Protein AF-A0A9P7EKK0-F1 (afdb_monomer)

Sequence (411 aa):
MVGGQFDKKDIVRIDKSSALRQLGPSLLAQFRQALWTCDGHSTGVARRAWNLLHVICRMLELARADVPSFQQAFSQNLDMCRKIFLQARSSEQNDPSGSMTPLRHMLRFTLATACPSFDPNPLWIEVWWTGNSSPEDFNWLIDYL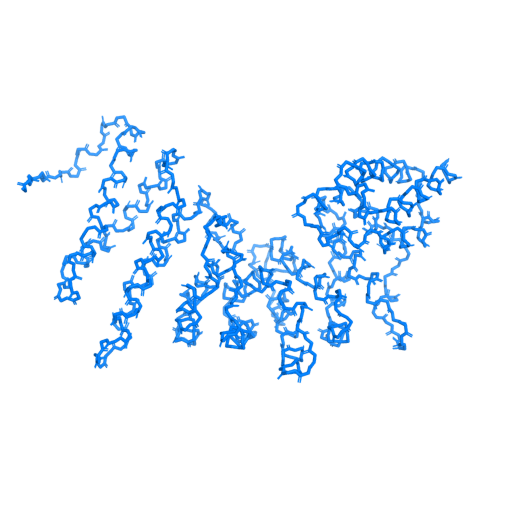DDVYSNDHETAGDILVLLGSMKVSCSPAKQHLFIKRLIACMDSSMPYRLRHAAIRAAHSSREILASIDAVDYGDMVLAKLSPAILTAVCPQPGTTSGDEDPDRPFNIKRDSCYLELVFALARNPNWRPHLFEARHIDRCISMIPKCCNIFMPHAFYLAGIFLRITPEQSLVTSLDSITEHQWWDVICMAWPHASSIIEDDIHCFESLPVLVEGTRKYIHTASKPSLKWLIRDVDSVLNTVERRYSEKGEGVVAAVKELRGVAHGMF

Radius of gyration: 24.95 Å; Cα contacts (8 Å, |Δi|>4): 416; chains: 1; bounding box: 75×51×74 Å

Structure (mmCIF, N/CA/C/O backbone):
data_AF-A0A9P7EKK0-F1
#
_entry.id   AF-A0A9P7EKK0-F1
#
loop_
_atom_site.group_PDB
_atom_site.id
_atom_site.type_symbol
_atom_site.label_atom_id
_atom_site.label_alt_id
_atom_site.label_comp_id
_atom_site.label_asym_id
_atom_site.label_entity_id
_atom_site.label_seq_id
_atom_site.pdbx_PDB_ins_code
_atom_site.Cartn_x
_atom_site.Cartn_y
_atom_site.Cartn_z
_atom_site.occupancy
_atom_site.B_iso_or_equiv
_atom_site.auth_seq_id
_atom_site.auth_comp_id
_atom_site.auth_asym_id
_atom_site.auth_atom_id
_atom_site.pdbx_PDB_model_num
ATOM 1 N N . MET A 1 1 ? 43.378 14.116 -24.804 1.00 34.03 1 MET A N 1
ATOM 2 C CA . MET A 1 1 ? 43.357 12.656 -24.568 1.00 34.03 1 MET A CA 1
ATOM 3 C C . MET A 1 1 ? 44.629 12.275 -23.833 1.00 34.03 1 MET A C 1
ATOM 5 O O . MET A 1 1 ? 45.689 12.327 -24.436 1.00 34.03 1 MET A O 1
ATOM 9 N N . VAL A 1 2 ? 44.540 11.953 -22.543 1.00 31.30 2 VAL A N 1
ATOM 10 C CA . VAL A 1 2 ? 45.648 11.344 -21.792 1.00 31.30 2 VAL A CA 1
ATOM 11 C C . VAL A 1 2 ? 45.311 9.862 -21.673 1.00 31.30 2 VAL A C 1
ATOM 13 O O . VAL A 1 2 ? 44.363 9.496 -20.985 1.00 31.30 2 VAL A O 1
ATOM 16 N N . GLY A 1 3 ? 46.016 9.024 -22.431 1.00 38.34 3 GLY A N 1
ATOM 17 C CA . GLY A 1 3 ? 45.883 7.571 -22.377 1.00 38.34 3 GLY A CA 1
ATOM 18 C C . GLY A 1 3 ? 46.630 7.023 -21.168 1.00 38.34 3 GLY A C 1
ATOM 19 O O . GLY A 1 3 ? 47.798 6.672 -21.279 1.00 38.34 3 GLY A O 1
ATOM 20 N N . GLY A 1 4 ? 45.968 6.982 -20.013 1.00 33.97 4 GLY A N 1
ATOM 21 C CA . GLY A 1 4 ? 46.447 6.242 -18.849 1.00 33.97 4 GLY A CA 1
ATOM 22 C C . GLY A 1 4 ? 46.015 4.783 -18.956 1.00 33.97 4 GLY A C 1
ATOM 23 O O . GLY A 1 4 ? 44.845 4.465 -18.753 1.00 33.97 4 GLY A O 1
ATOM 24 N N . GLN A 1 5 ? 46.943 3.900 -19.312 1.00 37.09 5 GLN A N 1
ATOM 25 C CA . GLN A 1 5 ? 46.734 2.456 -19.295 1.00 37.09 5 GLN A CA 1
ATOM 26 C C . GLN A 1 5 ? 46.840 1.985 -17.837 1.00 37.09 5 GLN A C 1
ATOM 28 O O . GLN A 1 5 ? 47.937 1.843 -17.311 1.00 37.09 5 GLN A O 1
ATOM 33 N N . PHE A 1 6 ? 45.702 1.816 -17.162 1.00 37.44 6 PHE A N 1
ATOM 34 C CA . PHE A 1 6 ? 45.666 1.293 -15.793 1.00 37.44 6 PHE A CA 1
ATOM 35 C C . PHE A 1 6 ? 45.973 -0.211 -15.799 1.00 37.44 6 PHE A C 1
ATOM 37 O O . PHE A 1 6 ? 45.219 -0.996 -16.382 1.00 37.44 6 PHE A O 1
ATOM 44 N N . ASP A 1 7 ? 47.067 -0.616 -15.152 1.00 43.53 7 ASP A N 1
ATOM 45 C CA . ASP A 1 7 ? 47.395 -2.023 -14.929 1.00 43.53 7 ASP A CA 1
ATOM 46 C C . ASP A 1 7 ? 46.564 -2.569 -13.751 1.00 43.53 7 ASP A C 1
ATOM 48 O O . ASP A 1 7 ? 46.346 -1.904 -12.735 1.00 43.53 7 ASP A O 1
ATOM 52 N N . LYS A 1 8 ? 46.100 -3.822 -13.856 1.00 48.22 8 LYS A N 1
ATOM 53 C CA . LYS A 1 8 ? 45.297 -4.516 -12.826 1.00 48.22 8 LYS A CA 1
ATOM 54 C C . LYS A 1 8 ? 46.003 -4.581 -11.465 1.00 48.22 8 LYS A C 1
ATOM 56 O O . LYS A 1 8 ? 45.349 -4.821 -10.451 1.00 48.22 8 LYS A O 1
ATOM 61 N N . LYS A 1 9 ? 47.327 -4.411 -11.442 1.00 45.75 9 LYS A N 1
ATOM 62 C CA . LYS A 1 9 ? 48.171 -4.502 -10.245 1.00 45.75 9 LYS A CA 1
ATOM 63 C C . LYS A 1 9 ? 48.210 -3.212 -9.414 1.00 45.75 9 LYS A C 1
ATOM 65 O O . LYS A 1 9 ? 48.491 -3.297 -8.220 1.00 45.75 9 LYS A O 1
ATOM 70 N N . ASP A 1 10 ? 47.822 -2.067 -9.976 1.00 44.72 10 ASP A N 1
ATOM 71 C CA . ASP A 1 10 ? 47.860 -0.769 -9.277 1.00 44.72 10 ASP A CA 1
ATOM 72 C C . ASP A 1 10 ? 46.689 -0.562 -8.295 1.00 44.72 10 ASP A C 1
ATOM 74 O O . ASP A 1 10 ? 46.677 0.368 -7.491 1.00 44.72 10 ASP A O 1
ATOM 78 N N . ILE A 1 11 ? 45.715 -1.477 -8.288 1.00 50.44 11 ILE A N 1
ATOM 79 C CA . ILE A 1 11 ? 44.500 -1.405 -7.456 1.00 50.44 11 ILE A CA 1
ATOM 80 C C . ILE A 1 11 ? 44.749 -1.864 -5.997 1.00 50.44 11 ILE A C 1
ATOM 82 O O . ILE A 1 11 ? 43.882 -1.725 -5.134 1.00 50.44 11 ILE A O 1
ATOM 86 N N . VAL A 1 12 ? 45.932 -2.393 -5.659 1.00 44.44 12 VAL A N 1
ATOM 87 C CA . VAL A 1 12 ? 46.121 -3.142 -4.396 1.00 44.44 12 VAL A CA 1
ATOM 88 C C . VAL A 1 12 ? 46.692 -2.314 -3.227 1.00 44.44 12 VAL A C 1
ATOM 90 O O . VAL A 1 12 ? 46.617 -2.769 -2.086 1.00 44.44 12 VAL A O 1
ATOM 93 N N . ARG A 1 13 ? 47.198 -1.089 -3.435 1.00 46.59 13 ARG A N 1
ATOM 94 C CA . ARG A 1 13 ? 47.919 -0.338 -2.375 1.00 46.59 13 ARG A CA 1
ATOM 95 C C . ARG A 1 13 ? 47.516 1.118 -2.146 1.00 46.59 13 ARG A C 1
ATOM 97 O O . ARG A 1 13 ? 48.249 1.850 -1.490 1.00 46.59 13 ARG A O 1
ATOM 104 N N . ILE A 1 14 ? 46.356 1.534 -2.634 1.00 45.50 14 ILE A N 1
ATOM 105 C CA . ILE A 1 14 ? 45.827 2.861 -2.315 1.00 45.50 14 ILE A CA 1
ATOM 106 C C . ILE A 1 14 ? 45.003 2.753 -1.032 1.00 45.50 14 ILE A C 1
ATOM 108 O O . ILE A 1 14 ? 44.332 1.739 -0.832 1.00 45.50 14 ILE A O 1
ATOM 112 N N . ASP A 1 15 ? 45.062 3.766 -0.163 1.00 50.41 15 ASP A N 1
ATOM 113 C CA . ASP A 1 15 ? 44.074 3.968 0.898 1.00 50.41 15 ASP A CA 1
ATOM 114 C C . ASP A 1 15 ? 42.676 3.850 0.270 1.00 50.41 15 ASP A C 1
ATOM 116 O O . ASP A 1 15 ? 42.209 4.724 -0.466 1.00 50.41 15 ASP A O 1
ATOM 120 N N . LYS A 1 16 ? 42.066 2.671 0.444 1.00 58.22 16 LYS A N 1
ATOM 121 C CA . LYS A 1 16 ? 40.972 2.201 -0.414 1.00 58.22 16 LYS A CA 1
ATOM 122 C C . LYS A 1 16 ? 39.760 3.118 -0.317 1.00 58.22 16 LYS A C 1
ATOM 124 O O . LYS A 1 16 ? 38.976 3.173 -1.254 1.00 58.22 16 LYS A O 1
ATOM 129 N N . SER A 1 17 ? 39.614 3.858 0.780 1.00 60.94 17 SER A N 1
ATOM 130 C CA . SER A 1 17 ? 38.463 4.731 0.986 1.00 60.94 17 SER A CA 1
ATOM 131 C C . SER A 1 17 ? 38.543 6.023 0.164 1.00 60.94 17 SER A C 1
ATOM 133 O O . SER A 1 17 ? 37.553 6.411 -0.453 1.00 60.94 17 SER A O 1
ATOM 135 N N . SER A 1 18 ? 39.713 6.665 0.083 1.00 66.88 18 SER A N 1
ATOM 136 C CA . SER A 1 18 ? 39.869 7.973 -0.562 1.00 66.88 18 SER A CA 1
ATOM 137 C C . SER A 1 18 ? 39.932 7.865 -2.088 1.00 66.88 18 SER A C 1
ATOM 139 O O . SER A 1 18 ? 39.286 8.648 -2.788 1.00 66.88 18 SER A O 1
ATOM 141 N N . ALA A 1 19 ? 40.603 6.841 -2.624 1.00 71.81 19 ALA A N 1
ATOM 142 C CA . ALA A 1 19 ? 40.630 6.611 -4.068 1.00 71.81 19 ALA A CA 1
ATOM 143 C C . ALA A 1 19 ? 39.309 6.085 -4.627 1.00 71.81 19 ALA A C 1
ATOM 145 O O . ALA A 1 19 ? 38.914 6.517 -5.705 1.00 71.81 19 ALA A O 1
ATOM 146 N N . LEU A 1 20 ? 38.582 5.215 -3.911 1.00 67.69 20 LEU A N 1
ATOM 147 C CA . LEU A 1 20 ? 37.252 4.784 -4.365 1.00 67.69 20 LEU A CA 1
ATOM 148 C C . LEU A 1 20 ? 36.266 5.960 -4.422 1.00 67.69 20 LEU A C 1
ATOM 150 O O . LEU A 1 20 ? 35.485 6.044 -5.370 1.00 67.69 20 LEU A O 1
ATOM 154 N N . ARG A 1 21 ? 36.364 6.911 -3.480 1.00 69.00 21 ARG A N 1
ATOM 155 C CA . ARG A 1 21 ? 35.562 8.147 -3.483 1.00 69.00 21 ARG A CA 1
ATOM 156 C C . ARG A 1 21 ? 35.840 9.054 -4.683 1.00 69.00 21 ARG A C 1
ATOM 158 O O . ARG A 1 21 ? 34.918 9.701 -5.160 1.00 69.00 21 ARG A O 1
ATOM 165 N N . GLN A 1 22 ? 37.072 9.102 -5.192 1.00 73.50 22 GLN A N 1
ATOM 166 C CA . GLN A 1 22 ? 37.413 9.900 -6.382 1.00 73.50 22 GLN A CA 1
ATOM 167 C C . GLN A 1 22 ? 37.156 9.141 -7.692 1.00 73.50 22 GLN A C 1
ATOM 169 O O . GLN A 1 22 ? 36.693 9.713 -8.682 1.00 73.50 22 GLN A O 1
ATOM 174 N N . LEU A 1 23 ? 37.432 7.837 -7.699 1.00 75.81 23 LEU A N 1
ATOM 175 C CA . LEU A 1 23 ? 37.372 7.000 -8.890 1.00 75.81 23 LEU A CA 1
ATOM 176 C C . LEU A 1 23 ? 35.928 6.651 -9.271 1.00 75.81 23 LEU A C 1
ATOM 178 O O . LEU A 1 23 ? 35.616 6.636 -10.456 1.00 75.81 23 LEU A O 1
ATOM 182 N N . GLY A 1 24 ? 35.034 6.441 -8.298 1.00 73.38 24 GLY A N 1
ATOM 183 C CA . GLY A 1 24 ? 33.616 6.151 -8.546 1.00 73.38 24 GLY A CA 1
ATOM 184 C C . GLY A 1 24 ? 32.915 7.228 -9.390 1.00 73.38 24 GLY A C 1
ATOM 185 O O . GLY A 1 24 ? 32.446 6.914 -10.486 1.00 73.38 24 GLY A O 1
ATOM 186 N N . PRO A 1 25 ? 32.888 8.504 -8.953 1.00 72.62 25 PRO A N 1
ATOM 187 C CA . PRO A 1 25 ? 32.304 9.600 -9.726 1.00 72.62 25 PRO A CA 1
ATOM 188 C C . PRO A 1 25 ? 32.975 9.810 -11.087 1.00 72.62 25 PRO A C 1
ATOM 190 O O . PRO A 1 25 ? 32.283 10.073 -12.068 1.00 72.62 25 PRO A O 1
ATOM 193 N N . SER A 1 26 ? 34.302 9.654 -11.178 1.00 77.50 26 SER A N 1
ATOM 194 C CA . SER A 1 26 ? 35.032 9.789 -12.446 1.00 77.50 26 SER A CA 1
ATOM 195 C C . SER A 1 26 ? 34.672 8.682 -13.440 1.00 77.50 26 SER A C 1
ATOM 197 O O . SER A 1 26 ? 34.390 8.969 -14.602 1.00 77.50 26 SER A O 1
ATOM 199 N N . LEU A 1 27 ? 34.615 7.425 -12.993 1.00 75.69 27 LEU A N 1
ATOM 200 C CA . LEU A 1 27 ? 34.189 6.301 -13.826 1.00 75.69 27 LEU A CA 1
ATOM 201 C C . LEU A 1 27 ? 32.723 6.432 -14.232 1.00 75.69 27 LEU A C 1
ATOM 203 O O . LEU A 1 27 ? 32.391 6.156 -15.380 1.00 75.69 27 LEU A O 1
ATOM 207 N N . LEU A 1 28 ? 31.859 6.900 -13.329 1.00 72.12 28 LEU A N 1
ATOM 208 C CA . LEU A 1 28 ? 30.464 7.180 -13.647 1.00 72.12 28 LEU A CA 1
ATOM 209 C C . LEU A 1 28 ? 30.335 8.302 -14.687 1.00 72.12 28 LEU A C 1
ATOM 211 O O . LEU A 1 28 ? 29.560 8.175 -15.631 1.00 72.12 28 LEU A O 1
ATOM 215 N N . ALA A 1 29 ? 31.108 9.381 -14.555 1.00 77.69 29 ALA A N 1
ATOM 216 C CA . ALA A 1 29 ? 31.137 10.468 -15.527 1.00 77.69 29 ALA A CA 1
ATOM 217 C C . ALA A 1 29 ? 31.647 9.992 -16.896 1.00 77.69 29 ALA A C 1
ATOM 219 O O . ALA A 1 29 ? 31.028 10.300 -17.911 1.00 77.69 29 ALA A O 1
ATOM 220 N N . GLN A 1 30 ? 32.714 9.189 -16.931 1.00 78.31 30 GLN A N 1
ATOM 221 C CA . GLN A 1 30 ? 33.244 8.593 -18.162 1.00 78.31 30 GLN A CA 1
ATOM 222 C C . GLN A 1 30 ? 32.256 7.614 -18.797 1.00 78.31 30 GLN A C 1
ATOM 224 O O . GLN A 1 30 ? 32.079 7.621 -20.011 1.00 78.31 30 GLN A O 1
ATOM 229 N N . PHE A 1 31 ? 31.584 6.799 -17.986 1.00 75.00 31 PHE A N 1
ATOM 230 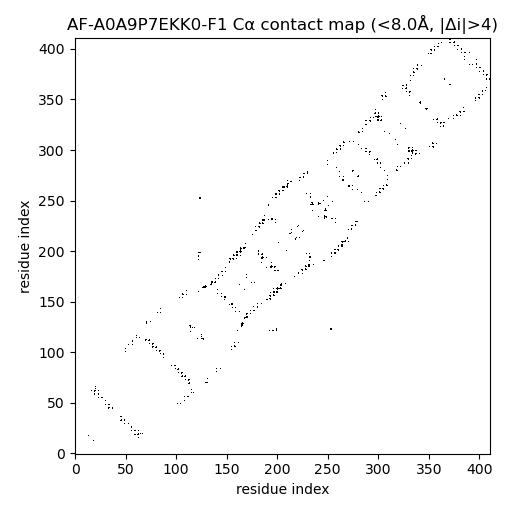C CA . PHE A 1 31 ? 30.540 5.890 -18.440 1.00 75.00 31 PHE A CA 1
ATOM 231 C C . PHE A 1 31 ? 29.370 6.661 -19.054 1.00 75.00 31 PHE A C 1
ATOM 233 O O . PHE A 1 31 ? 28.973 6.378 -20.181 1.00 75.00 31 PHE A O 1
ATOM 240 N N . ARG A 1 32 ? 28.881 7.702 -18.369 1.00 73.00 32 ARG A N 1
ATOM 241 C CA . ARG A 1 32 ? 27.852 8.604 -18.900 1.00 73.00 32 ARG A CA 1
ATOM 242 C C . ARG A 1 32 ? 28.305 9.246 -20.200 1.00 73.00 32 ARG A C 1
ATOM 244 O O . ARG A 1 32 ? 27.573 9.187 -21.176 1.00 73.00 32 ARG A O 1
ATOM 251 N N . GLN A 1 33 ? 29.511 9.804 -20.245 1.00 78.38 33 GLN A N 1
ATOM 252 C CA . GLN A 1 33 ? 30.056 10.418 -21.452 1.00 78.38 33 GLN A CA 1
ATOM 253 C C . GLN A 1 33 ? 30.150 9.416 -22.607 1.00 78.38 33 GLN A C 1
ATOM 255 O O . GLN A 1 33 ? 29.764 9.750 -23.719 1.00 78.38 33 GLN A O 1
ATOM 260 N N . ALA A 1 34 ? 30.615 8.191 -22.353 1.00 73.69 34 ALA A N 1
ATOM 261 C CA . ALA A 1 34 ? 30.700 7.137 -23.360 1.00 73.69 34 ALA A CA 1
ATOM 262 C C . ALA A 1 34 ? 29.322 6.740 -23.898 1.00 73.69 34 ALA A C 1
ATOM 264 O O . ALA A 1 34 ? 29.184 6.460 -25.084 1.00 73.69 34 ALA A O 1
ATOM 265 N N . LEU A 1 35 ? 28.301 6.730 -23.043 1.00 67.25 35 LEU A N 1
ATOM 266 C CA . LEU A 1 35 ? 26.935 6.472 -23.472 1.00 67.25 35 LEU A CA 1
ATOM 267 C C . LEU A 1 35 ? 26.325 7.649 -24.240 1.00 67.25 35 LEU A C 1
ATOM 269 O O . LEU A 1 35 ? 25.619 7.423 -25.213 1.00 67.25 35 LEU A O 1
ATOM 273 N N . TRP A 1 36 ? 26.626 8.885 -23.839 1.00 68.00 36 TRP A N 1
ATOM 274 C CA . TRP A 1 36 ? 26.174 10.102 -24.515 1.00 68.00 36 TRP A CA 1
ATOM 275 C C . TRP A 1 36 ? 26.812 10.307 -25.894 1.00 68.00 36 TRP A C 1
ATOM 277 O O . TRP A 1 36 ? 26.169 10.868 -26.769 1.00 68.00 36 TRP A O 1
ATOM 287 N N . THR A 1 37 ? 28.060 9.876 -26.098 1.00 68.12 37 THR A N 1
ATOM 288 C CA . THR A 1 37 ? 28.762 9.990 -27.392 1.00 68.12 37 THR A CA 1
ATOM 289 C C . THR A 1 37 ? 28.521 8.805 -28.323 1.00 68.12 37 THR A C 1
ATOM 291 O O . THR A 1 37 ? 28.913 8.839 -29.489 1.00 68.12 37 THR A O 1
ATOM 294 N N . CYS A 1 38 ? 27.890 7.737 -27.833 1.00 63.66 38 CYS A N 1
ATOM 295 C CA . CYS A 1 38 ? 27.449 6.643 -28.681 1.00 63.66 38 CYS A CA 1
ATOM 296 C C . CYS A 1 38 ? 26.115 7.024 -29.336 1.00 63.66 38 CYS A C 1
ATOM 298 O O . CYS A 1 38 ? 25.061 6.704 -28.797 1.00 63.66 38 CYS A O 1
ATOM 300 N N . ASP A 1 39 ? 26.160 7.624 -30.530 1.00 53.91 39 ASP A N 1
ATOM 301 C CA . ASP A 1 39 ? 24.993 7.923 -31.387 1.00 53.91 39 ASP A CA 1
ATOM 302 C C . ASP A 1 39 ? 24.309 6.649 -31.951 1.00 53.91 39 ASP A C 1
ATOM 304 O O . ASP A 1 39 ? 23.984 6.532 -33.130 1.00 53.91 39 ASP A O 1
ATOM 308 N N . GLY A 1 40 ? 24.135 5.609 -31.134 1.00 52.94 40 GLY A N 1
ATOM 309 C CA . GLY A 1 40 ? 23.465 4.355 -31.496 1.00 52.94 40 GLY A CA 1
ATOM 310 C C . GLY A 1 40 ? 24.233 3.426 -32.450 1.00 52.94 40 GLY A C 1
ATOM 311 O O . GLY A 1 40 ? 23.810 2.291 -32.634 1.00 52.94 40 GLY A O 1
ATOM 312 N N . HIS A 1 41 ? 25.366 3.847 -33.028 1.00 52.00 41 HIS A N 1
ATOM 313 C CA . HIS A 1 41 ? 26.032 3.105 -34.118 1.00 52.00 41 HIS A CA 1
ATOM 314 C C . HIS A 1 41 ? 27.352 2.406 -33.726 1.00 52.00 41 HIS A C 1
ATOM 316 O O . HIS A 1 41 ? 27.864 1.584 -34.483 1.00 52.00 41 HIS A O 1
ATOM 322 N N . SER A 1 42 ? 27.911 2.664 -32.534 1.00 51.75 42 SER A N 1
ATOM 323 C CA . SER A 1 42 ? 29.169 2.039 -32.077 1.00 51.75 42 SER A CA 1
ATOM 324 C C . SER A 1 42 ? 28.931 0.975 -31.004 1.00 51.75 42 SER A C 1
ATOM 326 O O . SER A 1 42 ? 29.015 1.217 -29.797 1.00 51.75 42 SER A O 1
ATOM 328 N N . THR A 1 43 ? 28.665 -0.254 -31.449 1.00 63.59 43 THR A N 1
ATOM 329 C CA . THR A 1 43 ? 28.398 -1.407 -30.570 1.00 63.59 43 THR A CA 1
ATOM 330 C C . THR A 1 43 ? 29.592 -1.781 -29.680 1.00 63.59 43 THR A C 1
ATOM 332 O O . THR A 1 43 ? 29.400 -2.351 -28.609 1.00 63.59 43 THR A O 1
ATOM 335 N N . GLY A 1 44 ? 30.829 -1.439 -30.063 1.00 69.69 44 GLY A N 1
ATOM 336 C CA . GLY A 1 44 ? 32.041 -1.829 -29.331 1.00 69.69 44 GLY A CA 1
ATOM 337 C C . GLY A 1 44 ? 32.368 -0.976 -28.100 1.00 69.69 44 GLY A C 1
ATOM 338 O O . GLY A 1 44 ? 32.864 -1.500 -27.101 1.00 69.69 44 GLY A O 1
ATOM 339 N N . VAL A 1 45 ? 32.124 0.338 -28.143 1.00 65.94 45 VAL A N 1
ATOM 340 C CA . VAL A 1 45 ? 32.405 1.243 -27.009 1.00 65.94 45 VAL A CA 1
ATOM 341 C C . VAL A 1 45 ? 31.299 1.144 -25.969 1.00 65.94 45 VAL A C 1
ATOM 343 O O . VAL A 1 45 ? 31.605 0.911 -24.802 1.00 65.94 45 VAL A O 1
ATOM 346 N N . ALA A 1 46 ? 30.034 1.179 -26.400 1.00 60.41 46 ALA A N 1
ATOM 347 C CA . ALA A 1 46 ? 28.893 0.964 -25.519 1.00 60.41 46 ALA A CA 1
ATOM 348 C C . ALA A 1 46 ? 28.986 -0.400 -24.818 1.00 60.41 46 ALA A C 1
ATOM 350 O O . ALA A 1 46 ? 28.925 -0.456 -23.598 1.00 60.41 46 ALA A O 1
ATOM 351 N N . ARG A 1 47 ? 29.252 -1.502 -25.542 1.00 65.38 47 ARG A N 1
ATOM 352 C CA . ARG A 1 47 ? 29.409 -2.839 -24.932 1.00 65.38 47 ARG A CA 1
ATOM 353 C C . ARG A 1 47 ? 30.543 -2.897 -23.902 1.00 65.38 47 ARG A C 1
ATOM 355 O O . ARG A 1 47 ? 30.380 -3.526 -22.862 1.00 65.38 47 ARG A O 1
ATOM 362 N N . ARG A 1 48 ? 31.674 -2.225 -24.147 1.00 69.75 48 ARG A N 1
ATOM 363 C CA . ARG A 1 48 ? 32.769 -2.132 -23.162 1.00 69.75 48 ARG A CA 1
ATOM 364 C C . ARG A 1 48 ? 32.381 -1.294 -21.946 1.00 69.75 48 ARG A C 1
ATOM 366 O O . ARG A 1 48 ? 32.670 -1.711 -20.831 1.00 69.75 48 ARG A O 1
ATOM 373 N N . ALA A 1 49 ? 31.693 -0.173 -22.149 1.00 66.88 49 ALA A N 1
ATOM 374 C CA . ALA A 1 49 ? 31.143 0.635 -21.067 1.00 66.88 49 ALA A CA 1
ATOM 375 C C . ALA A 1 49 ? 30.137 -0.179 -20.229 1.00 66.88 49 ALA A C 1
ATOM 377 O O . ALA A 1 49 ? 30.231 -0.188 -19.006 1.00 66.88 49 ALA A O 1
ATOM 378 N N . TRP A 1 50 ? 29.251 -0.952 -20.866 1.00 65.50 50 TRP A N 1
ATOM 379 C CA . TRP A 1 50 ? 28.299 -1.845 -20.194 1.00 65.50 50 TRP A CA 1
ATOM 380 C C . TRP A 1 50 ? 28.989 -2.947 -19.386 1.00 65.50 50 TRP A C 1
ATOM 382 O O . TRP A 1 50 ? 28.594 -3.208 -18.256 1.00 65.50 50 TRP A O 1
ATOM 392 N N . ASN A 1 51 ? 30.070 -3.539 -19.901 1.00 68.56 51 ASN A N 1
ATOM 393 C CA . ASN A 1 51 ? 30.860 -4.518 -19.146 1.00 68.56 51 ASN A CA 1
ATOM 394 C C . ASN A 1 51 ? 31.540 -3.901 -17.910 1.00 68.56 51 ASN A C 1
ATOM 396 O O . ASN A 1 51 ? 31.796 -4.599 -16.930 1.00 68.56 51 ASN A O 1
ATOM 400 N N . LEU A 1 52 ? 31.823 -2.596 -17.944 1.00 71.75 52 LEU A N 1
ATOM 401 C CA . LEU A 1 52 ? 32.350 -1.855 -16.801 1.00 71.75 52 LEU A CA 1
ATOM 402 C C . LEU A 1 52 ? 31.254 -1.426 -15.823 1.00 71.75 52 LEU A C 1
ATOM 404 O O . LEU A 1 52 ? 31.571 -1.184 -14.664 1.00 71.75 52 LEU A O 1
ATOM 408 N N . LEU A 1 53 ? 29.982 -1.390 -16.231 1.00 68.62 53 LEU A N 1
ATOM 409 C CA . LEU A 1 53 ? 28.874 -0.963 -15.376 1.00 68.62 53 LEU A CA 1
ATOM 410 C C . LEU A 1 53 ? 28.793 -1.784 -14.089 1.00 68.62 53 LEU A C 1
ATOM 412 O O . LEU A 1 53 ? 28.733 -1.208 -13.014 1.00 68.62 53 LEU A O 1
ATOM 416 N N . HIS A 1 54 ? 28.884 -3.114 -14.175 1.00 64.19 54 HIS A N 1
ATOM 417 C CA . HIS A 1 54 ? 28.890 -3.973 -12.985 1.00 64.19 54 HIS A CA 1
ATOM 418 C C . HIS A 1 54 ? 30.084 -3.673 -12.058 1.00 64.19 54 HIS A C 1
ATOM 420 O O . HIS A 1 54 ? 29.968 -3.738 -10.836 1.00 64.19 54 HIS A O 1
ATOM 426 N N . VAL A 1 55 ? 31.244 -3.316 -12.623 1.00 71.88 55 VAL A N 1
ATOM 427 C CA . VAL A 1 55 ? 32.422 -2.903 -11.843 1.00 71.88 55 VAL A CA 1
ATOM 428 C C . VAL A 1 55 ? 32.169 -1.553 -11.171 1.00 71.88 55 VAL A C 1
ATOM 430 O O . VAL A 1 55 ? 32.475 -1.403 -9.993 1.00 71.88 55 VAL A O 1
ATOM 433 N N . ILE A 1 56 ? 31.558 -0.603 -11.883 1.00 69.00 56 ILE A N 1
ATOM 434 C CA . ILE A 1 56 ? 31.185 0.717 -11.363 1.00 69.00 56 ILE A CA 1
ATOM 435 C C . ILE A 1 56 ? 30.148 0.582 -10.243 1.00 69.00 56 ILE A C 1
ATOM 437 O O . ILE A 1 56 ? 30.355 1.176 -9.190 1.00 69.00 56 ILE A O 1
ATOM 441 N N . CYS A 1 57 ? 29.100 -0.236 -10.414 1.00 63.25 57 CYS A N 1
ATOM 442 C CA . CYS A 1 57 ? 28.129 -0.552 -9.358 1.00 63.25 57 CYS A CA 1
ATOM 443 C C . CYS A 1 57 ? 28.849 -1.032 -8.105 1.00 63.25 57 CYS A C 1
ATOM 445 O O . CYS A 1 57 ? 28.734 -0.416 -7.053 1.00 63.25 57 CYS A O 1
ATOM 447 N N . ARG A 1 58 ? 29.690 -2.061 -8.251 1.00 67.44 58 ARG A N 1
ATOM 448 C CA . ARG A 1 58 ? 30.423 -2.657 -7.136 1.00 67.44 58 ARG A CA 1
ATOM 449 C C . ARG A 1 58 ? 31.390 -1.679 -6.472 1.00 67.44 58 ARG A C 1
ATOM 451 O O . ARG A 1 58 ? 31.625 -1.745 -5.271 1.00 67.44 58 ARG A O 1
ATOM 458 N N . MET A 1 59 ? 31.971 -0.759 -7.234 1.00 68.31 59 MET A N 1
ATOM 459 C CA . MET A 1 59 ? 32.836 0.284 -6.686 1.00 68.31 59 MET A CA 1
ATOM 460 C C . MET A 1 59 ? 32.055 1.352 -5.923 1.00 68.31 59 MET A C 1
ATOM 462 O O . MET A 1 59 ? 32.497 1.760 -4.852 1.00 68.31 59 MET A O 1
ATOM 466 N N . LEU A 1 60 ? 30.901 1.780 -6.440 1.00 65.31 60 LEU A N 1
ATOM 467 C CA . LEU A 1 60 ? 30.001 2.704 -5.748 1.00 65.31 60 LEU A CA 1
ATOM 468 C C . LEU A 1 60 ? 29.435 2.060 -4.470 1.00 65.31 60 LEU A C 1
ATOM 470 O O . LEU A 1 60 ? 29.417 2.702 -3.422 1.00 65.31 60 LEU A O 1
ATOM 474 N N . GLU A 1 61 ? 29.091 0.770 -4.528 1.00 61.78 61 GLU A N 1
ATOM 475 C CA . GLU A 1 61 ? 28.696 -0.052 -3.378 1.00 61.78 61 GLU A CA 1
ATOM 476 C C . GLU A 1 61 ? 29.779 -0.092 -2.295 1.00 61.78 61 GLU A C 1
ATOM 478 O O . GLU A 1 61 ? 29.468 0.010 -1.110 1.00 61.78 61 GLU A O 1
ATOM 483 N N . LEU A 1 62 ? 31.050 -0.244 -2.682 1.00 65.38 62 LEU A N 1
ATOM 484 C CA . LEU A 1 62 ? 32.182 -0.282 -1.751 1.00 65.38 62 LEU A CA 1
ATOM 485 C C . LEU A 1 62 ? 32.548 1.103 -1.204 1.00 65.38 62 LEU A C 1
ATOM 487 O O . LEU A 1 62 ? 33.107 1.193 -0.112 1.00 65.38 62 LEU A O 1
ATOM 491 N N . ALA A 1 63 ? 32.245 2.174 -1.941 1.00 63.34 63 ALA A N 1
ATOM 492 C CA . ALA A 1 63 ? 32.619 3.529 -1.562 1.00 63.34 63 ALA A CA 1
ATOM 493 C C . ALA A 1 63 ? 31.777 4.091 -0.402 1.00 63.34 63 ALA A C 1
ATOM 495 O O . ALA A 1 63 ? 32.309 4.935 0.313 1.00 63.34 63 ALA A O 1
ATOM 496 N N . ARG A 1 64 ? 30.524 3.624 -0.207 1.00 60.03 64 ARG A N 1
ATOM 497 C CA . ARG A 1 64 ? 29.551 3.882 0.900 1.00 60.03 64 ARG A CA 1
ATOM 498 C C . ARG A 1 64 ? 29.437 5.301 1.499 1.00 60.03 64 ARG A C 1
ATOM 500 O O . ARG A 1 64 ? 28.683 5.479 2.449 1.00 60.03 64 ARG A O 1
ATOM 507 N N . ALA A 1 65 ? 30.141 6.306 0.996 1.00 51.00 65 ALA A N 1
ATOM 508 C CA . ALA A 1 65 ? 30.355 7.559 1.705 1.00 51.00 65 ALA A CA 1
ATOM 509 C C . ALA A 1 65 ? 30.191 8.767 0.784 1.00 51.00 65 ALA A C 1
ATOM 511 O O . ALA A 1 65 ? 30.849 8.854 -0.252 1.00 51.00 65 ALA A O 1
ATOM 512 N N . ASP A 1 66 ? 29.326 9.684 1.222 1.00 53.19 66 ASP A N 1
ATOM 513 C CA . ASP A 1 66 ? 29.237 11.088 0.817 1.00 53.19 66 ASP A CA 1
ATOM 514 C C . ASP A 1 66 ? 29.381 11.346 -0.683 1.00 53.19 66 ASP A C 1
ATOM 516 O O . ASP A 1 66 ? 30.233 12.127 -1.101 1.00 53.19 66 ASP A O 1
ATOM 520 N N . VAL A 1 67 ? 28.539 10.716 -1.510 1.00 55.25 67 VAL A N 1
ATOM 521 C CA . VAL A 1 67 ? 28.300 11.224 -2.867 1.00 55.25 67 VAL A CA 1
ATOM 522 C C . VAL A 1 67 ? 27.290 12.361 -2.725 1.00 55.25 67 VAL A C 1
ATOM 524 O O . VAL A 1 67 ? 26.109 12.086 -2.477 1.00 55.25 67 VAL A O 1
ATOM 527 N N . PRO A 1 68 ? 27.701 13.638 -2.848 1.00 48.69 68 PRO A N 1
ATOM 528 C CA . PRO A 1 68 ? 26.768 14.743 -2.782 1.00 48.69 68 PRO A CA 1
ATOM 529 C C . PRO A 1 68 ? 25.859 14.602 -4.000 1.00 48.69 68 PRO A C 1
ATOM 531 O O . PRO A 1 68 ? 26.304 14.722 -5.141 1.00 48.69 68 PRO A O 1
ATOM 534 N N . SER A 1 69 ? 24.591 14.307 -3.707 1.00 65.12 69 SER A N 1
ATOM 535 C CA . SER A 1 69 ? 23.437 14.140 -4.594 1.00 65.12 69 SER A CA 1
ATOM 536 C C . SER A 1 69 ? 23.261 12.786 -5.313 1.00 65.12 69 SER A C 1
ATOM 538 O O . SER A 1 69 ? 23.116 12.714 -6.533 1.00 65.12 69 SER A O 1
ATOM 540 N N . PHE A 1 70 ? 23.088 11.703 -4.542 1.00 68.62 70 PHE A N 1
ATOM 541 C CA . PHE A 1 70 ? 22.396 10.485 -5.017 1.00 68.62 70 PHE A CA 1
ATOM 542 C C . PHE A 1 70 ? 21.135 10.808 -5.838 1.00 68.62 70 PHE A C 1
ATOM 544 O O . PHE A 1 70 ? 20.902 10.223 -6.892 1.00 68.62 70 PHE A O 1
ATOM 551 N N . GLN A 1 71 ? 20.378 11.817 -5.410 1.00 71.25 71 GLN A N 1
ATOM 552 C CA . GLN A 1 71 ? 19.209 12.314 -6.125 1.00 71.25 71 GLN A CA 1
ATOM 553 C C . GLN A 1 71 ? 19.534 12.905 -7.507 1.00 71.25 71 GLN A C 1
ATOM 555 O O . GLN A 1 71 ? 18.822 12.625 -8.470 1.00 71.25 71 GLN A O 1
ATOM 560 N N . GLN A 1 72 ? 20.606 13.695 -7.647 1.00 77.25 72 GLN A N 1
ATOM 561 C CA . GLN A 1 72 ? 21.012 14.229 -8.953 1.00 77.25 72 GLN A CA 1
ATOM 562 C C . GLN A 1 72 ? 21.472 13.095 -9.865 1.00 77.25 72 GLN A C 1
ATOM 564 O O . GLN A 1 72 ? 21.132 13.077 -11.048 1.00 77.25 72 GLN A O 1
ATOM 569 N N . ALA A 1 73 ? 22.211 12.127 -9.317 1.00 77.69 73 ALA A N 1
ATOM 570 C CA . ALA A 1 73 ? 22.660 10.977 -10.079 1.00 77.69 73 ALA A CA 1
ATOM 571 C C . ALA A 1 73 ? 21.481 10.126 -10.569 1.00 77.69 73 ALA A C 1
ATOM 573 O O . ALA A 1 73 ? 21.449 9.769 -11.744 1.00 77.69 73 ALA A O 1
ATOM 574 N N . PHE A 1 74 ? 20.498 9.873 -9.706 1.00 82.38 74 PHE A N 1
ATOM 575 C CA . PHE A 1 74 ? 19.265 9.175 -10.053 1.00 82.38 74 PHE A CA 1
ATOM 576 C C . PHE A 1 74 ? 18.467 9.926 -11.126 1.00 82.38 74 PHE A C 1
ATOM 578 O O . PHE A 1 74 ? 18.117 9.331 -12.141 1.00 82.38 74 PHE A O 1
ATOM 585 N N . SER A 1 75 ? 18.274 11.240 -10.965 1.00 83.31 75 SER A N 1
ATOM 586 C CA . SER A 1 75 ? 17.612 12.105 -11.954 1.00 83.31 75 SER A CA 1
ATOM 587 C C . SER A 1 75 ? 18.255 11.998 -13.341 1.00 83.31 75 SER A C 1
ATOM 589 O O . SER A 1 75 ? 17.588 11.753 -14.344 1.00 83.31 75 SER A O 1
ATOM 591 N N . GLN A 1 76 ? 19.585 12.111 -13.392 1.00 84.50 76 GLN A N 1
ATOM 592 C CA . GLN A 1 76 ? 20.355 12.013 -14.633 1.00 84.50 76 GLN A CA 1
ATOM 593 C C . GLN A 1 76 ? 20.278 10.615 -15.255 1.00 84.50 76 GLN A C 1
ATOM 595 O O . GLN A 1 76 ? 20.204 10.491 -16.477 1.00 84.50 76 GLN A O 1
ATOM 600 N N . ASN A 1 77 ? 20.291 9.562 -14.434 1.00 85.19 77 ASN A N 1
ATOM 601 C CA . ASN A 1 77 ? 20.169 8.191 -14.923 1.00 85.19 77 ASN A CA 1
ATOM 602 C C . ASN A 1 77 ? 18.756 7.919 -15.476 1.00 85.19 77 ASN A C 1
ATOM 604 O O . ASN A 1 77 ? 18.623 7.239 -16.494 1.00 85.19 77 ASN A O 1
ATOM 608 N N . LEU A 1 78 ? 17.710 8.492 -14.870 1.00 88.00 78 LEU A N 1
ATOM 609 C CA . LEU A 1 78 ? 16.339 8.406 -15.380 1.00 88.00 78 LEU A CA 1
ATOM 610 C C . LEU A 1 78 ? 16.152 9.148 -16.701 1.00 88.00 78 LEU A C 1
ATOM 612 O O . LEU A 1 78 ? 15.564 8.595 -17.628 1.00 88.00 78 LEU A O 1
ATOM 616 N N . ASP A 1 79 ? 16.679 10.365 -16.815 1.00 88.56 79 ASP A N 1
ATOM 617 C CA . ASP A 1 79 ? 16.666 11.120 -18.071 1.00 88.56 79 ASP A CA 1
ATOM 618 C C . ASP A 1 79 ? 17.400 10.356 -19.188 1.00 88.56 79 ASP A C 1
ATOM 620 O O . ASP A 1 79 ? 16.942 10.284 -20.331 1.00 88.56 79 ASP A O 1
ATOM 624 N N . MET A 1 80 ? 18.499 9.683 -18.841 1.00 86.62 80 MET A N 1
ATOM 625 C CA . MET A 1 80 ? 19.206 8.795 -19.757 1.00 86.62 80 MET A CA 1
ATOM 626 C C . MET A 1 80 ? 18.368 7.575 -20.165 1.00 86.62 80 MET A C 1
ATOM 628 O O . MET A 1 80 ? 18.304 7.268 -21.355 1.00 86.62 80 MET A O 1
ATOM 632 N N . CYS A 1 81 ? 17.687 6.910 -19.224 1.00 89.81 81 CYS A N 1
ATOM 633 C CA . CYS A 1 81 ? 16.747 5.832 -19.549 1.00 89.81 81 CYS A CA 1
ATOM 634 C C . CYS A 1 81 ? 15.664 6.314 -20.524 1.00 89.81 81 CYS A C 1
ATOM 636 O O . CYS A 1 81 ? 15.425 5.674 -21.546 1.00 89.81 81 CYS A O 1
ATOM 638 N N . ARG A 1 82 ? 15.060 7.477 -20.249 1.00 91.44 82 ARG A N 1
ATOM 639 C CA . ARG A 1 82 ? 14.026 8.084 -21.096 1.00 91.44 82 ARG A CA 1
ATOM 640 C C . ARG A 1 82 ? 14.531 8.316 -22.519 1.00 91.44 82 ARG A C 1
ATOM 642 O O . ARG A 1 82 ? 13.840 7.972 -23.471 1.00 91.44 82 ARG A O 1
ATOM 649 N N . LYS A 1 83 ? 15.739 8.864 -22.684 1.00 88.81 83 LYS A N 1
ATOM 650 C CA . LYS A 1 83 ? 16.346 9.100 -24.006 1.00 88.81 83 LYS A CA 1
ATOM 651 C C . LYS A 1 83 ? 16.593 7.807 -24.775 1.00 88.81 83 LYS A C 1
ATOM 653 O O . LYS A 1 83 ? 16.221 7.735 -25.943 1.00 88.81 83 LYS A O 1
ATOM 658 N N . ILE A 1 84 ? 17.155 6.790 -24.116 1.00 86.06 84 ILE A N 1
ATOM 659 C CA . ILE A 1 84 ? 17.381 5.471 -24.725 1.00 86.06 84 ILE A CA 1
ATOM 660 C C . ILE A 1 84 ? 16.045 4.864 -25.171 1.00 86.06 84 ILE A C 1
ATOM 662 O O . ILE A 1 84 ? 15.942 4.392 -26.298 1.00 86.06 84 ILE A O 1
ATOM 666 N N . PHE A 1 85 ? 15.012 4.928 -24.324 1.00 89.69 85 PHE A N 1
ATOM 667 C CA . PHE A 1 85 ? 13.673 4.436 -24.652 1.00 89.69 85 PHE A CA 1
ATOM 668 C C . PHE A 1 85 ? 13.072 5.152 -25.870 1.00 89.69 85 PHE A C 1
ATOM 670 O O . PHE A 1 85 ? 12.634 4.508 -26.822 1.00 89.69 85 PHE A O 1
ATOM 677 N N . LEU A 1 86 ? 13.085 6.489 -25.874 1.00 88.81 86 LEU A N 1
ATOM 678 C CA . LEU A 1 86 ? 12.536 7.281 -26.977 1.00 88.81 86 LEU A CA 1
ATOM 679 C C . LEU A 1 86 ? 13.286 7.036 -28.292 1.00 88.81 86 LEU A C 1
ATOM 681 O O . LEU A 1 86 ? 12.651 6.956 -29.339 1.00 88.81 86 LEU A O 1
ATOM 685 N N . GLN A 1 87 ? 14.611 6.875 -28.238 1.00 86.25 87 GLN A N 1
ATOM 686 C CA . GLN A 1 87 ? 15.428 6.534 -29.402 1.00 86.25 87 GLN A CA 1
ATOM 687 C C . GLN A 1 87 ? 15.136 5.119 -29.916 1.00 86.25 87 GLN A C 1
ATOM 689 O O . GLN A 1 87 ? 15.021 4.916 -31.122 1.00 86.25 87 GLN A O 1
ATOM 694 N N . ALA A 1 88 ? 14.996 4.139 -29.018 1.00 84.44 88 ALA A N 1
ATOM 695 C CA . ALA A 1 88 ? 14.652 2.769 -29.391 1.00 84.44 88 ALA A CA 1
ATOM 696 C C . ALA A 1 88 ? 13.276 2.694 -30.070 1.00 84.44 88 ALA A C 1
ATOM 698 O O . ALA A 1 88 ? 13.107 1.925 -31.010 1.00 84.44 88 ALA A O 1
ATOM 699 N N . ARG A 1 89 ? 12.320 3.526 -29.634 1.00 84.81 89 ARG A N 1
ATOM 700 C CA . ARG A 1 89 ? 10.967 3.591 -30.202 1.00 84.81 89 ARG A CA 1
ATOM 701 C C . ARG A 1 89 ? 10.886 4.369 -31.520 1.00 84.81 89 ARG A C 1
ATOM 703 O O . ARG A 1 89 ? 10.011 4.079 -32.330 1.00 84.81 89 ARG A O 1
ATOM 710 N N . SER A 1 90 ? 11.739 5.374 -31.726 1.00 83.62 90 SER A N 1
ATOM 711 C CA . SER A 1 90 ? 11.763 6.165 -32.967 1.00 83.62 90 SER A CA 1
ATOM 712 C C . SER A 1 90 ? 12.584 5.521 -34.083 1.00 83.62 90 SER A C 1
ATOM 714 O O . SER A 1 90 ? 12.359 5.810 -35.255 1.00 83.62 90 SER A O 1
ATOM 716 N N . SER A 1 91 ? 13.537 4.661 -33.730 1.00 75.50 91 SER A N 1
ATOM 717 C CA . SER A 1 91 ? 14.307 3.872 -34.681 1.00 75.50 91 SER A CA 1
ATOM 718 C C . SER A 1 91 ? 13.382 2.855 -35.355 1.00 75.50 91 SER A C 1
ATOM 720 O O . SER A 1 91 ? 12.934 1.915 -34.707 1.00 75.50 91 SER A O 1
ATOM 722 N N . GLU A 1 92 ? 13.126 2.993 -36.661 1.00 63.41 92 GLU A N 1
ATOM 723 C CA . GLU A 1 92 ? 12.399 2.012 -37.502 1.00 63.41 92 GLU A CA 1
ATOM 724 C C . GLU A 1 92 ? 13.113 0.639 -37.603 1.00 63.41 92 GLU A C 1
ATOM 726 O O . GLU A 1 92 ? 12.878 -0.149 -38.518 1.00 63.41 92 GLU A O 1
ATOM 731 N N . GLN A 1 93 ? 14.051 0.337 -36.704 1.00 57.03 93 GLN A N 1
ATOM 732 C CA . GLN A 1 93 ? 14.840 -0.882 -36.739 1.00 57.03 93 GLN A CA 1
ATOM 733 C C . GLN A 1 93 ? 13.968 -2.119 -36.490 1.00 57.03 93 GLN A C 1
ATOM 735 O O . GLN A 1 93 ? 13.281 -2.240 -35.480 1.00 57.03 93 GLN A O 1
ATOM 740 N N . ASN A 1 94 ? 14.091 -3.081 -37.408 1.00 57.88 94 ASN A N 1
ATOM 741 C CA . ASN A 1 94 ? 13.352 -4.347 -37.469 1.00 57.88 94 ASN A CA 1
ATOM 742 C C . ASN A 1 94 ? 13.605 -5.330 -36.300 1.00 57.88 94 ASN A C 1
ATOM 744 O O . ASN A 1 94 ? 13.129 -6.461 -36.360 1.00 57.88 94 ASN A O 1
ATOM 748 N N . ASP A 1 95 ? 14.348 -4.945 -35.256 1.00 66.44 95 ASP A N 1
ATOM 749 C CA . ASP A 1 95 ? 14.585 -5.786 -34.075 1.00 66.44 95 ASP A CA 1
ATOM 750 C C . ASP A 1 95 ? 14.423 -4.990 -32.762 1.00 66.44 95 ASP A C 1
ATOM 752 O O . ASP A 1 95 ? 15.398 -4.468 -32.207 1.00 66.44 95 ASP A O 1
ATOM 756 N N . PRO A 1 96 ? 13.187 -4.917 -32.234 1.00 63.06 96 PRO A N 1
ATOM 757 C CA . PRO A 1 96 ? 12.878 -4.270 -30.958 1.00 63.06 96 PRO A CA 1
ATOM 758 C C . PRO A 1 96 ? 13.581 -4.913 -29.751 1.00 63.06 96 PRO A C 1
ATOM 760 O O . PRO A 1 96 ? 13.725 -4.284 -28.705 1.00 63.06 96 PRO A O 1
ATOM 763 N N . SER A 1 97 ? 14.009 -6.177 -29.860 1.00 64.94 97 SER A N 1
ATOM 764 C CA . SER A 1 97 ? 14.558 -6.926 -28.726 1.00 64.94 97 SER A CA 1
ATOM 765 C C . SER A 1 97 ? 16.024 -6.573 -28.450 1.00 64.94 97 SER A C 1
ATOM 767 O O . SER A 1 97 ? 16.427 -6.396 -27.296 1.00 64.94 97 SER A O 1
ATOM 769 N N . GLY A 1 98 ? 16.820 -6.381 -29.507 1.00 65.06 98 GLY A N 1
ATOM 770 C CA . GLY A 1 98 ? 18.219 -5.966 -29.400 1.00 65.06 98 GLY A CA 1
ATOM 771 C C . GLY A 1 98 ? 18.393 -4.528 -28.897 1.00 65.06 98 GLY A C 1
ATOM 772 O O . GLY A 1 98 ? 19.359 -4.237 -28.184 1.00 65.06 98 GLY A O 1
ATOM 773 N N . SER A 1 99 ? 17.446 -3.637 -29.211 1.00 69.25 99 SER A N 1
ATOM 774 C CA . SER A 1 99 ? 17.530 -2.203 -28.894 1.00 69.25 99 SER A CA 1
ATOM 775 C C . SER A 1 99 ? 17.271 -1.872 -27.417 1.00 69.25 99 SER A C 1
ATOM 777 O O . SER A 1 99 ? 17.770 -0.860 -26.926 1.00 69.25 99 SER A O 1
ATOM 779 N N . MET A 1 100 ? 16.575 -2.743 -26.674 1.00 81.81 100 MET A N 1
ATOM 780 C CA . MET A 1 100 ? 16.154 -2.483 -25.284 1.00 81.81 100 MET A CA 1
ATOM 781 C C . MET A 1 100 ? 17.134 -2.976 -24.207 1.00 81.81 100 MET A C 1
ATOM 783 O O . MET A 1 100 ? 17.043 -2.583 -23.041 1.00 81.81 100 MET A O 1
ATOM 787 N N . THR A 1 101 ? 18.132 -3.790 -24.566 1.00 79.94 101 THR A N 1
ATOM 788 C CA . THR A 1 101 ? 19.146 -4.283 -23.609 1.00 79.94 101 THR A CA 1
ATOM 789 C C . THR A 1 101 ? 19.895 -3.152 -22.867 1.00 79.94 101 THR A C 1
ATOM 791 O O . THR A 1 101 ? 20.052 -3.243 -21.645 1.00 79.94 101 THR A O 1
ATOM 794 N N . PRO A 1 102 ? 20.336 -2.062 -23.532 1.00 79.12 102 PRO A N 1
ATOM 795 C CA . PRO A 1 102 ? 20.928 -0.899 -22.860 1.00 79.12 102 PRO A CA 1
ATOM 796 C C . PRO A 1 102 ? 20.004 -0.261 -21.815 1.00 79.12 102 PRO A C 1
ATOM 798 O O . PRO A 1 102 ? 20.454 0.103 -20.727 1.00 79.12 102 PRO A O 1
ATOM 801 N N . LEU A 1 103 ? 18.709 -0.164 -22.127 1.00 85.12 103 LEU A N 1
ATOM 802 C CA . LEU A 1 103 ? 17.706 0.414 -21.238 1.00 85.12 103 LEU A CA 1
ATOM 803 C C . LEU A 1 103 ? 17.530 -0.433 -19.976 1.00 85.12 103 LEU A C 1
ATOM 805 O O . LEU A 1 103 ? 17.555 0.110 -18.874 1.00 85.12 103 LEU A O 1
ATOM 809 N N . ARG A 1 104 ? 17.447 -1.764 -20.118 1.00 84.31 104 ARG A N 1
ATOM 810 C CA . ARG A 1 104 ? 17.403 -2.701 -18.981 1.00 84.31 104 ARG A CA 1
ATOM 811 C C . ARG A 1 104 ? 18.591 -2.503 -18.037 1.00 84.31 104 ARG A C 1
ATOM 813 O O . ARG A 1 104 ? 18.411 -2.385 -16.826 1.00 84.31 104 ARG A O 1
ATOM 820 N N . HIS A 1 105 ? 19.809 -2.445 -18.574 1.00 81.44 105 HIS A N 1
ATOM 821 C CA . HIS A 1 105 ? 21.008 -2.253 -17.754 1.00 81.44 105 HIS A CA 1
ATOM 822 C C . HIS A 1 105 ? 21.030 -0.889 -17.060 1.00 81.44 105 HIS A C 1
ATOM 824 O O . HIS A 1 105 ? 21.371 -0.816 -15.879 1.00 81.44 105 HIS A O 1
ATOM 830 N N . MET A 1 106 ? 20.642 0.180 -17.761 1.00 84.06 106 MET A N 1
ATOM 831 C CA . MET A 1 106 ? 20.577 1.514 -17.167 1.00 84.06 106 MET A CA 1
ATOM 832 C C . MET A 1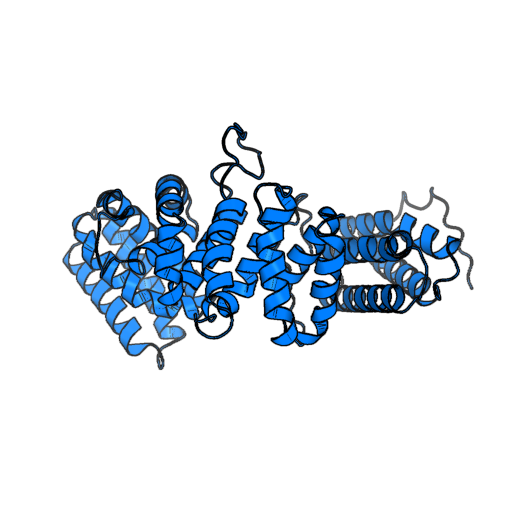 106 ? 19.499 1.609 -16.082 1.00 84.06 106 MET A C 1
ATOM 834 O O . MET A 1 106 ? 19.730 2.230 -15.047 1.00 84.06 106 MET A O 1
ATOM 838 N N . LEU A 1 107 ? 18.350 0.959 -16.265 1.00 86.19 107 LEU A N 1
ATOM 839 C CA . LEU A 1 107 ? 17.288 0.924 -15.263 1.00 86.19 107 LEU A CA 1
ATOM 840 C C . LEU A 1 107 ? 17.762 0.233 -13.977 1.00 86.19 107 LEU A C 1
ATOM 842 O O . LEU A 1 107 ? 17.622 0.787 -12.887 1.00 86.19 107 LEU A O 1
ATOM 846 N N . ARG A 1 108 ? 18.411 -0.930 -14.101 1.00 83.44 108 ARG A N 1
ATOM 847 C CA . ARG A 1 108 ? 19.010 -1.637 -12.957 1.00 83.44 108 ARG A CA 1
ATOM 848 C C . ARG A 1 108 ? 20.077 -0.813 -12.263 1.00 83.44 108 ARG A C 1
ATOM 850 O O . ARG A 1 108 ? 20.113 -0.765 -11.037 1.00 83.44 108 ARG A O 1
ATOM 857 N N . PHE A 1 109 ? 20.923 -0.140 -13.038 1.00 80.38 109 PHE A N 1
ATOM 858 C CA . PHE A 1 109 ? 21.904 0.784 -12.488 1.00 80.38 109 PHE A CA 1
ATOM 859 C C . PHE A 1 109 ? 21.235 1.915 -11.712 1.00 80.38 109 PHE A C 1
ATOM 861 O O . PHE A 1 109 ? 21.639 2.218 -10.595 1.00 80.38 109 PHE A O 1
ATOM 868 N N . THR A 1 110 ? 20.175 2.495 -12.273 1.00 83.81 110 THR A N 1
ATOM 869 C CA . THR A 1 110 ? 19.401 3.560 -11.635 1.00 83.81 110 THR A CA 1
ATOM 870 C C . THR A 1 110 ? 18.870 3.100 -10.282 1.00 83.81 110 THR A C 1
ATOM 872 O O . THR A 1 110 ? 19.122 3.772 -9.284 1.00 83.81 110 THR A O 1
ATOM 875 N N . LEU A 1 111 ? 18.241 1.923 -10.219 1.00 81.25 111 LEU A N 1
ATOM 876 C CA . LEU A 1 111 ? 17.760 1.327 -8.969 1.00 81.25 111 LEU A CA 1
ATOM 877 C C . LEU A 1 111 ? 18.890 1.067 -7.967 1.00 81.25 111 LEU A C 1
ATOM 879 O O . LEU A 1 111 ? 18.764 1.441 -6.803 1.00 81.25 111 LEU A O 1
ATOM 883 N N . ALA A 1 112 ? 20.008 0.491 -8.416 1.00 77.31 112 ALA A N 1
ATOM 884 C CA . ALA A 1 112 ? 21.166 0.239 -7.562 1.00 77.31 112 ALA A CA 1
ATOM 885 C C . ALA A 1 112 ? 21.738 1.543 -6.980 1.00 77.31 112 ALA A C 1
ATOM 887 O O . ALA A 1 112 ? 22.071 1.603 -5.802 1.00 77.31 112 ALA A O 1
ATOM 888 N N . THR A 1 113 ? 21.792 2.617 -7.775 1.00 73.88 113 THR A N 1
ATOM 889 C CA . THR A 1 113 ? 22.245 3.933 -7.296 1.00 73.88 113 THR A CA 1
ATOM 890 C C . THR A 1 113 ? 21.245 4.622 -6.379 1.00 73.88 113 THR A C 1
ATOM 892 O O . THR A 1 113 ? 21.645 5.444 -5.563 1.00 73.88 113 THR A O 1
ATOM 895 N N . ALA A 1 114 ? 19.958 4.301 -6.490 1.00 74.00 114 ALA A N 1
ATOM 896 C CA . ALA A 1 114 ? 18.922 4.878 -5.642 1.00 74.00 114 ALA A CA 1
ATOM 897 C C . ALA A 1 114 ? 18.935 4.300 -4.218 1.00 74.00 114 ALA A C 1
ATOM 899 O O . ALA A 1 114 ? 18.273 4.825 -3.326 1.00 74.00 114 ALA A O 1
ATOM 900 N N . CYS A 1 115 ? 19.671 3.206 -4.021 1.00 69.00 115 CYS A N 1
ATOM 901 C CA . CYS A 1 115 ? 19.550 2.340 -2.873 1.00 69.00 115 CYS A CA 1
ATOM 902 C C . CYS A 1 115 ? 20.854 2.287 -2.054 1.00 69.00 115 CYS A C 1
ATOM 904 O O . CYS A 1 115 ? 21.774 1.544 -2.401 1.00 69.00 115 CYS A O 1
ATOM 906 N N . PRO A 1 116 ? 20.962 3.044 -0.947 1.00 59.97 116 PRO A N 1
ATOM 907 C CA . PRO A 1 116 ? 22.194 3.104 -0.156 1.00 59.97 116 PRO A CA 1
ATOM 908 C C . PRO A 1 116 ? 22.467 1.825 0.656 1.00 59.97 116 PRO A C 1
ATOM 910 O O . PRO A 1 116 ? 23.617 1.548 1.002 1.00 59.97 116 PRO A O 1
ATOM 913 N N . SER A 1 117 ? 21.438 1.028 0.959 1.00 61.09 117 SER A N 1
ATOM 914 C CA . SER A 1 117 ? 21.558 -0.259 1.647 1.00 61.09 117 SER A CA 1
ATOM 915 C C . SER A 1 117 ? 21.370 -1.402 0.653 1.00 61.09 117 SER A C 1
ATOM 917 O O . SER A 1 117 ? 20.310 -1.566 0.066 1.00 61.09 117 SER A O 1
ATOM 919 N N . PHE A 1 118 ? 22.402 -2.217 0.446 1.00 52.91 118 PHE A N 1
ATOM 920 C CA . PHE A 1 118 ? 22.313 -3.378 -0.440 1.00 52.91 118 PHE A CA 1
ATOM 921 C C . PHE A 1 118 ? 21.600 -4.530 0.288 1.00 52.91 118 PHE A C 1
ATOM 923 O O . PHE A 1 118 ? 22.236 -5.475 0.752 1.00 52.91 118 PHE A O 1
ATOM 930 N N . ASP A 1 119 ? 20.282 -4.417 0.465 1.00 58.78 119 ASP A N 1
ATOM 931 C CA . ASP A 1 119 ? 19.450 -5.595 0.709 1.00 58.78 119 ASP A CA 1
ATOM 932 C C . ASP A 1 119 ? 19.383 -6.355 -0.634 1.00 58.78 119 ASP A C 1
ATOM 934 O O . ASP A 1 119 ? 19.006 -5.756 -1.648 1.00 58.78 119 ASP A O 1
ATOM 938 N N . PRO A 1 120 ? 19.801 -7.638 -0.691 1.00 52.72 120 PRO A N 1
ATOM 939 C CA . PRO A 1 120 ? 19.796 -8.430 -1.924 1.00 52.72 120 PRO A CA 1
ATOM 940 C C . PRO A 1 120 ? 18.398 -8.544 -2.547 1.00 52.72 120 PRO A C 1
ATOM 942 O O . PRO A 1 120 ? 18.276 -8.930 -3.709 1.00 52.72 120 PRO A O 1
ATOM 945 N N . ASN A 1 121 ? 17.349 -8.184 -1.802 1.00 65.06 121 ASN A N 1
ATOM 946 C CA . ASN A 1 121 ? 16.005 -8.039 -2.316 1.00 65.06 121 ASN A CA 1
ATOM 947 C C . ASN A 1 121 ? 15.561 -6.558 -2.351 1.00 65.06 121 ASN A C 1
ATOM 949 O O . ASN A 1 121 ? 14.908 -6.078 -1.416 1.00 65.06 121 ASN A O 1
ATOM 953 N N . PRO A 1 122 ? 15.835 -5.823 -3.449 1.00 65.31 122 PRO A N 1
ATOM 954 C CA . PRO A 1 122 ? 15.512 -4.400 -3.562 1.00 65.31 122 PRO A CA 1
ATOM 955 C C . PRO A 1 122 ? 14.011 -4.093 -3.610 1.00 65.31 122 PRO A C 1
ATOM 957 O O . PRO A 1 122 ? 13.623 -2.925 -3.569 1.00 65.31 122 PRO A O 1
ATOM 960 N N . LEU A 1 123 ? 13.154 -5.123 -3.659 1.00 74.75 123 LEU A N 1
ATOM 961 C CA . LEU A 1 123 ? 11.703 -4.981 -3.779 1.00 74.75 123 LEU A CA 1
ATOM 962 C C . LEU A 1 123 ? 11.089 -4.070 -2.728 1.00 74.75 123 LEU A C 1
ATOM 964 O O . LEU A 1 123 ? 10.093 -3.427 -3.024 1.00 74.75 123 LEU A O 1
ATOM 968 N N . TRP A 1 124 ? 11.674 -3.974 -1.538 1.00 77.69 124 TRP A N 1
ATOM 969 C CA . TRP A 1 124 ? 11.068 -3.269 -0.407 1.00 77.69 124 TRP A CA 1
ATOM 970 C C . TRP A 1 124 ? 11.926 -2.136 0.147 1.00 77.69 124 TRP A C 1
ATOM 972 O O . TRP A 1 124 ? 11.686 -1.669 1.256 1.00 77.69 124 TRP A O 1
ATOM 982 N N . ILE A 1 125 ? 12.965 -1.728 -0.579 1.00 71.31 125 ILE A N 1
ATOM 983 C CA . ILE A 1 125 ? 13.832 -0.645 -0.124 1.00 71.31 125 ILE A CA 1
ATOM 984 C C . ILE A 1 125 ? 13.204 0.681 -0.504 1.00 71.31 125 ILE A C 1
ATOM 986 O O . ILE A 1 125 ? 13.016 0.943 -1.691 1.00 71.31 125 ILE A O 1
ATOM 990 N N . GLU A 1 126 ? 12.878 1.504 0.487 1.00 68.19 126 GLU A N 1
ATOM 991 C CA . GLU A 1 126 ? 12.373 2.852 0.269 1.00 68.19 126 GLU A CA 1
ATOM 992 C C . GLU A 1 126 ? 13.429 3.707 -0.424 1.00 68.19 126 GLU A C 1
ATOM 994 O O . GLU A 1 126 ? 14.466 4.059 0.138 1.00 68.19 126 GLU A O 1
ATOM 999 N N . VAL A 1 127 ? 13.151 4.039 -1.676 1.00 68.69 127 VAL A N 1
ATOM 1000 C CA . VAL A 1 127 ? 13.913 5.021 -2.427 1.00 68.69 127 VAL A CA 1
ATOM 1001 C C . VAL A 1 127 ? 13.104 6.303 -2.353 1.00 68.69 127 VAL A C 1
ATOM 1003 O O . VAL A 1 127 ? 11.938 6.324 -2.734 1.00 68.69 127 VAL A O 1
ATOM 1006 N N . TRP A 1 128 ? 13.714 7.360 -1.832 1.00 67.00 128 TRP A N 1
ATOM 1007 C CA . TRP A 1 128 ? 13.053 8.643 -1.645 1.00 67.00 128 TRP A CA 1
ATOM 1008 C C . TRP A 1 128 ? 13.374 9.544 -2.833 1.00 67.00 128 TRP A C 1
ATOM 1010 O O . TRP A 1 128 ? 14.494 10.035 -2.974 1.00 67.00 128 TRP A O 1
ATOM 1020 N N . TRP A 1 129 ? 12.390 9.756 -3.704 1.00 71.88 129 TRP A N 1
ATOM 1021 C CA . TRP A 1 129 ? 12.466 10.779 -4.740 1.00 71.88 129 TRP A CA 1
ATOM 1022 C C . TRP A 1 129 ? 11.831 12.073 -4.230 1.00 71.88 129 TRP A C 1
ATOM 1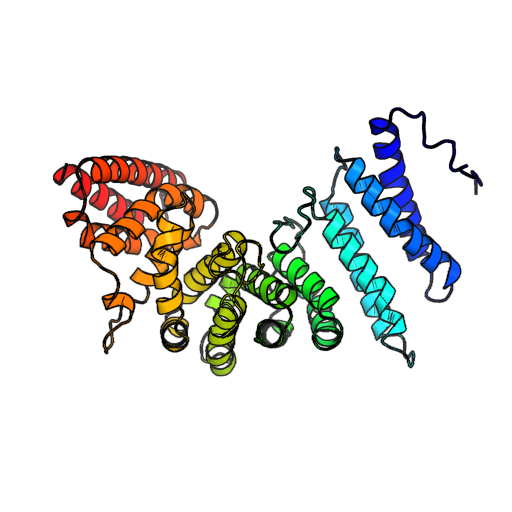024 O O . TRP A 1 129 ? 10.661 12.092 -3.867 1.00 71.88 129 TRP A O 1
ATOM 1034 N N . THR A 1 130 ? 12.600 13.162 -4.208 1.00 69.12 130 THR A N 1
ATOM 1035 C CA . THR A 1 130 ? 12.112 14.501 -3.823 1.00 69.12 130 THR A CA 1
ATOM 1036 C C . THR A 1 130 ? 12.167 15.491 -4.990 1.00 69.12 130 THR A C 1
ATOM 1038 O O . THR A 1 130 ? 12.185 16.701 -4.787 1.00 69.12 130 THR A O 1
ATOM 1041 N N . GLY A 1 131 ? 12.268 14.998 -6.230 1.00 70.06 131 GLY A N 1
ATOM 1042 C CA . GLY A 1 131 ? 12.282 15.863 -7.408 1.00 70.06 131 GLY A CA 1
ATOM 1043 C C . GLY A 1 131 ? 10.884 16.380 -7.745 1.00 70.06 131 GLY A C 1
ATOM 1044 O O . GLY A 1 131 ? 9.918 15.626 -7.688 1.00 70.06 131 GLY A O 1
ATOM 1045 N N . ASN A 1 132 ? 10.792 17.643 -8.170 1.00 75.19 132 ASN A N 1
ATOM 1046 C CA . ASN A 1 132 ? 9.548 18.302 -8.603 1.00 75.19 132 ASN A CA 1
ATOM 1047 C C . ASN A 1 132 ? 9.079 17.845 -10.002 1.00 75.19 132 ASN A C 1
ATOM 1049 O O . ASN A 1 132 ? 8.665 18.664 -10.820 1.00 75.19 132 ASN A O 1
ATOM 1053 N N . SER A 1 133 ? 9.214 16.558 -10.318 1.00 80.38 133 SER A N 1
ATOM 1054 C CA . SER A 1 133 ? 8.818 16.015 -11.619 1.00 80.38 133 SER A CA 1
ATOM 1055 C C . SER A 1 133 ? 7.303 15.896 -11.720 1.00 80.38 133 SER A C 1
ATOM 1057 O O . SER A 1 133 ? 6.634 15.528 -10.754 1.00 80.38 133 SER A O 1
ATOM 1059 N N . SER A 1 134 ? 6.776 16.182 -12.906 1.00 86.19 134 SER A N 1
ATOM 1060 C CA . SER A 1 134 ? 5.358 15.992 -13.194 1.00 86.19 134 SER A CA 1
ATOM 1061 C C . SER A 1 134 ? 5.043 14.503 -13.407 1.00 86.19 134 SER A C 1
ATOM 1063 O O . SER A 1 134 ? 5.920 13.755 -13.852 1.00 86.19 134 SER A O 1
ATOM 1065 N N . PRO A 1 135 ? 3.811 14.040 -13.136 1.00 85.44 135 PRO A N 1
ATOM 1066 C CA . PRO A 1 135 ? 3.347 12.700 -13.514 1.00 85.44 135 PRO A CA 1
ATOM 1067 C C . PRO A 1 135 ? 3.644 12.330 -14.975 1.00 85.44 135 PRO A C 1
ATOM 1069 O O . PRO A 1 135 ? 3.994 11.192 -15.293 1.00 85.44 135 PRO A O 1
ATOM 1072 N N . GLU A 1 136 ? 3.554 13.307 -15.875 1.00 89.56 136 GLU A N 1
ATOM 1073 C CA . GLU A 1 136 ? 3.768 13.156 -17.311 1.00 89.56 136 GLU A CA 1
ATOM 1074 C C . GLU A 1 136 ? 5.209 12.771 -17.665 1.00 89.56 136 GLU A C 1
ATOM 1076 O O . GLU A 1 136 ? 5.430 12.057 -18.651 1.00 89.56 136 GLU A O 1
ATOM 1081 N N . ASP A 1 137 ? 6.188 13.168 -16.847 1.00 89.00 137 ASP A N 1
ATOM 1082 C CA . ASP A 1 137 ? 7.602 12.838 -17.051 1.00 89.00 137 ASP A CA 1
ATOM 1083 C C . ASP A 1 137 ? 7.890 11.337 -16.948 1.00 89.00 137 ASP A C 1
ATOM 1085 O O . ASP A 1 137 ? 8.918 10.869 -17.446 1.00 89.00 137 ASP A O 1
ATOM 1089 N N . PHE A 1 138 ? 6.965 10.573 -16.362 1.00 90.88 138 PHE A N 1
ATOM 1090 C CA . PHE A 1 138 ? 7.082 9.132 -16.146 1.00 90.88 138 PHE A CA 1
ATOM 1091 C C . PHE A 1 138 ? 6.176 8.303 -17.058 1.00 90.88 138 PHE A C 1
ATOM 1093 O O . PHE A 1 138 ? 6.220 7.076 -17.010 1.00 90.88 138 PHE A O 1
ATOM 1100 N N . ASN A 1 139 ? 5.414 8.932 -17.958 1.00 93.94 139 ASN A N 1
ATOM 1101 C CA . ASN A 1 139 ? 4.534 8.218 -18.891 1.00 93.94 139 ASN A CA 1
ATOM 1102 C C . ASN A 1 139 ? 5.278 7.190 -19.757 1.00 93.94 139 ASN A C 1
ATOM 1104 O O . ASN A 1 139 ? 4.719 6.149 -20.097 1.00 93.94 139 ASN A O 1
ATOM 1108 N N . TRP A 1 140 ? 6.544 7.458 -20.083 1.00 94.38 140 TRP A N 1
ATOM 1109 C CA . TRP A 1 140 ? 7.380 6.538 -20.854 1.00 94.38 140 TRP A CA 1
ATOM 1110 C C . TRP A 1 140 ? 7.687 5.236 -20.099 1.00 94.38 140 TRP A C 1
ATOM 1112 O O . TRP A 1 140 ? 7.859 4.208 -20.741 1.00 94.38 140 TRP A O 1
ATOM 1122 N N . LEU A 1 141 ? 7.722 5.245 -18.759 1.00 94.88 141 LEU A N 1
ATOM 1123 C CA . LEU A 1 141 ? 7.887 4.022 -17.963 1.00 94.88 141 LEU A CA 1
ATOM 1124 C C . LEU A 1 141 ? 6.644 3.141 -18.048 1.00 94.88 141 LEU A C 1
ATOM 1126 O O . LEU A 1 141 ? 6.770 1.923 -18.077 1.00 94.88 141 LEU A O 1
ATOM 1130 N N . ILE A 1 142 ? 5.457 3.749 -18.106 1.00 95.50 142 ILE A N 1
ATOM 1131 C CA . ILE A 1 142 ? 4.200 3.012 -18.277 1.00 95.50 142 ILE A CA 1
ATOM 1132 C C . ILE A 1 142 ? 4.138 2.391 -19.671 1.00 95.50 142 ILE A C 1
ATOM 1134 O O . ILE A 1 142 ? 3.776 1.225 -19.794 1.00 95.50 142 ILE A O 1
ATOM 1138 N N . ASP A 1 143 ? 4.549 3.138 -20.697 1.00 95.25 143 ASP A N 1
ATOM 1139 C CA . ASP A 1 143 ? 4.672 2.605 -22.058 1.00 95.25 143 ASP A CA 1
ATOM 1140 C C . ASP A 1 143 ? 5.698 1.471 -22.110 1.00 95.25 143 ASP A C 1
ATOM 1142 O O . ASP A 1 143 ? 5.414 0.408 -22.645 1.00 95.25 143 ASP A O 1
ATOM 1146 N N . TYR A 1 144 ? 6.857 1.646 -21.473 1.00 94.44 144 TYR A N 1
ATOM 1147 C CA . TYR A 1 144 ? 7.870 0.601 -21.456 1.00 94.44 144 TYR A CA 1
ATOM 1148 C C . TYR A 1 144 ? 7.404 -0.648 -20.699 1.00 94.44 144 TYR A C 1
ATOM 1150 O O . TYR A 1 144 ? 7.658 -1.763 -21.142 1.00 94.44 144 TYR A O 1
ATOM 1158 N N . LEU A 1 145 ? 6.680 -0.482 -19.586 1.00 96.06 145 LEU A N 1
ATOM 1159 C CA . LEU A 1 145 ? 6.048 -1.589 -18.867 1.00 96.06 145 LEU A CA 1
ATOM 1160 C C . LEU A 1 145 ? 5.066 -2.347 -19.768 1.00 96.06 145 LEU A C 1
ATOM 1162 O O . LEU A 1 145 ? 5.032 -3.576 -19.725 1.00 96.06 145 LEU A O 1
ATOM 1166 N N . ASP A 1 146 ? 4.295 -1.625 -20.584 1.00 95.75 146 ASP A N 1
ATOM 1167 C CA . ASP A 1 146 ? 3.382 -2.201 -21.574 1.00 95.75 146 ASP A CA 1
ATOM 1168 C C . ASP A 1 146 ? 4.100 -3.122 -22.563 1.00 95.75 146 ASP A C 1
ATOM 1170 O O . ASP A 1 146 ? 3.606 -4.211 -22.857 1.00 95.75 146 ASP A O 1
ATOM 1174 N N . ASP A 1 147 ? 5.289 -2.709 -23.002 1.00 93.25 147 ASP A N 1
ATOM 1175 C CA . ASP A 1 147 ? 6.098 -3.439 -23.975 1.00 93.25 147 ASP A CA 1
ATOM 1176 C C . ASP A 1 147 ? 6.733 -4.710 -23.381 1.00 93.25 147 ASP A C 1
ATOM 1178 O O . ASP A 1 147 ? 6.914 -5.708 -24.086 1.00 93.25 147 ASP A O 1
ATOM 1182 N N . VAL A 1 148 ? 7.095 -4.697 -22.089 1.00 93.56 148 VAL A N 1
ATOM 1183 C CA . VAL A 1 148 ? 7.942 -5.751 -21.495 1.00 93.56 148 VAL A CA 1
ATOM 1184 C C . VAL A 1 148 ? 7.234 -6.721 -20.553 1.00 93.56 148 VAL A C 1
ATOM 1186 O O . VAL A 1 148 ? 7.769 -7.806 -20.321 1.00 93.56 148 VAL A O 1
ATOM 1189 N N . TYR A 1 149 ? 6.053 -6.393 -20.013 1.00 93.00 149 TYR A N 1
ATOM 1190 C CA . TYR A 1 149 ? 5.439 -7.186 -18.931 1.00 93.00 149 TYR A CA 1
ATOM 1191 C C . TYR A 1 149 ? 5.184 -8.663 -19.272 1.00 93.00 149 TYR A C 1
ATOM 1193 O O . TYR A 1 149 ? 5.118 -9.466 -18.351 1.00 93.00 149 TYR A O 1
ATOM 1201 N N . SER A 1 150 ? 5.028 -9.031 -20.549 1.00 92.12 150 SER A N 1
ATOM 1202 C CA . SER A 1 150 ? 4.764 -10.416 -20.970 1.00 92.12 150 SER A CA 1
ATOM 1203 C C . SER A 1 150 ? 6.015 -11.218 -21.330 1.00 92.12 150 SER A C 1
ATOM 1205 O O . SER A 1 150 ? 5.945 -12.440 -21.410 1.00 92.12 150 SER A O 1
ATOM 1207 N N . ASN A 1 151 ? 7.144 -10.550 -21.588 1.00 92.94 151 ASN A N 1
ATOM 1208 C CA . ASN A 1 151 ? 8.344 -11.179 -22.153 1.00 92.94 151 ASN A CA 1
ATOM 1209 C C . ASN A 1 151 ? 9.586 -11.017 -21.264 1.00 92.94 151 ASN A C 1
ATOM 1211 O O . ASN A 1 151 ? 10.546 -11.773 -21.392 1.00 92.94 151 ASN A O 1
ATOM 1215 N N . ASP A 1 152 ? 9.590 -10.024 -20.374 1.00 94.06 152 ASP A N 1
ATOM 1216 C CA . ASP A 1 152 ? 10.727 -9.679 -19.527 1.00 94.06 152 ASP A CA 1
ATOM 1217 C C . ASP A 1 152 ? 10.248 -9.206 -18.147 1.00 94.06 152 ASP A C 1
ATOM 1219 O O . ASP A 1 152 ? 10.214 -8.018 -17.809 1.00 94.06 152 ASP A O 1
ATOM 1223 N N . HIS A 1 153 ? 9.872 -10.190 -17.329 1.00 94.88 153 HIS A N 1
ATOM 1224 C CA . HIS A 1 153 ? 9.356 -9.984 -15.976 1.00 94.88 153 HIS A CA 1
ATOM 1225 C C . HIS A 1 153 ? 10.375 -9.321 -15.038 1.00 94.88 153 HIS A C 1
ATOM 1227 O O . HIS A 1 153 ? 9.989 -8.667 -14.066 1.00 94.88 153 HIS A O 1
ATOM 1233 N N . GLU A 1 154 ? 11.677 -9.476 -15.302 1.00 92.06 154 GLU A N 1
ATOM 1234 C CA . GLU A 1 154 ? 12.707 -8.829 -14.493 1.00 92.06 154 GLU A CA 1
ATOM 1235 C C . GLU A 1 154 ? 12.678 -7.314 -14.698 1.00 92.06 154 GLU A C 1
ATOM 1237 O O . GLU A 1 154 ? 12.584 -6.572 -13.717 1.00 92.06 154 GLU A O 1
ATOM 1242 N N . THR A 1 155 ? 12.694 -6.858 -15.953 1.00 92.44 155 THR A N 1
ATOM 1243 C CA . THR A 1 155 ? 12.602 -5.428 -16.275 1.00 92.44 155 THR A CA 1
ATOM 1244 C C . THR A 1 155 ? 11.250 -4.855 -15.876 1.00 92.44 155 THR A C 1
ATOM 1246 O O . THR A 1 155 ? 11.206 -3.775 -15.296 1.00 92.44 155 THR A O 1
ATOM 1249 N N . ALA A 1 156 ? 10.150 -5.578 -16.102 1.00 96.25 156 ALA A N 1
ATOM 1250 C CA . ALA A 1 156 ? 8.828 -5.152 -15.641 1.00 96.25 156 ALA A CA 1
ATOM 1251 C C . ALA A 1 156 ? 8.805 -4.919 -14.119 1.00 96.25 156 ALA A C 1
ATOM 1253 O O . ALA A 1 156 ? 8.309 -3.898 -13.642 1.00 96.25 156 ALA A O 1
ATOM 1254 N N . GLY A 1 157 ? 9.422 -5.828 -13.355 1.00 94.56 157 GLY A N 1
ATOM 1255 C CA . GLY A 1 157 ? 9.590 -5.675 -11.914 1.00 94.56 157 GLY A CA 1
ATOM 1256 C C . GLY A 1 157 ? 10.458 -4.468 -11.546 1.00 94.56 157 GLY A C 1
ATOM 1257 O O . GLY A 1 157 ? 10.100 -3.728 -10.635 1.00 94.56 157 GLY A O 1
ATOM 1258 N N . ASP A 1 158 ? 11.557 -4.226 -12.270 1.00 92.12 158 ASP A N 1
ATOM 1259 C CA . ASP A 1 158 ? 12.417 -3.048 -12.071 1.00 92.12 158 ASP A CA 1
ATOM 1260 C C . ASP A 1 158 ? 11.639 -1.738 -12.301 1.00 92.12 158 ASP A C 1
ATOM 1262 O O . ASP A 1 158 ? 11.733 -0.806 -11.499 1.00 92.12 158 ASP A O 1
ATOM 1266 N N . ILE A 1 159 ? 10.820 -1.679 -13.357 1.00 94.12 159 ILE A N 1
ATOM 1267 C CA . ILE A 1 159 ? 9.972 -0.520 -13.665 1.00 94.12 159 ILE A CA 1
ATOM 1268 C C . ILE A 1 159 ? 8.961 -0.281 -12.540 1.00 94.12 159 ILE A C 1
ATOM 1270 O O . ILE A 1 159 ? 8.801 0.850 -12.090 1.00 94.12 159 ILE A O 1
ATOM 1274 N N . LEU A 1 160 ? 8.298 -1.329 -12.047 1.00 94.81 160 LEU A N 1
ATOM 1275 C CA . LEU A 1 160 ? 7.309 -1.203 -10.974 1.00 94.81 160 LEU A CA 1
ATOM 1276 C C . LEU A 1 160 ? 7.939 -0.793 -9.637 1.00 94.81 160 LEU A C 1
ATOM 1278 O O . LEU A 1 160 ? 7.384 0.058 -8.945 1.00 94.81 160 LEU A O 1
ATOM 1282 N N . VAL A 1 161 ? 9.120 -1.320 -9.293 1.00 91.81 161 VAL A N 1
ATOM 1283 C CA . VAL A 1 161 ? 9.878 -0.858 -8.116 1.00 91.81 161 VAL A CA 1
ATOM 1284 C C . VAL A 1 161 ? 10.220 0.623 -8.252 1.00 91.81 161 VAL A C 1
ATOM 1286 O O . VAL A 1 161 ? 10.080 1.375 -7.285 1.00 91.81 161 VAL A O 1
ATOM 1289 N N . LEU A 1 162 ? 10.633 1.056 -9.444 1.00 90.44 162 LEU A N 1
ATOM 1290 C CA . LEU A 1 162 ? 10.945 2.452 -9.713 1.00 90.44 162 LEU A CA 1
ATOM 1291 C C . LEU A 1 162 ? 9.703 3.348 -9.585 1.00 90.44 162 LEU A C 1
ATOM 1293 O O . LEU A 1 162 ? 9.746 4.347 -8.871 1.00 90.44 162 LEU A O 1
ATOM 1297 N N . LEU A 1 163 ? 8.586 2.974 -10.213 1.00 90.88 163 LEU A N 1
ATOM 1298 C CA . LEU A 1 163 ? 7.312 3.697 -10.111 1.00 90.88 163 LEU A CA 1
ATOM 1299 C C . LEU A 1 163 ? 6.841 3.791 -8.654 1.00 90.88 163 LEU A C 1
ATOM 1301 O O . LEU A 1 163 ? 6.518 4.877 -8.179 1.00 90.88 163 LEU A O 1
ATOM 1305 N N . GLY A 1 164 ? 6.904 2.684 -7.908 1.00 89.81 164 GLY A N 1
ATOM 1306 C CA . GLY A 1 164 ? 6.577 2.666 -6.483 1.00 89.81 164 GLY A CA 1
ATOM 1307 C C . GLY A 1 164 ? 7.523 3.519 -5.630 1.00 89.81 164 GLY A C 1
ATOM 1308 O O . GLY A 1 164 ? 7.126 4.076 -4.611 1.00 89.81 164 GLY A O 1
ATOM 1309 N N . SER A 1 165 ? 8.776 3.670 -6.038 1.00 85.50 165 SER A N 1
ATOM 1310 C CA . SER A 1 165 ? 9.761 4.482 -5.323 1.00 85.50 165 SER A CA 1
ATOM 1311 C C . SER A 1 165 ? 9.542 5.981 -5.485 1.00 85.50 165 SER A C 1
ATOM 1313 O O . SER A 1 165 ? 9.786 6.756 -4.567 1.00 85.50 165 SER A O 1
ATOM 1315 N N . MET A 1 166 ? 9.070 6.415 -6.650 1.00 82.00 166 MET A N 1
ATOM 1316 C CA . MET A 1 166 ? 8.984 7.844 -6.924 1.00 82.00 166 MET A CA 1
ATOM 1317 C C . MET A 1 166 ? 7.828 8.523 -6.176 1.00 82.00 166 MET A C 1
ATOM 1319 O O . MET A 1 166 ? 7.821 9.744 -6.091 1.00 82.00 166 MET A O 1
ATOM 1323 N N . LYS A 1 167 ? 6.868 7.760 -5.621 1.00 75.31 167 LYS A N 1
ATOM 1324 C CA . LYS A 1 167 ? 5.596 8.276 -5.065 1.00 75.31 167 LYS A CA 1
ATOM 1325 C C . LYS A 1 167 ? 4.854 9.209 -6.041 1.00 75.31 167 LYS A C 1
ATOM 1327 O O . LYS A 1 167 ? 4.005 9.993 -5.629 1.00 75.31 167 LYS A O 1
ATOM 1332 N N . VAL A 1 168 ? 5.183 9.142 -7.333 1.00 70.75 168 VAL A N 1
ATOM 1333 C CA . VAL A 1 168 ? 4.570 9.970 -8.370 1.00 70.75 168 VAL A CA 1
ATOM 1334 C C . VAL A 1 168 ? 3.362 9.229 -8.922 1.00 70.75 168 VAL A C 1
ATOM 1336 O O . VAL A 1 168 ? 3.425 8.032 -9.206 1.00 70.75 168 VAL A O 1
ATOM 1339 N N . SER A 1 169 ? 2.256 9.954 -9.054 1.00 73.19 169 SER A N 1
ATOM 1340 C CA . SER A 1 169 ? 1.053 9.471 -9.715 1.00 73.19 169 SER A CA 1
ATOM 1341 C C . SER A 1 169 ? 1.316 9.211 -11.198 1.00 73.19 169 SER A C 1
ATOM 1343 O O . SER A 1 169 ? 2.170 9.837 -11.820 1.00 73.19 169 SER A O 1
ATOM 1345 N N . CYS A 1 170 ? 0.557 8.305 -11.807 1.00 81.94 170 CYS A N 1
ATOM 1346 C CA . CYS A 1 170 ? 0.481 8.291 -13.265 1.00 81.94 170 CYS A CA 1
ATOM 1347 C C . CYS A 1 170 ? -0.288 9.525 -13.739 1.00 81.94 170 CYS A C 1
ATOM 1349 O O . CYS A 1 170 ? -1.250 9.936 -13.086 1.00 81.94 170 CYS A O 1
ATOM 1351 N N . SER A 1 171 ? 0.089 10.084 -14.893 1.00 89.31 171 SER A N 1
ATOM 1352 C CA . SER A 1 171 ? -0.755 11.102 -15.525 1.00 89.31 171 SER A CA 1
ATOM 1353 C C . SER A 1 171 ? -2.160 10.533 -15.786 1.00 89.31 171 SER A C 1
ATOM 1355 O O . SER A 1 171 ? -2.287 9.326 -16.049 1.00 89.31 171 SER A O 1
ATOM 1357 N N . PRO A 1 172 ? -3.217 11.367 -15.787 1.00 88.94 172 PRO A N 1
ATOM 1358 C CA . PRO A 1 172 ? -4.577 10.905 -16.073 1.00 88.94 172 PRO A CA 1
ATOM 1359 C C . PRO A 1 172 ? -4.676 10.104 -17.383 1.00 88.94 172 PRO A C 1
ATOM 1361 O O . PRO A 1 172 ? -5.360 9.086 -17.450 1.00 88.94 172 PRO A O 1
ATOM 1364 N N . ALA A 1 173 ? -3.899 10.487 -18.405 1.00 90.69 173 ALA A N 1
ATOM 1365 C CA . ALA A 1 173 ? -3.860 9.808 -19.702 1.00 90.69 173 ALA A CA 1
ATOM 1366 C C . ALA A 1 173 ? -3.275 8.380 -19.656 1.00 90.69 173 ALA A C 1
ATOM 1368 O O . ALA A 1 173 ? -3.558 7.573 -20.541 1.00 90.69 173 ALA A O 1
ATOM 1369 N N . LYS A 1 174 ? -2.445 8.054 -18.655 1.00 92.88 174 LYS A N 1
ATOM 1370 C CA . LYS A 1 174 ? -1.815 6.729 -18.494 1.00 92.88 174 LYS A CA 1
ATOM 1371 C C . LYS A 1 174 ? -2.389 5.909 -17.346 1.00 92.88 174 LYS A C 1
ATOM 1373 O O . LYS A 1 174 ? -2.075 4.724 -17.251 1.00 92.88 174 LYS A O 1
ATOM 1378 N N . GLN A 1 175 ? -3.250 6.490 -16.513 1.00 90.56 175 GLN A N 1
ATOM 1379 C CA . GLN A 1 175 ? -3.804 5.833 -15.330 1.00 90.56 175 GLN A CA 1
ATOM 1380 C C . GLN A 1 175 ? -4.495 4.502 -15.660 1.00 90.56 175 GLN A C 1
ATOM 1382 O O . GLN A 1 175 ? -4.208 3.490 -15.023 1.00 90.56 175 GLN A O 1
ATOM 1387 N N . HIS A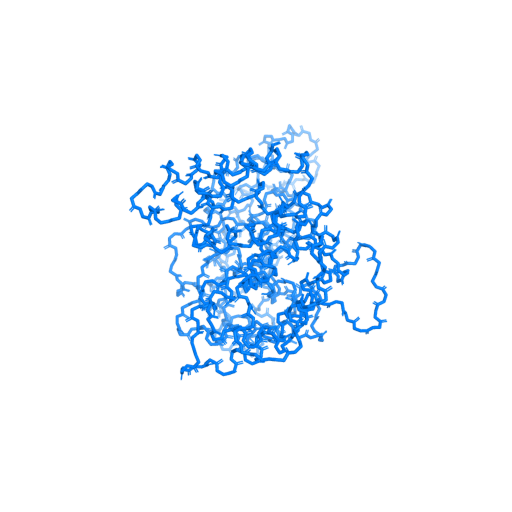 1 176 ? -5.341 4.467 -16.695 1.00 90.62 176 HIS A N 1
ATOM 1388 C CA . HIS A 1 176 ? -6.018 3.233 -17.110 1.00 90.62 176 HIS A CA 1
ATOM 1389 C C . HIS A 1 176 ? -5.024 2.134 -17.516 1.00 90.62 176 HIS A C 1
ATOM 1391 O O . HIS A 1 176 ? -5.151 0.982 -17.094 1.00 90.62 176 HIS A O 1
ATOM 1397 N N . LEU A 1 177 ? -4.010 2.493 -18.310 1.00 92.94 177 LEU A N 1
ATOM 1398 C CA . LEU A 1 177 ? -2.986 1.555 -18.764 1.00 92.94 177 LEU A CA 1
ATOM 1399 C C . LEU A 1 177 ? -2.166 1.019 -17.590 1.00 92.94 177 LEU A C 1
ATOM 1401 O O . LEU A 1 177 ? -1.959 -0.187 -17.482 1.00 92.94 177 LEU A O 1
ATOM 1405 N N . PHE A 1 178 ? -1.765 1.903 -16.678 1.00 93.75 178 PHE A N 1
ATOM 1406 C CA . PHE A 1 178 ? -1.035 1.529 -15.475 1.00 93.75 178 PHE A CA 1
ATOM 1407 C C . PHE A 1 178 ? -1.824 0.540 -14.617 1.00 93.75 178 PHE A C 1
ATOM 1409 O O . PHE A 1 178 ? -1.302 -0.521 -14.287 1.00 93.75 178 PHE A O 1
ATOM 1416 N N . ILE A 1 179 ? -3.099 0.821 -14.327 1.00 93.88 179 ILE A N 1
ATOM 1417 C CA . ILE A 1 179 ? -3.948 -0.083 -13.537 1.00 93.88 179 ILE A CA 1
ATOM 1418 C C . ILE A 1 179 ? -4.112 -1.434 -14.236 1.00 93.88 179 ILE A C 1
ATOM 1420 O O . ILE A 1 179 ? -3.960 -2.481 -13.606 1.00 93.88 179 ILE A O 1
ATOM 1424 N N . LYS A 1 180 ? -4.357 -1.434 -15.551 1.00 94.56 180 LYS A N 1
ATOM 1425 C CA . LYS A 1 180 ? -4.436 -2.667 -16.343 1.00 94.56 180 LYS A CA 1
ATOM 1426 C C . LYS A 1 180 ? -3.154 -3.499 -16.220 1.00 94.56 180 LYS A C 1
ATOM 1428 O O . LYS A 1 180 ? -3.231 -4.722 -16.095 1.00 94.56 180 LYS A O 1
ATOM 1433 N N . ARG A 1 181 ? -1.982 -2.856 -16.230 1.00 96.31 181 ARG A N 1
ATOM 1434 C CA . ARG A 1 181 ? -0.689 -3.534 -16.068 1.00 96.31 181 ARG A CA 1
ATOM 1435 C C . ARG A 1 181 ? -0.434 -3.998 -14.644 1.00 96.31 181 ARG A C 1
ATOM 1437 O O . ARG A 1 181 ? 0.071 -5.105 -14.490 1.00 96.31 181 ARG A O 1
ATOM 1444 N N . LEU A 1 182 ? -0.843 -3.241 -13.628 1.00 96.19 182 LEU A N 1
ATOM 1445 C CA . LEU A 1 182 ? -0.804 -3.698 -12.237 1.00 96.19 182 LEU A CA 1
ATOM 1446 C C . LEU A 1 182 ? -1.594 -4.997 -12.065 1.00 96.19 182 LEU A C 1
ATOM 1448 O O . LEU A 1 182 ? -1.052 -5.962 -11.536 1.00 96.19 182 LEU A O 1
ATOM 1452 N N . ILE A 1 183 ? -2.832 -5.046 -12.570 1.00 96.31 183 ILE A N 1
ATOM 1453 C CA . ILE A 1 183 ? -3.679 -6.248 -12.518 1.00 96.31 183 ILE A CA 1
ATOM 1454 C C . ILE A 1 183 ? -2.962 -7.435 -13.169 1.00 96.31 183 ILE A C 1
ATOM 1456 O O . ILE A 1 183 ? -2.839 -8.487 -12.550 1.00 96.31 183 ILE A O 1
ATOM 1460 N N . ALA A 1 184 ? -2.442 -7.255 -14.388 1.00 96.56 184 ALA A N 1
ATOM 1461 C CA . ALA A 1 184 ? -1.745 -8.320 -15.107 1.00 96.56 184 ALA A CA 1
ATOM 1462 C C . ALA A 1 184 ? -0.475 -8.798 -14.379 1.00 96.56 184 ALA A C 1
ATOM 1464 O O . ALA A 1 184 ? -0.220 -9.995 -14.319 1.00 96.56 184 ALA A O 1
ATOM 1465 N N . CYS A 1 185 ? 0.304 -7.881 -13.798 1.00 97.19 185 CYS A N 1
ATOM 1466 C CA . CYS A 1 185 ? 1.537 -8.205 -13.076 1.00 97.19 185 CYS A CA 1
ATOM 1467 C C . CYS A 1 185 ? 1.285 -8.886 -11.721 1.00 97.19 185 CYS A C 1
ATOM 1469 O O . CYS A 1 185 ? 2.189 -9.528 -11.192 1.00 97.19 185 CYS A O 1
ATOM 1471 N N . MET A 1 186 ? 0.083 -8.738 -11.158 1.00 97.19 186 MET A N 1
ATOM 1472 C CA . MET A 1 186 ? -0.349 -9.376 -9.910 1.00 97.19 186 MET A CA 1
ATOM 1473 C C . MET A 1 186 ? -1.013 -10.744 -10.115 1.00 97.19 186 MET A C 1
ATOM 1475 O O . MET A 1 186 ? -1.347 -11.408 -9.132 1.00 97.19 186 MET A O 1
ATOM 1479 N N . ASP A 1 187 ? -1.187 -11.181 -11.365 1.00 95.00 187 ASP A N 1
ATOM 1480 C CA . ASP A 1 187 ? -1.776 -12.478 -11.685 1.00 95.00 187 ASP A CA 1
ATOM 1481 C C . ASP A 1 187 ? -0.992 -13.635 -11.048 1.00 95.00 187 ASP A C 1
ATOM 1483 O O . ASP A 1 187 ? 0.233 -13.605 -10.958 1.00 95.00 187 ASP A O 1
ATOM 1487 N N . SER A 1 188 ? -1.706 -14.682 -10.632 1.00 93.44 188 SER A N 1
ATOM 1488 C CA . SER A 1 188 ? -1.135 -15.872 -9.989 1.00 93.44 188 SER A CA 1
ATOM 1489 C C . SER A 1 188 ? -0.020 -16.568 -10.781 1.00 93.44 188 SER A C 1
ATOM 1491 O O . SER A 1 188 ? 0.868 -17.169 -10.179 1.00 93.44 188 SER A O 1
ATOM 1493 N N . SER A 1 189 ? -0.045 -16.469 -12.112 1.00 93.56 189 SER A N 1
ATOM 1494 C CA . SER A 1 189 ? 0.959 -17.049 -13.010 1.00 93.56 189 SER A CA 1
ATOM 1495 C C . SER A 1 189 ? 2.256 -16.237 -13.091 1.00 93.56 189 SER A C 1
ATOM 1497 O O . SER A 1 189 ? 3.263 -16.733 -13.602 1.00 93.56 189 SER A O 1
ATOM 1499 N N . MET A 1 190 ? 2.260 -15.001 -12.584 1.00 94.94 190 MET A N 1
ATOM 1500 C CA . MET A 1 190 ? 3.426 -14.125 -12.631 1.00 94.94 190 MET A CA 1
ATOM 1501 C C . MET A 1 190 ? 4.446 -14.482 -11.542 1.00 94.94 190 MET A C 1
ATOM 1503 O O . MET A 1 190 ? 4.069 -14.851 -10.424 1.00 94.94 190 MET A O 1
ATOM 1507 N N . PRO A 1 191 ? 5.759 -14.310 -11.803 1.00 93.31 191 PRO A N 1
ATOM 1508 C CA . PRO A 1 191 ? 6.785 -14.534 -10.789 1.00 93.31 191 PRO A CA 1
ATOM 1509 C C . PRO A 1 191 ? 6.551 -13.680 -9.539 1.00 93.31 191 PRO A C 1
ATOM 1511 O O . PRO A 1 191 ? 6.211 -12.500 -9.653 1.00 93.31 191 PRO A O 1
ATOM 1514 N N . TYR A 1 192 ? 6.823 -14.231 -8.348 1.00 91.88 192 TYR A N 1
ATOM 1515 C CA . TYR A 1 192 ? 6.632 -13.540 -7.060 1.00 91.88 192 TYR A CA 1
ATOM 1516 C C . TYR A 1 192 ? 7.237 -12.130 -7.049 1.00 91.88 192 TYR A C 1
ATOM 1518 O O . TYR A 1 192 ? 6.637 -11.185 -6.546 1.00 91.88 192 TYR A O 1
ATOM 1526 N N . ARG A 1 193 ? 8.418 -11.960 -7.662 1.00 92.56 193 ARG A N 1
ATOM 1527 C CA . ARG A 1 193 ? 9.112 -10.673 -7.727 1.00 92.56 193 ARG A CA 1
ATOM 1528 C C . ARG A 1 193 ? 8.273 -9.620 -8.445 1.00 92.56 193 ARG A C 1
ATOM 1530 O O . ARG A 1 193 ? 8.197 -8.489 -7.976 1.00 92.56 193 ARG A O 1
ATOM 1537 N N . LEU A 1 194 ? 7.653 -9.995 -9.562 1.00 94.94 194 LEU A N 1
ATOM 1538 C CA . LEU A 1 194 ? 6.810 -9.103 -10.347 1.00 94.94 194 LEU A CA 1
ATOM 1539 C C . LEU A 1 194 ? 5.512 -8.776 -9.595 1.00 94.94 194 LEU A C 1
ATOM 1541 O O . LEU A 1 194 ? 5.168 -7.601 -9.476 1.00 94.94 194 LEU A O 1
ATOM 1545 N N . ARG A 1 195 ? 4.864 -9.787 -8.997 1.00 95.62 195 ARG A N 1
ATOM 1546 C CA . ARG A 1 195 ? 3.652 -9.609 -8.174 1.00 95.62 195 ARG A CA 1
ATOM 1547 C C . ARG A 1 195 ? 3.890 -8.652 -7.006 1.00 95.62 195 ARG A C 1
ATOM 1549 O O . ARG A 1 195 ? 3.131 -7.711 -6.792 1.00 95.62 195 ARG A O 1
ATOM 1556 N N . HIS A 1 196 ? 4.991 -8.839 -6.285 1.00 94.69 196 HIS A N 1
ATOM 1557 C CA . HIS A 1 196 ? 5.373 -7.999 -5.152 1.00 94.69 196 HIS A CA 1
ATOM 1558 C C . HIS A 1 196 ? 5.756 -6.574 -5.566 1.00 94.69 196 HIS A C 1
ATOM 1560 O O . HIS A 1 196 ? 5.356 -5.619 -4.900 1.00 94.69 196 HIS A O 1
ATOM 1566 N N . ALA A 1 197 ? 6.482 -6.411 -6.677 1.00 94.69 197 ALA A N 1
ATOM 1567 C CA . ALA A 1 197 ? 6.773 -5.092 -7.232 1.00 94.69 197 ALA A CA 1
ATOM 1568 C C . ALA A 1 197 ? 5.484 -4.352 -7.627 1.00 94.69 197 ALA A C 1
ATOM 1570 O O . ALA A 1 197 ? 5.359 -3.158 -7.362 1.00 94.69 197 ALA A O 1
ATOM 1571 N N . ALA A 1 198 ? 4.507 -5.064 -8.197 1.00 96.38 198 ALA A N 1
ATOM 1572 C CA . ALA A 1 198 ? 3.201 -4.506 -8.531 1.00 96.38 198 ALA A CA 1
ATOM 1573 C C . ALA A 1 198 ? 2.412 -4.086 -7.280 1.00 96.38 198 ALA A C 1
ATOM 1575 O O . ALA A 1 198 ? 1.886 -2.977 -7.253 1.00 96.38 198 ALA A O 1
ATOM 1576 N N . ILE A 1 199 ? 2.402 -4.901 -6.217 1.00 95.88 199 ILE A N 1
ATOM 1577 C CA . ILE A 1 199 ? 1.794 -4.528 -4.925 1.00 95.88 199 ILE A CA 1
ATOM 1578 C C . ILE A 1 199 ? 2.425 -3.265 -4.356 1.00 95.88 199 ILE A C 1
ATOM 1580 O O . ILE A 1 199 ? 1.716 -2.362 -3.917 1.00 95.88 199 ILE A O 1
ATOM 1584 N N . ARG A 1 200 ? 3.754 -3.167 -4.399 1.00 94.06 200 ARG A N 1
ATOM 1585 C CA . ARG A 1 200 ? 4.455 -1.966 -3.956 1.00 94.06 200 ARG A CA 1
ATOM 1586 C C . ARG A 1 200 ? 4.078 -0.742 -4.795 1.00 94.06 200 ARG A C 1
ATOM 1588 O O . ARG A 1 200 ? 3.806 0.315 -4.239 1.00 94.06 200 ARG A O 1
ATOM 1595 N N . ALA A 1 201 ? 4.040 -0.869 -6.119 1.00 94.56 201 ALA A N 1
ATOM 1596 C CA . ALA A 1 201 ? 3.642 0.227 -7.001 1.00 94.56 201 ALA A CA 1
ATOM 1597 C C . ALA A 1 201 ? 2.185 0.670 -6.764 1.00 94.56 201 ALA A C 1
ATOM 1599 O O . ALA A 1 201 ? 1.893 1.869 -6.766 1.00 94.56 201 ALA A O 1
ATOM 1600 N N . ALA A 1 202 ? 1.285 -0.286 -6.507 1.00 95.31 202 ALA A N 1
ATOM 1601 C CA . ALA A 1 202 ? -0.101 -0.022 -6.132 1.00 95.31 202 ALA A CA 1
ATOM 1602 C C . ALA A 1 202 ? -0.190 0.708 -4.782 1.00 95.31 202 ALA A C 1
ATOM 1604 O O . ALA A 1 202 ? -0.882 1.717 -4.680 1.00 95.31 202 ALA A O 1
ATOM 1605 N N . HIS A 1 203 ? 0.565 0.262 -3.774 1.00 94.44 203 HIS A N 1
ATOM 1606 C CA . HIS A 1 203 ? 0.665 0.909 -2.461 1.00 94.44 203 HIS A CA 1
ATOM 1607 C C . HIS A 1 203 ? 1.138 2.366 -2.548 1.00 94.44 203 HIS A C 1
ATOM 1609 O O . HIS A 1 203 ? 0.549 3.248 -1.920 1.00 94.44 203 HIS A O 1
ATOM 1615 N N . SER A 1 204 ? 2.142 2.653 -3.374 1.00 91.75 204 SER A N 1
ATOM 1616 C CA . SER A 1 204 ? 2.605 4.029 -3.589 1.00 91.75 204 SER A CA 1
ATOM 1617 C C . SER A 1 204 ? 1.583 4.909 -4.308 1.00 91.75 204 SER A C 1
ATOM 1619 O O . SER A 1 204 ? 1.630 6.127 -4.177 1.00 91.75 204 SER A O 1
ATOM 1621 N N . SER A 1 205 ? 0.647 4.299 -5.038 1.00 92.44 205 SER A N 1
ATOM 1622 C CA . SER A 1 205 ? -0.443 4.980 -5.746 1.00 92.44 205 SER A CA 1
ATOM 1623 C C . SER A 1 205 ? -1.776 4.914 -4.989 1.00 92.44 205 SER A C 1
ATOM 1625 O O . SER A 1 205 ? -2.815 5.243 -5.560 1.00 92.44 205 SER A O 1
ATOM 1627 N N . ARG A 1 206 ? -1.776 4.472 -3.722 1.00 93.75 206 ARG A N 1
ATOM 1628 C CA . ARG A 1 206 ? -2.994 4.102 -2.980 1.00 93.75 206 ARG A CA 1
ATOM 1629 C C . ARG A 1 206 ? -4.040 5.209 -2.889 1.00 93.75 206 ARG A C 1
ATOM 1631 O O . ARG A 1 206 ? -5.215 4.901 -3.009 1.00 93.75 206 ARG A O 1
ATOM 1638 N N . GLU A 1 207 ? -3.640 6.473 -2.742 1.00 91.19 207 GLU A N 1
ATOM 1639 C CA . GLU A 1 207 ? -4.588 7.595 -2.647 1.00 91.19 207 GLU A CA 1
ATOM 1640 C C . GLU A 1 207 ? -5.342 7.805 -3.965 1.00 91.19 207 GLU A C 1
ATOM 1642 O O . GLU A 1 207 ? -6.554 7.994 -3.971 1.00 91.19 207 GLU A O 1
ATOM 1647 N N . ILE A 1 208 ? -4.640 7.678 -5.094 1.00 90.44 208 ILE A N 1
ATOM 1648 C CA . ILE A 1 208 ? -5.237 7.772 -6.432 1.00 90.44 208 ILE A CA 1
ATOM 1649 C C . ILE A 1 208 ? -6.156 6.581 -6.676 1.00 90.44 208 ILE A C 1
ATOM 1651 O O . ILE A 1 208 ? -7.211 6.735 -7.275 1.00 90.44 208 ILE A O 1
ATOM 1655 N N . LEU A 1 209 ? -5.758 5.382 -6.237 1.00 92.25 209 LEU A N 1
ATOM 1656 C CA . LEU A 1 209 ? -6.590 4.186 -6.373 1.00 92.25 209 LEU A CA 1
ATOM 1657 C C . LEU A 1 209 ? -7.847 4.288 -5.500 1.00 92.25 209 LEU A C 1
ATOM 1659 O O . LEU A 1 209 ? -8.939 3.965 -5.963 1.00 92.25 209 LEU A O 1
ATOM 1663 N N . ALA A 1 210 ? -7.709 4.792 -4.272 1.00 92.25 210 ALA A N 1
ATOM 1664 C CA . ALA A 1 210 ? -8.814 5.016 -3.350 1.00 92.25 210 ALA A CA 1
ATOM 1665 C C . ALA A 1 210 ? -9.783 6.099 -3.851 1.00 92.25 210 ALA A C 1
ATOM 1667 O O . ALA A 1 210 ? -10.972 6.016 -3.556 1.00 92.25 210 ALA A O 1
ATOM 1668 N N . SER A 1 211 ? -9.320 7.075 -4.642 1.00 90.81 211 SER A N 1
ATOM 1669 C CA . SER A 1 211 ? -10.178 8.113 -5.228 1.00 90.81 211 SER A CA 1
ATOM 1670 C C . SER A 1 211 ? -10.908 7.688 -6.509 1.00 90.81 211 SER A C 1
ATOM 1672 O O . SER A 1 211 ? -11.611 8.507 -7.094 1.00 90.81 211 SER A O 1
ATOM 1674 N N . ILE A 1 212 ? -10.715 6.459 -7.005 1.00 87.75 212 ILE A N 1
ATOM 1675 C CA . ILE A 1 212 ? -11.442 5.965 -8.184 1.00 87.75 212 ILE A CA 1
ATOM 1676 C C . ILE A 1 212 ? -12.876 5.628 -7.786 1.00 87.75 212 ILE A C 1
ATOM 1678 O O . ILE A 1 212 ? -13.102 4.743 -6.962 1.00 87.75 212 ILE A O 1
ATOM 1682 N N . ASP A 1 213 ? -13.827 6.293 -8.438 1.00 80.62 213 ASP A N 1
ATOM 1683 C CA . ASP A 1 213 ? -15.255 6.022 -8.310 1.00 80.62 213 ASP A CA 1
ATOM 1684 C C . ASP A 1 213 ? -15.794 5.172 -9.472 1.00 80.62 213 ASP A C 1
ATOM 1686 O O . ASP A 1 213 ? -15.178 5.053 -10.536 1.00 80.62 213 ASP A O 1
ATOM 1690 N N . ALA A 1 214 ? -16.970 4.573 -9.261 1.00 65.25 214 ALA A N 1
ATOM 1691 C CA . ALA A 1 214 ? -17.601 3.613 -10.173 1.00 65.25 214 ALA A CA 1
ATOM 1692 C C . ALA A 1 214 ? -17.871 4.156 -11.600 1.00 65.25 214 ALA A C 1
ATOM 1694 O O . ALA A 1 214 ? -17.944 3.381 -12.547 1.00 65.25 214 ALA A O 1
ATOM 1695 N N . VAL A 1 215 ? -17.990 5.479 -11.771 1.00 62.84 215 VAL A N 1
ATOM 1696 C CA . VAL A 1 215 ? -18.691 6.104 -12.911 1.00 62.84 215 VAL A CA 1
ATOM 1697 C C . VAL A 1 215 ? -17.938 6.057 -14.253 1.00 62.84 215 VAL A C 1
ATOM 1699 O O . VAL A 1 215 ? -18.580 5.823 -15.271 1.00 62.84 215 VAL A O 1
ATOM 1702 N N . ASP A 1 216 ? -16.612 6.235 -14.294 1.00 58.12 216 ASP A N 1
ATOM 1703 C CA . ASP A 1 216 ? -15.906 6.428 -15.582 1.00 58.12 216 ASP A CA 1
ATOM 1704 C C . ASP A 1 216 ? -15.136 5.188 -16.075 1.00 58.12 216 ASP A C 1
ATOM 1706 O O . ASP A 1 216 ? -15.094 4.907 -17.271 1.00 58.12 216 ASP A O 1
ATOM 1710 N N . TYR A 1 217 ? -14.545 4.415 -15.157 1.00 64.00 217 TYR A N 1
ATOM 1711 C CA . TYR A 1 217 ? -13.823 3.153 -15.427 1.00 64.00 217 TYR A CA 1
ATOM 1712 C C . TYR A 1 217 ? -13.883 2.185 -14.234 1.00 64.00 217 TYR A C 1
ATOM 1714 O O . TYR A 1 217 ? -13.145 1.192 -14.186 1.00 64.00 217 TYR A O 1
ATOM 1722 N N . GLY A 1 218 ? -14.713 2.512 -13.242 1.00 62.50 218 GLY A N 1
ATOM 1723 C CA . GLY A 1 218 ? -14.628 1.945 -11.908 1.00 62.50 218 GLY A CA 1
ATOM 1724 C C . GLY A 1 218 ? -14.955 0.462 -11.881 1.00 62.50 218 GLY A C 1
ATOM 1725 O O . GLY A 1 218 ? -14.212 -0.274 -11.256 1.00 62.50 218 GLY A O 1
ATOM 1726 N N . ASP A 1 219 ? -15.933 -0.021 -12.644 1.00 71.69 219 ASP A N 1
ATOM 1727 C CA . ASP A 1 219 ? -16.340 -1.432 -12.572 1.00 71.69 219 ASP A CA 1
ATOM 1728 C C . ASP A 1 219 ? -15.206 -2.413 -12.900 1.00 71.69 219 ASP A C 1
ATOM 1730 O O . ASP A 1 219 ? -14.991 -3.387 -12.181 1.00 71.69 219 ASP A O 1
ATOM 1734 N N . MET A 1 220 ? -14.417 -2.152 -13.950 1.00 75.44 220 MET A N 1
ATOM 1735 C CA . MET A 1 220 ? -13.269 -3.008 -14.273 1.00 75.44 220 MET A CA 1
ATOM 1736 C C . MET A 1 220 ? -12.188 -2.910 -13.194 1.00 75.44 220 MET A C 1
ATOM 1738 O O . MET A 1 220 ? -11.594 -3.924 -12.827 1.00 75.44 220 MET A O 1
ATOM 1742 N N . VAL A 1 221 ? -11.896 -1.693 -12.733 1.00 80.12 221 VAL A N 1
ATOM 1743 C CA . VAL A 1 221 ? -10.843 -1.450 -11.744 1.00 80.12 221 VAL A CA 1
ATOM 1744 C C . VAL A 1 221 ? -11.225 -2.099 -10.422 1.00 80.12 221 VAL A C 1
ATOM 1746 O O . VAL A 1 221 ? -10.480 -2.927 -9.920 1.00 80.12 221 VAL A O 1
ATOM 1749 N N . LEU A 1 222 ? -12.406 -1.803 -9.905 1.00 82.25 222 LEU A N 1
ATOM 1750 C CA . LEU A 1 222 ? -12.924 -2.319 -8.651 1.00 82.25 222 LEU A CA 1
ATOM 1751 C C . LEU A 1 222 ? -13.053 -3.851 -8.678 1.00 82.25 222 LEU A C 1
ATOM 1753 O O . LEU A 1 222 ? -12.521 -4.523 -7.792 1.00 82.25 222 LEU A O 1
ATOM 1757 N N . ALA A 1 223 ? -13.646 -4.420 -9.736 1.00 87.50 223 ALA A N 1
ATOM 1758 C CA . ALA A 1 223 ? -13.889 -5.861 -9.811 1.00 87.50 223 ALA A CA 1
ATOM 1759 C C . ALA A 1 223 ? -12.627 -6.697 -10.078 1.00 87.50 223 ALA A C 1
ATOM 1761 O O . ALA A 1 223 ? -12.571 -7.854 -9.670 1.00 87.50 223 ALA A O 1
ATOM 1762 N N . LYS A 1 224 ? -11.615 -6.159 -10.777 1.00 94.19 224 LYS A N 1
ATOM 1763 C CA . LYS A 1 224 ? -10.400 -6.925 -11.125 1.00 94.19 224 LYS A CA 1
ATOM 1764 C C . LYS A 1 224 ? -9.196 -6.592 -10.257 1.00 94.19 224 LYS A C 1
ATOM 1766 O O . LYS A 1 224 ? -8.391 -7.481 -9.988 1.00 94.19 224 LYS A O 1
ATOM 1771 N N . LEU A 1 225 ? -9.046 -5.340 -9.823 1.00 94.75 225 LEU A N 1
ATOM 1772 C CA . LEU A 1 225 ? -7.888 -4.925 -9.034 1.00 94.75 225 LEU A CA 1
ATOM 1773 C C . LEU A 1 225 ? -7.934 -5.513 -7.628 1.00 94.75 225 LEU A C 1
ATOM 1775 O O . LEU A 1 225 ? -6.904 -5.988 -7.164 1.00 94.75 225 LEU A O 1
ATOM 1779 N N . SER A 1 226 ? -9.100 -5.543 -6.976 1.00 94.81 226 SER A N 1
ATOM 1780 C CA . SER A 1 226 ? -9.211 -6.100 -5.622 1.00 94.81 226 SER A CA 1
ATOM 1781 C C . SER A 1 226 ? -8.793 -7.585 -5.571 1.00 94.81 226 SER A C 1
ATOM 1783 O O . SER A 1 226 ? -7.825 -7.891 -4.867 1.00 94.81 226 SER A O 1
ATOM 1785 N N . PRO A 1 227 ? -9.356 -8.503 -6.386 1.00 95.69 227 PRO A N 1
ATOM 1786 C CA . PRO A 1 227 ? -8.884 -9.891 -6.424 1.00 95.69 227 PRO A CA 1
ATOM 1787 C C . PRO A 1 227 ? -7.404 -10.036 -6.804 1.00 95.69 227 PRO A C 1
ATOM 1789 O O . PRO A 1 227 ? -6.710 -10.900 -6.261 1.00 95.69 227 PRO A O 1
ATOM 1792 N N . ALA A 1 228 ? -6.893 -9.191 -7.707 1.00 96.56 228 ALA A N 1
ATOM 1793 C CA . ALA A 1 228 ? -5.485 -9.212 -8.099 1.00 96.56 228 ALA A CA 1
ATOM 1794 C C . ALA A 1 228 ? -4.559 -8.819 -6.934 1.00 96.56 228 ALA A C 1
ATOM 1796 O O . ALA A 1 228 ? -3.566 -9.503 -6.689 1.00 96.56 228 ALA A O 1
ATOM 1797 N N . ILE A 1 229 ? -4.916 -7.783 -6.161 1.00 97.00 229 ILE A N 1
ATOM 1798 C CA . ILE A 1 229 ? -4.177 -7.381 -4.956 1.00 97.00 229 ILE A CA 1
ATOM 1799 C C . ILE A 1 229 ? -4.092 -8.554 -3.976 1.00 97.00 229 ILE A C 1
ATOM 18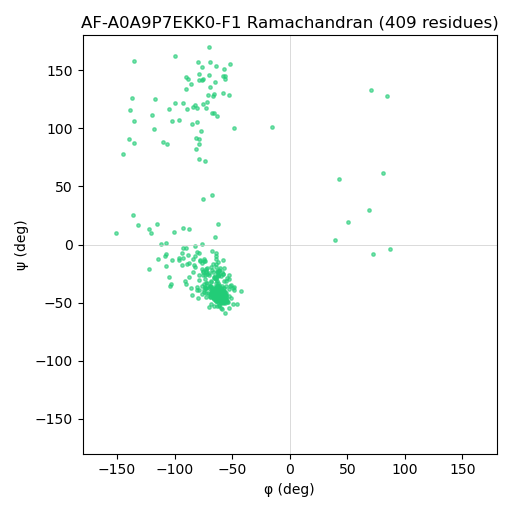01 O O . ILE A 1 229 ? -3.011 -8.850 -3.467 1.00 97.00 229 ILE A O 1
ATOM 1805 N N . LEU A 1 230 ? -5.208 -9.246 -3.720 1.00 96.00 230 LEU A N 1
ATOM 1806 C CA . LEU A 1 230 ? -5.190 -10.396 -2.817 1.00 96.00 230 LEU A CA 1
ATOM 1807 C C . LEU A 1 230 ? -4.319 -11.536 -3.369 1.00 96.00 230 LEU A C 1
ATOM 1809 O O . LEU A 1 230 ? -3.498 -12.104 -2.649 1.00 96.00 230 LEU A O 1
ATOM 1813 N N . THR A 1 231 ? -4.453 -11.833 -4.661 1.00 95.06 231 THR A N 1
ATOM 1814 C CA . THR A 1 231 ? -3.691 -12.888 -5.346 1.00 95.06 231 THR A CA 1
ATOM 1815 C C . THR A 1 231 ? -2.182 -12.670 -5.242 1.00 95.06 231 THR A C 1
ATOM 1817 O O . THR A 1 231 ? -1.431 -13.628 -5.064 1.00 95.06 231 THR A O 1
ATOM 1820 N N . ALA A 1 232 ? -1.717 -11.424 -5.308 1.00 95.25 232 ALA A N 1
ATOM 1821 C CA . ALA A 1 232 ? -0.297 -11.101 -5.228 1.00 95.25 232 ALA A CA 1
ATOM 1822 C C . ALA A 1 232 ? 0.315 -11.244 -3.823 1.00 95.25 232 ALA A C 1
ATOM 1824 O O . ALA A 1 232 ? 1.539 -11.264 -3.711 1.00 95.25 232 ALA A O 1
ATOM 1825 N N . VAL A 1 233 ? -0.496 -11.348 -2.764 1.00 93.25 233 VAL A N 1
ATOM 1826 C CA . VAL A 1 233 ? -0.011 -11.482 -1.375 1.00 93.25 233 VAL A CA 1
ATOM 1827 C C . VAL A 1 233 ? -0.349 -12.821 -0.730 1.00 93.25 233 VAL A C 1
ATOM 1829 O O . VAL A 1 233 ? 0.180 -13.145 0.336 1.00 93.25 233 VAL A O 1
ATOM 1832 N N . CYS A 1 234 ? -1.232 -13.598 -1.354 1.00 88.38 234 CYS A N 1
ATOM 1833 C CA . CYS A 1 234 ? -1.567 -14.940 -0.914 1.00 88.38 234 CYS A CA 1
ATOM 1834 C C . CYS A 1 234 ? -0.578 -15.972 -1.488 1.00 88.38 234 CYS A C 1
ATOM 1836 O O . CYS A 1 234 ? -0.236 -15.906 -2.675 1.00 88.38 234 CYS A O 1
ATOM 1838 N N . PRO A 1 235 ? -0.143 -16.952 -0.673 1.00 75.75 235 PRO A N 1
ATOM 1839 C CA . PRO A 1 235 ? 0.589 -18.109 -1.176 1.00 75.75 235 PRO A CA 1
ATOM 1840 C C . PRO A 1 235 ? -0.229 -18.832 -2.249 1.00 75.75 235 PRO A C 1
ATOM 1842 O O . PRO A 1 235 ? -1.456 -18.920 -2.137 1.00 75.75 235 PRO A O 1
ATOM 1845 N N . GLN A 1 236 ? 0.439 -19.382 -3.265 1.00 74.56 236 GLN A N 1
ATOM 1846 C CA . GLN A 1 236 ? -0.249 -20.196 -4.265 1.00 74.56 236 GLN A CA 1
ATOM 1847 C C . GLN A 1 236 ? -0.813 -21.476 -3.611 1.00 74.56 236 GLN A C 1
ATOM 1849 O O . GLN A 1 236 ? -0.154 -22.078 -2.751 1.00 74.56 236 GLN A O 1
ATOM 1854 N N . PRO A 1 237 ? -2.032 -21.913 -3.975 1.00 70.94 237 PRO A N 1
ATOM 1855 C CA . PRO A 1 237 ? -2.598 -23.152 -3.455 1.00 70.94 237 PRO A CA 1
ATOM 1856 C C . PRO A 1 237 ? -1.685 -24.345 -3.765 1.00 70.94 237 PRO A C 1
ATOM 1858 O O . PRO A 1 237 ? -1.278 -24.544 -4.906 1.00 70.94 237 PRO A O 1
ATOM 1861 N N . GLY A 1 238 ? -1.373 -25.160 -2.755 1.00 69.56 238 GLY A N 1
ATOM 1862 C CA . GLY A 1 238 ? -0.583 -26.387 -2.930 1.00 69.56 238 GLY A CA 1
ATOM 1863 C C . GLY A 1 238 ? 0.939 -26.215 -2.865 1.00 69.56 238 GLY A C 1
ATOM 1864 O O . GLY A 1 238 ? 1.648 -27.218 -2.853 1.00 69.56 238 GLY A O 1
ATOM 1865 N N . THR A 1 239 ? 1.456 -24.990 -2.745 1.00 69.94 239 THR A N 1
ATOM 1866 C CA . THR A 1 239 ? 2.876 -24.757 -2.431 1.00 69.94 239 THR A CA 1
ATOM 1867 C C . THR A 1 239 ? 3.097 -24.695 -0.924 1.00 69.94 239 THR A C 1
ATOM 1869 O O . THR A 1 239 ? 2.589 -23.809 -0.240 1.00 69.94 239 THR A O 1
ATOM 1872 N N . THR A 1 240 ? 3.878 -25.635 -0.389 1.00 70.25 240 THR A N 1
ATOM 1873 C CA . THR A 1 240 ? 4.386 -25.563 0.987 1.00 70.25 240 THR A CA 1
ATOM 1874 C C . THR A 1 240 ? 5.572 -24.601 1.010 1.00 70.25 240 THR A C 1
ATOM 1876 O O . THR A 1 240 ? 6.706 -24.993 0.750 1.00 70.25 240 THR A O 1
ATOM 1879 N N . SER A 1 241 ? 5.303 -23.323 1.259 1.00 71.12 241 SER A N 1
ATOM 1880 C CA . SER A 1 241 ? 6.339 -22.292 1.352 1.00 71.12 241 SER A CA 1
ATOM 1881 C C . SER A 1 241 ? 7.158 -22.467 2.636 1.00 71.12 241 SER A C 1
ATOM 1883 O O . SER A 1 241 ? 6.576 -22.550 3.721 1.00 71.12 241 SER A O 1
ATOM 1885 N N . GLY A 1 242 ? 8.487 -22.494 2.532 1.00 76.19 242 GLY A N 1
ATOM 1886 C CA . GLY A 1 242 ? 9.374 -22.423 3.700 1.00 76.19 242 GLY A CA 1
ATOM 1887 C C . GLY A 1 242 ? 9.372 -21.034 4.356 1.00 76.19 242 GLY A C 1
ATOM 1888 O O . GLY A 1 242 ? 8.874 -20.067 3.782 1.00 76.19 242 GLY A O 1
ATOM 1889 N N . ASP A 1 243 ? 9.972 -20.901 5.542 1.00 75.00 243 ASP A N 1
ATOM 1890 C CA . ASP A 1 243 ? 10.020 -19.622 6.280 1.00 75.00 243 ASP A CA 1
ATOM 1891 C C . ASP A 1 243 ? 10.797 -18.505 5.548 1.00 75.00 243 ASP A C 1
ATOM 1893 O O . ASP A 1 243 ? 10.553 -17.313 5.781 1.00 75.00 243 ASP A O 1
ATOM 1897 N N . GLU A 1 244 ? 11.705 -18.878 4.642 1.00 79.56 244 GLU A N 1
ATOM 1898 C CA . GLU A 1 244 ? 12.485 -17.960 3.796 1.00 79.56 244 GLU A CA 1
ATOM 1899 C C . GLU A 1 244 ? 11.845 -17.686 2.426 1.00 79.56 244 GLU A C 1
ATOM 1901 O O . GLU A 1 244 ? 12.363 -16.879 1.653 1.00 79.56 244 GLU A O 1
ATOM 1906 N N . ASP A 1 245 ? 10.715 -18.325 2.117 1.00 85.12 245 ASP A N 1
ATOM 1907 C CA . ASP A 1 245 ? 10.026 -18.141 0.843 1.00 85.12 245 ASP A CA 1
ATOM 1908 C C . ASP A 1 245 ? 9.495 -16.696 0.723 1.00 85.12 245 ASP A C 1
ATOM 1910 O O . ASP A 1 245 ? 8.813 -16.203 1.633 1.00 85.12 245 ASP A O 1
ATOM 1914 N N . PRO A 1 246 ? 9.769 -15.986 -0.388 1.00 83.38 246 PRO A N 1
ATOM 1915 C CA . PRO A 1 246 ? 9.145 -14.699 -0.676 1.00 83.38 246 PRO A CA 1
ATOM 1916 C C . PRO A 1 246 ? 7.612 -14.719 -0.568 1.00 83.38 246 PRO A C 1
ATOM 1918 O O . PRO A 1 246 ? 7.035 -13.728 -0.115 1.00 83.38 246 PRO A O 1
ATOM 1921 N N . ASP A 1 247 ? 6.976 -15.837 -0.931 1.00 87.38 247 ASP A N 1
ATOM 1922 C CA . ASP A 1 247 ? 5.526 -16.059 -0.919 1.00 87.38 247 ASP A CA 1
ATOM 1923 C C . ASP A 1 247 ? 5.011 -16.686 0.383 1.00 87.38 247 ASP A C 1
ATOM 1925 O O . ASP A 1 247 ? 3.854 -17.104 0.463 1.00 87.38 247 ASP A O 1
ATOM 1929 N N . ARG A 1 248 ? 5.825 -16.696 1.446 1.00 89.69 248 ARG A N 1
ATOM 1930 C CA . ARG A 1 248 ? 5.403 -17.186 2.762 1.00 89.69 248 ARG A CA 1
ATOM 1931 C C . ARG A 1 248 ? 4.094 -16.534 3.243 1.00 89.69 248 ARG A C 1
ATOM 1933 O O . ARG A 1 248 ? 3.799 -15.378 2.895 1.00 89.69 248 ARG A O 1
ATOM 1940 N N . PRO A 1 249 ? 3.329 -17.204 4.129 1.00 89.12 249 PRO A N 1
ATOM 1941 C CA . PRO A 1 249 ? 2.004 -16.742 4.533 1.00 89.12 249 PRO A CA 1
ATOM 1942 C C . PRO A 1 249 ? 2.004 -15.361 5.180 1.00 89.12 249 PRO A C 1
ATOM 1944 O O . PRO A 1 249 ? 0.996 -14.667 5.089 1.00 89.12 249 PRO A O 1
ATOM 1947 N N . PHE A 1 250 ? 3.111 -14.950 5.806 1.00 90.25 250 PHE A N 1
ATOM 1948 C CA . PHE A 1 250 ? 3.281 -13.601 6.333 1.00 90.25 250 PHE A CA 1
ATOM 1949 C C . PHE A 1 250 ? 4.692 -13.066 6.055 1.00 90.25 250 PHE A C 1
ATOM 1951 O O . PHE A 1 250 ? 5.689 -13.584 6.559 1.00 90.25 250 PHE A O 1
ATOM 1958 N N . ASN A 1 251 ? 4.795 -12.012 5.257 1.00 91.56 251 ASN A N 1
ATOM 1959 C CA . ASN A 1 251 ? 6.014 -11.284 4.958 1.00 91.56 251 ASN A CA 1
ATOM 1960 C C . ASN A 1 251 ? 5.846 -9.829 5.400 1.00 91.56 251 ASN A C 1
ATOM 1962 O O . ASN A 1 251 ? 5.107 -9.084 4.773 1.00 91.56 251 ASN A O 1
ATOM 1966 N N . ILE A 1 252 ? 6.583 -9.428 6.441 1.00 90.31 252 ILE A N 1
ATOM 1967 C CA . ILE A 1 252 ? 6.470 -8.110 7.089 1.00 90.31 252 ILE A CA 1
ATOM 1968 C C . ILE A 1 252 ? 6.410 -6.959 6.076 1.00 90.31 252 ILE A C 1
ATOM 1970 O O . ILE A 1 252 ? 5.494 -6.151 6.148 1.00 90.31 252 ILE A O 1
ATOM 1974 N N . LYS A 1 253 ? 7.352 -6.893 5.124 1.00 90.12 253 LYS A N 1
ATOM 1975 C CA . LYS A 1 253 ? 7.450 -5.761 4.188 1.00 90.12 253 LYS A CA 1
ATOM 1976 C C . LYS A 1 253 ? 6.322 -5.780 3.148 1.00 90.12 253 LYS A C 1
ATOM 1978 O O . LYS A 1 253 ? 5.676 -4.759 2.931 1.00 90.12 253 LYS A O 1
ATOM 1983 N N . ARG A 1 254 ? 6.041 -6.951 2.561 1.00 93.06 254 ARG A N 1
ATOM 1984 C CA . ARG A 1 254 ? 4.930 -7.133 1.609 1.00 93.06 254 ARG A CA 1
ATOM 1985 C C . ARG A 1 254 ? 3.590 -6.802 2.241 1.00 93.06 254 ARG A C 1
ATOM 1987 O O . ARG A 1 254 ? 2.786 -6.067 1.675 1.00 93.06 254 ARG A O 1
ATOM 1994 N N . ASP A 1 255 ? 3.370 -7.366 3.416 1.00 94.62 255 ASP A N 1
ATOM 1995 C CA . ASP A 1 255 ? 2.102 -7.284 4.106 1.00 94.62 255 ASP A CA 1
ATOM 1996 C C . ASP A 1 255 ? 1.898 -5.898 4.744 1.00 94.62 255 ASP A C 1
ATOM 1998 O O . ASP A 1 255 ? 0.754 -5.476 4.874 1.00 94.62 255 ASP A O 1
ATOM 2002 N N . SER A 1 256 ? 2.965 -5.134 5.036 1.00 93.25 256 SER A N 1
ATOM 2003 C CA . SER A 1 256 ? 2.855 -3.689 5.316 1.00 93.25 256 SER A CA 1
ATOM 2004 C C . SER A 1 256 ? 2.241 -2.937 4.134 1.00 93.25 256 SER A C 1
ATOM 2006 O O . SER A 1 256 ? 1.205 -2.297 4.296 1.00 93.25 256 SER A O 1
ATOM 2008 N N . CYS A 1 257 ? 2.829 -3.059 2.934 1.00 94.06 257 CYS A N 1
ATOM 2009 C CA . CYS A 1 257 ? 2.314 -2.392 1.732 1.00 94.06 257 CYS A CA 1
ATOM 2010 C C . CYS A 1 257 ? 0.867 -2.799 1.430 1.00 94.06 257 CYS A C 1
ATOM 2012 O O . CYS A 1 257 ? 0.047 -1.959 1.065 1.00 94.06 257 CYS A O 1
ATOM 2014 N N . TYR A 1 258 ? 0.547 -4.082 1.606 1.00 97.06 258 TYR A N 1
ATOM 2015 C CA . TYR A 1 258 ? -0.805 -4.604 1.442 1.00 97.06 258 TYR A CA 1
ATOM 2016 C C . TYR A 1 258 ? -1.804 -3.981 2.420 1.00 97.06 258 TYR A C 1
ATOM 2018 O O . TYR A 1 258 ? -2.846 -3.497 1.984 1.00 97.06 258 TYR A O 1
ATOM 2026 N N . LEU A 1 259 ? -1.507 -3.979 3.724 1.00 97.12 259 LEU A N 1
ATOM 2027 C CA . LEU A 1 259 ? -2.433 -3.451 4.728 1.00 97.12 259 LEU A CA 1
ATOM 2028 C C . LEU A 1 259 ? -2.638 -1.947 4.566 1.00 97.12 259 LEU A C 1
ATOM 2030 O O . LEU A 1 259 ? -3.770 -1.486 4.648 1.00 97.12 259 LEU A O 1
ATOM 2034 N N . GLU A 1 260 ? -1.580 -1.195 4.267 1.00 95.94 260 GLU A N 1
ATOM 2035 C CA . GLU A 1 260 ? -1.680 0.237 3.972 1.00 95.94 260 GLU A CA 1
ATOM 2036 C C . GLU A 1 260 ? -2.532 0.515 2.733 1.00 95.94 260 GLU A C 1
ATOM 2038 O O . GLU A 1 260 ? -3.371 1.418 2.739 1.00 95.94 260 GLU A O 1
ATOM 2043 N N . LEU A 1 261 ? -2.362 -0.289 1.679 1.00 96.69 261 LEU A N 1
ATOM 2044 C CA . LEU A 1 261 ? -3.180 -0.196 0.476 1.00 96.69 261 LEU A CA 1
ATOM 2045 C C . LEU A 1 261 ? -4.651 -0.496 0.788 1.00 96.69 261 LEU A C 1
ATOM 2047 O O . LEU A 1 261 ? -5.507 0.332 0.496 1.00 96.69 261 LEU A O 1
ATOM 2051 N N . VAL A 1 262 ? -4.962 -1.631 1.420 1.00 97.44 262 VAL A N 1
ATOM 2052 C CA . VAL A 1 262 ? -6.348 -2.010 1.756 1.00 97.44 262 VAL A CA 1
ATOM 2053 C C . VAL A 1 262 ? -6.992 -0.987 2.694 1.00 97.44 262 VAL A C 1
ATOM 2055 O O . VAL A 1 262 ? -8.154 -0.632 2.506 1.00 97.44 262 VAL A O 1
ATOM 2058 N N . PHE A 1 263 ? -6.243 -0.466 3.665 1.00 96.38 263 PHE A N 1
ATOM 2059 C CA . PHE A 1 263 ? -6.702 0.585 4.568 1.00 96.38 263 PHE A CA 1
ATOM 2060 C C . PHE A 1 263 ? -7.073 1.875 3.828 1.00 96.38 263 PHE A C 1
ATOM 2062 O O . PHE A 1 263 ? -8.109 2.471 4.137 1.00 96.38 263 PHE A O 1
ATOM 2069 N N . ALA A 1 264 ? -6.259 2.292 2.853 1.00 95.56 264 ALA A N 1
ATOM 2070 C CA . ALA A 1 264 ? -6.548 3.454 2.019 1.00 95.56 264 ALA A CA 1
ATOM 2071 C C . ALA A 1 264 ? -7.780 3.214 1.135 1.00 95.56 264 ALA A C 1
ATOM 2073 O O . ALA A 1 264 ? -8.689 4.042 1.131 1.00 95.56 264 ALA A O 1
ATOM 2074 N N . LEU A 1 265 ? -7.866 2.058 0.465 1.00 95.06 265 LEU A N 1
ATOM 2075 C CA . LEU A 1 265 ? -9.020 1.696 -0.367 1.00 95.06 265 LEU A CA 1
ATOM 2076 C C . LEU A 1 265 ? -10.322 1.677 0.449 1.00 95.06 265 LEU A C 1
ATOM 2078 O O . LEU A 1 265 ? -11.324 2.239 0.019 1.00 95.06 265 LEU A O 1
ATOM 2082 N N . ALA A 1 266 ? -10.304 1.127 1.668 1.00 94.25 266 ALA A N 1
ATOM 2083 C CA . ALA A 1 266 ? -11.477 1.037 2.544 1.00 94.25 266 ALA A CA 1
ATOM 2084 C C . ALA A 1 266 ? -12.065 2.400 2.968 1.00 94.25 266 ALA A C 1
ATOM 2086 O O . ALA A 1 266 ? -13.199 2.455 3.462 1.00 94.25 266 ALA A O 1
ATOM 2087 N N . ARG A 1 267 ? -11.330 3.511 2.786 1.00 92.00 267 ARG A N 1
ATOM 2088 C CA . ARG A 1 267 ? -11.859 4.867 3.017 1.00 92.00 267 ARG A CA 1
ATOM 2089 C C . ARG A 1 267 ? -12.999 5.181 2.058 1.00 92.00 267 ARG A C 1
ATOM 2091 O O . ARG A 1 267 ? -14.002 5.739 2.497 1.00 92.00 267 ARG A O 1
ATOM 2098 N N . ASN A 1 268 ? -12.883 4.765 0.800 1.00 91.25 268 ASN A N 1
ATOM 2099 C CA . ASN A 1 268 ? -13.922 4.959 -0.199 1.00 91.25 268 ASN A CA 1
ATOM 2100 C C . ASN A 1 268 ? -15.002 3.861 -0.062 1.00 91.25 268 ASN A C 1
ATOM 2102 O O . ASN A 1 268 ? -14.690 2.674 -0.199 1.00 91.25 268 ASN A O 1
ATOM 2106 N N . PRO A 1 269 ? -16.276 4.221 0.201 1.00 90.56 269 PRO A N 1
ATOM 2107 C CA . PRO A 1 269 ? -17.371 3.260 0.325 1.00 90.56 269 PRO A CA 1
ATOM 2108 C C . PRO A 1 269 ? -17.543 2.344 -0.892 1.00 90.56 269 PRO A C 1
ATOM 2110 O O . PRO A 1 269 ? -17.900 1.184 -0.708 1.00 90.56 269 PRO A O 1
ATOM 2113 N N . ASN A 1 270 ? -17.222 2.819 -2.100 1.00 90.12 270 ASN A N 1
ATOM 2114 C CA . ASN A 1 270 ? -17.331 2.041 -3.337 1.00 90.12 270 ASN A CA 1
ATOM 2115 C C . ASN A 1 270 ? -16.382 0.835 -3.351 1.00 90.12 270 ASN A C 1
ATOM 2117 O O . ASN A 1 270 ? -16.698 -0.188 -3.943 1.00 90.12 270 ASN A O 1
ATOM 2121 N N . TRP A 1 271 ? -15.239 0.914 -2.662 1.00 92.44 271 TRP A N 1
ATOM 2122 C CA . TRP A 1 271 ? -14.287 -0.195 -2.570 1.00 92.44 271 TRP A CA 1
ATOM 2123 C C . TRP A 1 271 ? -14.705 -1.271 -1.564 1.00 92.44 271 TRP A C 1
ATOM 2125 O O . TRP A 1 271 ? -14.297 -2.422 -1.703 1.00 92.44 271 TRP A O 1
ATOM 2135 N N . ARG A 1 272 ? -15.502 -0.932 -0.541 1.00 91.88 272 ARG A N 1
ATOM 2136 C CA . ARG A 1 272 ? -15.786 -1.841 0.587 1.00 91.88 272 ARG A CA 1
ATOM 2137 C C . ARG A 1 272 ? -16.480 -3.145 0.160 1.00 91.88 272 ARG A C 1
ATOM 2139 O O . ARG A 1 272 ? -16.008 -4.189 0.614 1.00 91.88 272 ARG A O 1
ATOM 2146 N N . PRO A 1 273 ? -17.506 -3.143 -0.721 1.00 89.62 273 PRO A N 1
ATOM 2147 C CA . PRO A 1 273 ? -18.104 -4.381 -1.223 1.00 89.62 273 PRO A CA 1
ATOM 2148 C C . PRO A 1 273 ? -17.084 -5.274 -1.929 1.00 89.62 273 PRO A C 1
ATOM 2150 O O . PRO A 1 273 ? -17.003 -6.460 -1.634 1.00 89.62 273 PRO A O 1
ATOM 2153 N N . HIS A 1 274 ? -16.224 -4.702 -2.775 1.00 91.06 274 HIS A N 1
ATOM 2154 C CA . HIS A 1 274 ? -15.213 -5.471 -3.505 1.00 91.06 274 HIS A CA 1
ATOM 2155 C C . HIS A 1 274 ? -14.129 -6.037 -2.587 1.00 91.06 274 HIS A C 1
ATOM 2157 O O . HIS A 1 274 ? -13.731 -7.189 -2.749 1.00 91.06 274 HIS A O 1
ATOM 2163 N N . LEU A 1 275 ? -13.697 -5.272 -1.577 1.00 93.06 275 LEU A N 1
ATOM 2164 C CA . LEU A 1 275 ? -12.762 -5.769 -0.566 1.00 93.06 275 LEU A CA 1
ATOM 2165 C C . LEU A 1 275 ? -13.352 -6.955 0.212 1.00 93.06 275 LEU A C 1
ATOM 2167 O O . LEU A 1 275 ? -12.636 -7.906 0.543 1.00 93.06 275 LEU A O 1
ATOM 2171 N N . PHE A 1 276 ? -14.654 -6.905 0.493 1.00 90.69 276 PHE A N 1
ATOM 2172 C CA . PHE A 1 276 ? -15.373 -7.985 1.153 1.00 90.69 276 PHE A CA 1
ATOM 2173 C C . PHE A 1 276 ? -15.523 -9.212 0.240 1.00 90.69 276 PHE A C 1
ATOM 2175 O O . PHE A 1 276 ? -15.075 -10.297 0.607 1.00 90.69 276 PHE A O 1
ATOM 2182 N N . GLU A 1 277 ? -16.070 -9.039 -0.966 1.00 90.44 277 GLU A N 1
ATOM 2183 C CA . GLU A 1 277 ? -16.293 -10.104 -1.957 1.00 90.44 277 GLU A CA 1
ATOM 2184 C C . GLU A 1 277 ? -14.999 -10.824 -2.346 1.00 90.44 277 GLU A C 1
ATOM 2186 O O . GLU A 1 277 ? -14.963 -12.052 -2.432 1.00 90.44 277 GLU A O 1
ATOM 2191 N N . ALA A 1 278 ? -13.907 -10.077 -2.519 1.00 92.31 278 ALA A N 1
ATOM 2192 C CA . ALA A 1 278 ? -12.602 -10.643 -2.826 1.00 92.31 278 ALA A CA 1
ATOM 2193 C C . ALA A 1 278 ? -11.921 -11.288 -1.609 1.00 92.31 278 ALA A C 1
ATOM 2195 O O . ALA A 1 278 ? -10.833 -11.826 -1.765 1.00 92.31 278 ALA A O 1
ATOM 2196 N N . ARG A 1 279 ? -12.544 -11.298 -0.419 1.00 94.12 279 ARG A N 1
ATOM 2197 C CA . ARG A 1 279 ? -12.056 -11.945 0.816 1.00 94.12 279 ARG A CA 1
ATOM 2198 C C . ARG A 1 279 ? -10.817 -11.298 1.444 1.00 94.12 279 ARG A C 1
ATOM 2200 O O . ARG A 1 279 ? -10.048 -11.959 2.148 1.00 94.12 279 ARG A O 1
ATOM 2207 N N . HIS A 1 280 ? -10.635 -9.986 1.275 1.00 95.19 280 HIS A N 1
ATOM 2208 C CA . HIS A 1 280 ? -9.561 -9.266 1.972 1.00 95.19 280 HIS A CA 1
ATOM 2209 C C . HIS A 1 280 ? -9.735 -9.296 3.494 1.00 95.19 280 HIS A C 1
ATOM 2211 O O . HIS A 1 280 ? -8.736 -9.319 4.215 1.00 95.19 280 HIS A O 1
ATOM 2217 N N . ILE A 1 281 ? -10.980 -9.330 3.985 1.00 94.44 281 ILE A N 1
ATOM 2218 C CA . ILE A 1 281 ? -11.276 -9.421 5.421 1.00 94.44 281 ILE A CA 1
ATOM 2219 C C . ILE A 1 281 ? -10.768 -10.738 6.003 1.00 94.44 281 ILE A C 1
ATOM 2221 O O . ILE A 1 281 ? -10.030 -10.709 6.983 1.00 94.44 281 ILE A O 1
ATOM 2225 N N . ASP A 1 282 ? -11.063 -11.871 5.362 1.00 94.44 282 ASP A N 1
ATOM 2226 C CA . ASP A 1 282 ? -10.565 -13.188 5.784 1.00 94.44 282 ASP A CA 1
ATOM 2227 C C . ASP A 1 282 ? -9.036 -13.199 5.871 1.00 94.44 282 ASP A C 1
ATOM 2229 O O . ASP A 1 282 ? -8.445 -13.691 6.837 1.00 94.44 282 ASP A O 1
ATOM 2233 N N . ARG A 1 283 ? -8.380 -12.599 4.870 1.00 95.00 283 ARG A N 1
ATOM 2234 C CA . ARG A 1 283 ? -6.927 -12.456 4.853 1.00 95.00 283 ARG A CA 1
ATOM 2235 C C . ARG A 1 283 ? -6.435 -11.611 6.025 1.00 95.00 283 ARG A C 1
ATOM 2237 O O . ARG A 1 283 ? -5.524 -12.047 6.722 1.00 95.00 283 ARG A O 1
ATOM 2244 N N . CYS A 1 284 ? -7.038 -10.453 6.277 1.00 95.88 284 CYS A N 1
ATOM 2245 C CA . CYS A 1 284 ? -6.673 -9.589 7.402 1.00 95.88 284 CYS A CA 1
ATOM 2246 C C . CYS A 1 284 ? -6.874 -10.293 8.755 1.00 95.88 284 CYS A C 1
ATOM 2248 O O . CYS A 1 284 ? -5.999 -10.219 9.615 1.00 95.88 284 CYS A O 1
ATOM 2250 N N . ILE A 1 285 ? -7.964 -11.049 8.926 1.00 95.19 285 ILE A N 1
ATOM 2251 C CA . ILE A 1 285 ? -8.224 -11.849 10.135 1.00 95.19 285 ILE A CA 1
ATOM 2252 C C . ILE A 1 285 ? -7.123 -12.889 10.340 1.00 95.19 285 ILE A C 1
ATOM 2254 O O . ILE A 1 285 ? -6.571 -13.003 11.435 1.00 95.19 285 ILE A O 1
ATOM 2258 N N . SER A 1 286 ? -6.724 -13.591 9.273 1.00 94.38 286 SER A N 1
ATOM 2259 C CA . SER A 1 286 ? -5.639 -14.581 9.338 1.00 94.38 286 SER A CA 1
ATOM 2260 C C . SER A 1 286 ? -4.289 -13.988 9.775 1.00 94.38 286 SER A C 1
ATOM 2262 O O . SER A 1 286 ? -3.415 -14.716 10.246 1.00 94.38 286 SER A O 1
ATOM 2264 N N . MET A 1 287 ? -4.114 -12.667 9.646 1.00 95.12 287 MET A N 1
ATOM 2265 C CA . MET A 1 287 ? -2.886 -11.958 10.005 1.00 95.12 287 MET A CA 1
ATOM 2266 C C . MET A 1 287 ? -2.860 -11.485 11.464 1.00 95.12 287 MET A C 1
ATOM 2268 O O . MET A 1 287 ? -1.767 -11.229 11.970 1.00 95.12 287 MET A O 1
ATOM 2272 N N . ILE A 1 288 ? -4.003 -11.435 12.167 1.00 95.12 288 ILE A N 1
ATOM 2273 C CA . ILE A 1 288 ? -4.101 -10.954 13.561 1.00 95.12 288 ILE A CA 1
ATOM 2274 C C . ILE A 1 288 ? -3.044 -11.599 14.475 1.00 95.12 288 ILE A C 1
ATOM 2276 O O . ILE A 1 288 ? -2.281 -10.855 15.097 1.00 95.12 288 ILE A O 1
ATOM 2280 N N . PRO A 1 289 ? -2.880 -12.942 14.521 1.00 94.25 289 PRO A N 1
ATOM 2281 C CA . PRO A 1 289 ? -1.913 -13.556 15.429 1.00 94.25 289 PRO A CA 1
ATOM 2282 C C . PRO A 1 289 ? -0.466 -13.140 15.147 1.00 94.25 289 PRO A C 1
ATOM 2284 O O . PRO A 1 289 ? 0.369 -13.171 16.042 1.00 94.25 289 PRO A O 1
ATOM 2287 N N . LYS A 1 290 ? -0.126 -12.777 13.906 1.00 92.44 290 LYS A N 1
ATOM 2288 C CA . LYS A 1 290 ? 1.226 -12.316 13.559 1.00 92.44 290 LYS A CA 1
ATOM 2289 C C . LYS A 1 290 ? 1.384 -10.826 13.840 1.00 92.44 290 LYS A C 1
ATOM 2291 O O . LYS A 1 290 ? 2.389 -10.437 14.421 1.00 92.44 290 LYS A O 1
ATOM 2296 N N . CYS A 1 291 ? 0.391 -10.015 13.489 1.00 89.75 291 CYS A N 1
ATOM 2297 C CA . CYS A 1 291 ? 0.437 -8.568 13.663 1.00 89.75 291 CYS A CA 1
ATOM 2298 C C . CYS A 1 291 ? 0.393 -8.137 15.134 1.00 89.75 291 CYS A C 1
ATOM 2300 O O . CYS A 1 291 ? 1.089 -7.198 15.488 1.00 89.75 291 CYS A O 1
ATOM 2302 N N . CYS A 1 292 ? -0.345 -8.830 16.005 1.00 88.75 292 CYS A N 1
ATOM 2303 C CA . CYS A 1 292 ? -0.378 -8.500 17.437 1.00 88.75 292 CYS A CA 1
ATOM 2304 C C . CYS A 1 292 ? 0.878 -8.965 18.194 1.00 88.75 292 CYS A C 1
ATOM 2306 O O . CYS A 1 292 ? 1.202 -8.421 19.243 1.00 88.75 292 CYS A O 1
ATOM 2308 N N . ASN A 1 293 ? 1.615 -9.943 17.656 1.00 88.12 293 ASN A N 1
ATOM 2309 C CA . ASN A 1 293 ? 2.858 -10.435 18.260 1.00 88.12 293 ASN A CA 1
ATOM 2310 C C . ASN A 1 293 ? 4.090 -9.598 17.888 1.00 88.12 293 ASN A C 1
ATOM 2312 O O . ASN A 1 293 ? 5.157 -9.776 18.476 1.00 88.12 293 ASN A O 1
ATOM 2316 N N . ILE A 1 294 ? 3.972 -8.713 16.899 1.00 84.12 294 ILE A N 1
ATOM 2317 C CA . ILE A 1 294 ? 5.072 -7.882 16.421 1.00 84.12 294 ILE A CA 1
ATOM 2318 C C . ILE A 1 294 ? 4.692 -6.428 16.697 1.00 84.12 294 ILE A C 1
ATOM 2320 O O . ILE A 1 294 ? 3.640 -5.971 16.270 1.00 84.12 294 ILE A O 1
ATOM 2324 N N . PHE A 1 295 ? 5.551 -5.690 17.400 1.00 80.94 295 PHE A N 1
ATOM 2325 C CA . PHE A 1 295 ? 5.344 -4.268 17.694 1.00 80.94 295 PHE A CA 1
ATOM 2326 C C . PHE A 1 295 ? 5.575 -3.415 16.433 1.00 80.94 295 PHE A C 1
ATOM 2328 O O . PHE A 1 295 ? 6.620 -2.785 16.279 1.00 80.94 295 PHE A O 1
ATOM 2335 N N . MET A 1 296 ? 4.643 -3.491 15.483 1.00 86.94 296 MET A N 1
ATOM 2336 C CA . MET A 1 296 ? 4.694 -2.869 14.160 1.00 86.94 296 MET A CA 1
ATOM 2337 C C . MET A 1 296 ? 3.353 -2.199 13.818 1.00 86.94 296 MET A C 1
ATOM 2339 O O . MET A 1 296 ? 2.306 -2.610 14.324 1.00 86.94 296 MET A O 1
ATOM 2343 N N . PRO A 1 297 ? 3.345 -1.221 12.892 1.00 90.81 297 PRO A N 1
ATOM 2344 C CA . PRO A 1 297 ? 2.149 -0.446 12.552 1.00 90.81 297 PRO A CA 1
ATOM 2345 C C . PRO A 1 297 ? 1.007 -1.269 11.926 1.00 90.81 297 PRO A C 1
ATOM 2347 O O . PRO A 1 297 ? -0.094 -0.748 11.760 1.00 90.81 297 PRO A O 1
ATOM 2350 N N . HIS A 1 298 ? 1.211 -2.556 11.608 1.00 94.00 298 HIS A N 1
ATOM 2351 C CA . HIS A 1 298 ? 0.182 -3.427 11.026 1.00 94.00 298 HIS A CA 1
ATOM 2352 C C . HIS A 1 298 ? -1.117 -3.452 11.836 1.00 94.00 298 HIS A C 1
ATOM 2354 O O . HIS A 1 298 ? -2.192 -3.459 11.241 1.00 94.00 298 HIS A O 1
ATOM 2360 N N . ALA A 1 299 ? -1.036 -3.442 13.172 1.00 94.38 299 ALA A N 1
ATOM 2361 C CA . ALA A 1 299 ? -2.219 -3.460 14.032 1.00 94.38 299 ALA A CA 1
ATOM 2362 C C . ALA A 1 299 ? -3.105 -2.215 13.843 1.00 94.38 299 ALA A C 1
ATOM 2364 O O . ALA A 1 299 ? -4.329 -2.334 13.839 1.00 94.38 299 ALA A O 1
ATOM 2365 N N . PHE A 1 300 ? -2.504 -1.044 13.597 1.00 96.19 300 PHE A N 1
ATOM 2366 C CA . PHE A 1 300 ? -3.240 0.189 13.307 1.00 96.19 300 PHE A CA 1
ATOM 2367 C C . PHE A 1 300 ? -4.054 0.071 12.018 1.00 96.19 300 PHE A C 1
ATOM 2369 O O . PHE A 1 300 ? -5.254 0.359 12.004 1.00 96.19 300 PHE A O 1
ATOM 2376 N N . TYR A 1 301 ? -3.428 -0.420 10.947 1.00 96.31 301 TYR A N 1
ATOM 2377 C CA . TYR A 1 301 ? -4.113 -0.606 9.672 1.00 96.31 301 TYR A CA 1
ATOM 2378 C C . TYR A 1 301 ? -5.192 -1.688 9.758 1.00 96.31 301 TYR A C 1
ATOM 2380 O O . TYR A 1 301 ? -6.293 -1.470 9.260 1.00 96.31 301 TYR A O 1
ATOM 2388 N N . LEU A 1 302 ? -4.935 -2.807 10.450 1.00 96.00 302 LEU A N 1
ATOM 2389 C CA . LEU A 1 302 ? -5.948 -3.843 10.697 1.00 96.00 302 LEU A CA 1
ATOM 2390 C C . LEU A 1 302 ? -7.166 -3.285 11.439 1.00 96.00 302 LEU A C 1
ATOM 2392 O O . LEU A 1 302 ? -8.290 -3.471 10.974 1.00 96.00 302 LEU A O 1
ATOM 2396 N N . ALA A 1 303 ? -6.950 -2.564 12.546 1.00 95.31 303 ALA A N 1
ATOM 2397 C CA . ALA A 1 303 ? -8.029 -1.944 13.311 1.00 95.31 303 ALA A CA 1
ATOM 2398 C C . ALA A 1 303 ? -8.874 -1.028 12.416 1.00 95.31 303 ALA A C 1
ATOM 2400 O O . ALA A 1 303 ? -10.098 -1.146 12.369 1.00 95.31 303 ALA A O 1
ATOM 2401 N N . GLY A 1 304 ? -8.220 -0.155 11.647 1.00 94.31 304 GLY A N 1
ATOM 2402 C CA . GLY A 1 304 ? -8.909 0.762 10.748 1.00 94.31 304 GLY A CA 1
ATOM 2403 C C . GLY A 1 304 ? -9.669 0.079 9.611 1.00 94.31 304 GLY A C 1
ATOM 2404 O O . GLY A 1 304 ? -10.769 0.516 9.282 1.00 94.31 304 GLY A O 1
ATOM 2405 N N . ILE A 1 305 ? -9.125 -0.997 9.031 1.00 95.06 305 ILE A N 1
ATOM 2406 C CA . ILE A 1 305 ? -9.808 -1.803 8.007 1.00 95.06 305 ILE A CA 1
ATOM 2407 C C . ILE A 1 305 ? -11.084 -2.408 8.595 1.00 95.06 305 ILE A C 1
ATOM 2409 O O . ILE A 1 305 ? -12.167 -2.216 8.040 1.00 95.06 305 ILE A O 1
ATOM 2413 N N . PHE A 1 306 ? -10.976 -3.100 9.732 1.00 93.69 306 PHE A N 1
ATOM 2414 C CA . PHE A 1 306 ? -12.115 -3.799 10.322 1.00 93.69 306 PHE A CA 1
ATOM 2415 C C . PHE A 1 306 ? -13.218 -2.843 10.780 1.00 93.69 306 PHE A C 1
ATOM 2417 O O . PHE A 1 306 ? -14.391 -3.109 10.539 1.00 93.69 306 PHE A O 1
ATOM 2424 N N . LEU A 1 307 ? -12.855 -1.711 11.386 1.00 91.12 307 LEU A N 1
ATOM 2425 C CA . LEU A 1 307 ? -13.827 -0.735 11.881 1.00 91.12 307 LEU A CA 1
ATOM 2426 C C . LEU A 1 307 ? -14.511 0.063 10.750 1.00 91.12 307 LEU A C 1
A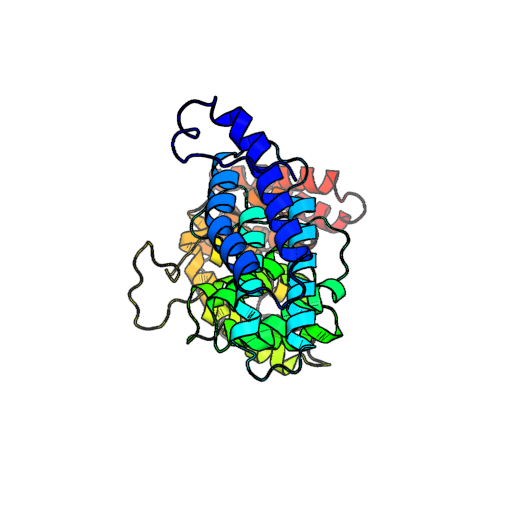TOM 2428 O O . LEU A 1 307 ? -15.622 0.558 10.934 1.00 91.12 307 LEU A O 1
ATOM 2432 N N . ARG A 1 308 ? -13.892 0.185 9.566 1.00 89.19 308 ARG A N 1
ATOM 2433 C CA . ARG A 1 308 ? -14.483 0.878 8.399 1.00 89.19 308 ARG A CA 1
ATOM 2434 C C . ARG A 1 308 ? -15.358 -0.005 7.520 1.00 89.19 308 ARG A C 1
ATOM 2436 O O . ARG A 1 308 ? -16.252 0.511 6.855 1.00 89.19 308 ARG A O 1
ATOM 2443 N N . ILE A 1 309 ? -15.092 -1.309 7.492 1.00 85.19 309 ILE A N 1
ATOM 2444 C CA . ILE A 1 309 ? -15.853 -2.283 6.691 1.00 85.19 309 ILE A CA 1
ATOM 2445 C C . ILE A 1 309 ? -17.068 -2.812 7.484 1.00 85.19 309 ILE A C 1
ATOM 2447 O O . ILE A 1 309 ? -17.716 -3.775 7.087 1.00 85.19 309 ILE A O 1
ATOM 2451 N N . THR A 1 310 ? -17.420 -2.152 8.594 1.00 69.31 310 THR A N 1
ATOM 2452 C CA . THR A 1 310 ? -18.551 -2.534 9.444 1.00 69.31 310 THR A CA 1
ATOM 2453 C C . THR A 1 310 ? -19.838 -2.684 8.616 1.00 69.31 310 THR A C 1
ATOM 2455 O O . THR A 1 310 ? -20.187 -1.784 7.845 1.00 69.31 310 THR A O 1
ATOM 2458 N N . PRO A 1 311 ? -20.540 -3.821 8.749 1.00 57.31 311 PRO A N 1
ATOM 2459 C CA . PRO A 1 311 ? -21.630 -4.202 7.867 1.00 57.31 311 PRO A CA 1
ATOM 2460 C C . PRO A 1 311 ? -22.914 -3.496 8.288 1.00 57.31 311 PRO A C 1
ATOM 2462 O O . PRO A 1 311 ? -23.763 -4.069 8.963 1.00 57.31 311 PRO A O 1
ATOM 2465 N N . GLU A 1 312 ? -23.104 -2.246 7.874 1.00 56.94 312 GLU A N 1
ATOM 2466 C CA . GLU A 1 312 ? -24.425 -1.616 8.018 1.00 56.94 312 GLU A CA 1
ATOM 2467 C C . GLU A 1 312 ? -25.495 -2.326 7.167 1.00 56.94 312 GLU A C 1
ATOM 2469 O O . GLU A 1 312 ? -26.687 -2.086 7.342 1.00 56.94 312 GLU A O 1
ATOM 2474 N N . GLN A 1 313 ? -25.102 -3.243 6.272 1.00 45.25 313 GLN A N 1
ATOM 2475 C CA . GLN A 1 313 ? -26.014 -3.971 5.398 1.00 45.25 313 GLN A CA 1
ATOM 2476 C C . GLN A 1 313 ? -25.611 -5.452 5.252 1.00 45.25 313 GLN A C 1
ATOM 2478 O O . GLN A 1 313 ? -24.913 -5.821 4.321 1.00 45.25 313 GLN A O 1
ATOM 2483 N N . SER A 1 314 ? -26.155 -6.296 6.139 1.00 43.41 314 SER A N 1
ATOM 2484 C CA . SER A 1 314 ? -26.595 -7.677 5.854 1.00 43.41 314 SER A CA 1
ATOM 2485 C C . SER A 1 314 ? -25.563 -8.801 5.576 1.00 43.41 314 SER A C 1
ATOM 2487 O O . SER A 1 314 ? -24.753 -8.732 4.661 1.00 43.41 314 SER A O 1
ATOM 2489 N N . LEU A 1 315 ? -25.818 -9.929 6.267 1.00 50.84 315 LEU A N 1
ATOM 2490 C CA . LEU A 1 315 ? -25.278 -11.303 6.181 1.00 50.84 315 LEU A CA 1
ATOM 2491 C C . LEU A 1 315 ? -23.971 -11.582 6.934 1.00 50.84 315 LEU A C 1
ATOM 2493 O O . LEU A 1 315 ? -22.986 -10.877 6.768 1.00 50.84 315 LEU A O 1
ATOM 2497 N N . VAL A 1 316 ? -24.032 -12.650 7.752 1.00 54.09 316 VAL A N 1
ATOM 2498 C CA . VAL A 1 316 ? -22.963 -13.305 8.537 1.00 54.09 316 VAL A CA 1
ATOM 2499 C C . VAL A 1 316 ? -21.586 -12.876 8.055 1.00 54.09 316 VAL A C 1
ATOM 2501 O O . VAL A 1 316 ? -21.117 -13.321 7.006 1.00 54.09 316 VAL A O 1
ATOM 2504 N N . THR A 1 317 ? -20.969 -11.962 8.793 1.00 66.12 317 THR A N 1
ATOM 2505 C CA . THR A 1 317 ? -19.726 -11.359 8.335 1.00 66.12 317 THR A CA 1
ATOM 2506 C C . THR A 1 317 ? -18.550 -12.172 8.819 1.00 66.12 317 THR A C 1
ATOM 2508 O O . THR A 1 317 ? -18.533 -12.652 9.947 1.00 66.12 317 THR A O 1
ATOM 2511 N N . SER A 1 318 ? -17.502 -12.279 8.005 1.00 79.25 318 SER A N 1
ATOM 2512 C CA . SER A 1 318 ? -16.226 -12.845 8.450 1.00 79.25 318 SER A CA 1
ATOM 2513 C C . SER A 1 318 ? -15.700 -12.171 9.722 1.00 79.25 318 SER A C 1
ATOM 2515 O O . SER A 1 318 ? -14.998 -12.807 10.499 1.00 79.25 318 SER A O 1
ATOM 2517 N N . LEU A 1 319 ? -16.073 -10.911 9.973 1.00 85.62 319 LEU A N 1
ATOM 2518 C CA . LEU A 1 319 ? -15.751 -10.175 11.199 1.00 85.62 319 LEU A CA 1
ATOM 2519 C C . LEU A 1 319 ? -16.344 -10.818 12.463 1.00 85.62 319 LEU A C 1
ATOM 2521 O O . LEU A 1 319 ? -15.736 -10.694 13.523 1.00 85.62 319 LEU A O 1
ATOM 2525 N N . ASP A 1 320 ? -17.450 -11.560 12.353 1.00 87.75 320 ASP A N 1
ATOM 2526 C CA . ASP A 1 320 ? -18.063 -12.292 13.473 1.00 87.75 320 ASP A CA 1
ATOM 2527 C C . ASP A 1 320 ? -17.167 -13.435 13.981 1.00 87.75 320 ASP A C 1
ATOM 2529 O O . ASP A 1 320 ? -17.340 -13.927 15.095 1.00 87.75 320 ASP A O 1
ATOM 2533 N N . SER A 1 321 ? -16.174 -13.849 13.185 1.00 91.69 321 SER A N 1
ATOM 2534 C CA . SER A 1 321 ? -15.158 -14.817 13.604 1.00 91.69 321 SER A CA 1
ATOM 2535 C C . SER A 1 321 ? -14.085 -14.224 14.527 1.00 91.69 321 SER A C 1
ATOM 2537 O O . SER A 1 321 ? -13.358 -14.978 15.175 1.00 91.69 321 SER A O 1
ATOM 2539 N N . ILE A 1 322 ? -13.975 -12.891 14.604 1.00 93.75 322 ILE A N 1
ATOM 2540 C CA . ILE A 1 322 ? -13.020 -12.206 15.479 1.00 93.75 322 ILE A CA 1
ATOM 2541 C C . ILE A 1 322 ? -13.611 -12.167 16.889 1.00 93.75 322 ILE A C 1
ATOM 2543 O O . ILE A 1 322 ? -14.639 -11.540 17.139 1.00 93.75 322 ILE A O 1
ATOM 2547 N N . THR A 1 323 ? -12.939 -12.815 17.837 1.00 94.94 323 THR A N 1
ATOM 2548 C CA . THR A 1 323 ? -13.371 -12.809 19.243 1.00 94.94 323 THR A CA 1
ATOM 2549 C C . THR A 1 323 ? -13.194 -11.426 19.883 1.00 94.94 323 THR A C 1
ATOM 2551 O O . THR A 1 323 ? -12.334 -10.654 19.461 1.00 94.94 323 THR A O 1
ATOM 2554 N N . GLU A 1 324 ? -13.939 -11.110 20.952 1.00 94.50 324 GLU A N 1
ATOM 2555 C CA . GLU A 1 324 ? -13.775 -9.832 21.681 1.00 94.50 324 GLU A CA 1
ATOM 2556 C C . GLU A 1 324 ? -12.332 -9.601 22.159 1.00 94.50 324 GLU A C 1
ATOM 2558 O O . GLU A 1 324 ? -11.828 -8.482 22.107 1.00 94.50 324 GLU A O 1
ATOM 2563 N N . HIS A 1 325 ? -11.633 -10.672 22.549 1.00 94.69 325 HIS A N 1
ATOM 2564 C CA . HIS A 1 325 ? -10.226 -10.604 22.944 1.00 94.69 325 HIS A CA 1
ATOM 2565 C C . HIS A 1 325 ? -9.321 -10.247 21.761 1.00 94.69 325 HIS A C 1
ATOM 2567 O O . HIS A 1 325 ? -8.469 -9.379 21.891 1.00 94.69 325 HIS A O 1
ATOM 2573 N N . GLN A 1 326 ? -9.538 -10.848 20.587 1.00 95.38 326 GLN A N 1
ATOM 2574 C CA . GLN A 1 326 ? -8.778 -10.499 19.382 1.00 95.38 326 GLN A CA 1
ATOM 2575 C C . GLN A 1 326 ? -9.050 -9.063 18.925 1.00 95.38 326 GLN A C 1
ATOM 2577 O O . GLN A 1 326 ? -8.127 -8.375 18.494 1.00 95.38 326 GLN A O 1
ATOM 2582 N N . TRP A 1 327 ? -10.295 -8.592 19.042 1.00 95.38 327 TRP A N 1
ATOM 2583 C CA . TRP A 1 327 ? -10.634 -7.188 18.810 1.00 95.38 327 TRP A CA 1
ATOM 2584 C C . TRP A 1 327 ? -9.853 -6.262 19.737 1.00 95.38 327 TRP A C 1
ATOM 2586 O O . TRP A 1 327 ? -9.233 -5.303 19.270 1.00 95.38 327 TRP A O 1
ATOM 2596 N N . TRP A 1 328 ? -9.852 -6.571 21.035 1.00 95.94 328 TRP A N 1
ATOM 2597 C CA . TRP A 1 328 ? -9.098 -5.812 22.021 1.00 95.94 328 TRP A CA 1
ATOM 2598 C C . TRP A 1 328 ? -7.59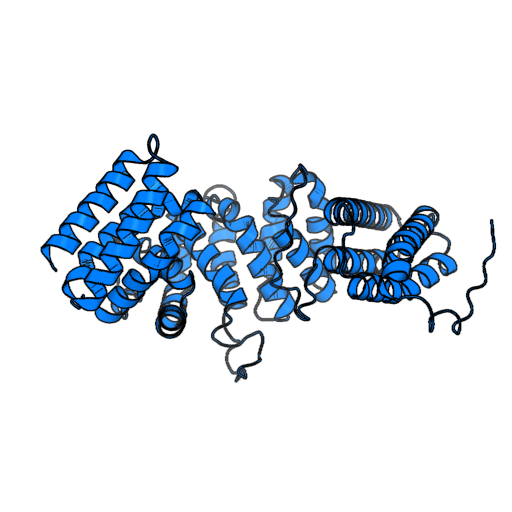3 -5.827 21.735 1.00 95.94 328 TRP A C 1
ATOM 2600 O O . TRP A 1 328 ? -6.975 -4.767 21.735 1.00 95.94 328 TRP A O 1
ATOM 2610 N N . ASP A 1 329 ? -7.013 -6.986 21.418 1.00 94.69 329 ASP A N 1
ATOM 2611 C CA . ASP A 1 329 ? -5.586 -7.119 21.110 1.00 94.69 329 ASP A CA 1
ATOM 2612 C C . ASP A 1 329 ? -5.186 -6.264 19.900 1.00 94.69 329 ASP A C 1
ATOM 2614 O O . ASP A 1 329 ? -4.176 -5.560 19.938 1.00 94.69 329 ASP A O 1
ATOM 2618 N N . VAL A 1 330 ? -5.984 -6.272 18.827 1.00 96.00 330 VAL A N 1
ATOM 2619 C CA . VAL A 1 330 ? -5.728 -5.450 17.633 1.00 96.00 330 VAL A CA 1
ATOM 2620 C C . VAL A 1 330 ? -5.807 -3.958 17.963 1.00 96.00 330 VAL A C 1
ATOM 2622 O O . VAL A 1 330 ? -4.910 -3.201 17.594 1.00 96.00 330 VAL A O 1
ATOM 2625 N N . ILE A 1 331 ? -6.844 -3.526 18.686 1.00 95.75 331 ILE A N 1
ATOM 2626 C CA . ILE A 1 331 ? -7.037 -2.115 19.048 1.00 95.75 331 ILE A CA 1
ATOM 2627 C C . ILE A 1 331 ? -5.952 -1.637 20.014 1.00 95.75 331 ILE A C 1
ATOM 2629 O O . ILE A 1 331 ? -5.368 -0.574 19.810 1.00 95.75 331 ILE A O 1
ATOM 2633 N N . CYS A 1 332 ? -5.641 -2.421 21.044 1.00 94.44 332 CYS A N 1
ATOM 2634 C CA . CYS A 1 332 ? -4.608 -2.087 22.015 1.00 94.44 332 CYS A CA 1
ATOM 2635 C C . CYS A 1 332 ? -3.237 -1.956 21.335 1.00 94.44 332 CYS A C 1
ATOM 2637 O O . CYS A 1 332 ? -2.476 -1.054 21.676 1.00 94.44 332 CYS A O 1
ATOM 2639 N N . MET A 1 333 ? -2.938 -2.802 20.344 1.00 95.62 333 MET A N 1
ATOM 2640 C CA . MET A 1 333 ? -1.686 -2.738 19.581 1.00 95.62 333 MET A CA 1
ATOM 2641 C C . MET A 1 333 ? -1.667 -1.636 18.509 1.00 95.62 333 MET A C 1
ATOM 2643 O O . MET A 1 333 ? -0.596 -1.288 18.017 1.00 95.62 333 MET A O 1
ATOM 2647 N N . ALA A 1 334 ? -2.812 -1.046 18.155 1.00 96.38 334 ALA A N 1
ATOM 2648 C CA . ALA A 1 334 ? -2.885 0.077 17.220 1.00 96.38 334 ALA A CA 1
ATOM 2649 C C . ALA A 1 334 ? -2.408 1.404 17.839 1.00 96.38 334 ALA A C 1
ATOM 2651 O O . ALA A 1 334 ? -1.711 2.182 17.184 1.00 96.38 334 ALA A O 1
ATOM 2652 N N . TRP A 1 335 ? -2.765 1.666 19.101 1.00 96.88 335 TRP A N 1
ATOM 2653 C CA . TRP A 1 335 ? -2.486 2.935 19.788 1.00 96.88 335 TRP A CA 1
ATOM 2654 C C . TRP A 1 335 ? -1.000 3.324 19.880 1.00 96.88 335 TRP A C 1
ATOM 2656 O O . TRP A 1 335 ? -0.697 4.480 19.572 1.00 96.88 335 TRP A O 1
ATOM 2666 N N . PRO A 1 336 ? -0.056 2.415 20.207 1.00 95.50 336 PRO A N 1
ATOM 2667 C CA . PRO A 1 336 ? 1.368 2.750 20.279 1.00 95.50 336 PRO A CA 1
ATOM 2668 C C . PRO A 1 336 ? 1.958 3.322 18.983 1.00 95.50 336 PRO A C 1
ATOM 2670 O O . PRO A 1 336 ? 2.959 4.034 19.028 1.00 95.50 336 PRO A O 1
ATOM 2673 N N . HIS A 1 337 ? 1.362 3.003 17.830 1.00 94.00 337 HIS A N 1
ATOM 2674 C CA . HIS A 1 337 ? 1.841 3.425 16.512 1.00 94.00 337 HIS A CA 1
ATOM 2675 C C . HIS A 1 337 ? 1.046 4.593 15.922 1.00 94.00 337 HIS A C 1
ATOM 2677 O O . HIS A 1 337 ? 1.489 5.210 14.954 1.00 94.00 337 HIS A O 1
ATOM 2683 N N . ALA A 1 338 ? -0.114 4.920 16.495 1.00 94.56 338 ALA A N 1
ATOM 2684 C CA . ALA A 1 338 ? -0.996 5.944 15.953 1.00 94.56 338 ALA A CA 1
ATOM 2685 C C . ALA A 1 338 ? -0.306 7.316 15.874 1.00 94.56 338 ALA A C 1
ATOM 2687 O O . ALA A 1 338 ? -0.448 8.004 14.867 1.00 94.56 338 ALA A O 1
ATOM 2688 N N . SER A 1 339 ? 0.488 7.702 16.881 1.00 92.50 339 SER A N 1
ATOM 2689 C CA . SER A 1 339 ? 1.189 8.993 16.881 1.00 92.50 339 SER A CA 1
ATOM 2690 C C . SER A 1 339 ? 2.190 9.108 15.728 1.00 92.50 339 SER A C 1
ATOM 2692 O O . SER A 1 339 ? 2.119 10.076 14.979 1.00 92.50 339 SER A O 1
ATOM 2694 N N . SER A 1 340 ? 3.065 8.114 15.527 1.00 91.75 340 SER A N 1
ATOM 2695 C CA . SER A 1 340 ? 4.048 8.135 14.435 1.00 91.75 340 SER A CA 1
ATOM 2696 C C . SER A 1 340 ? 3.382 8.099 13.061 1.00 91.75 340 SER A C 1
ATOM 2698 O O . SER A 1 340 ? 3.732 8.889 12.194 1.00 91.75 340 SER A O 1
ATOM 2700 N N . ILE A 1 341 ? 2.370 7.244 12.880 1.00 92.12 341 ILE A N 1
ATOM 2701 C CA . ILE A 1 341 ? 1.661 7.121 11.599 1.00 92.12 341 ILE A CA 1
ATOM 2702 C C . ILE A 1 341 ? 0.985 8.446 11.223 1.00 92.12 341 ILE A C 1
ATOM 2704 O O . ILE A 1 341 ? 1.045 8.865 10.075 1.00 92.12 341 ILE A O 1
ATOM 2708 N N . ILE A 1 342 ? 0.369 9.133 12.186 1.00 90.50 342 ILE A N 1
ATOM 2709 C CA . ILE A 1 342 ? -0.315 10.416 11.955 1.00 90.50 342 ILE A CA 1
ATOM 2710 C C . ILE A 1 342 ? 0.665 11.560 11.667 1.00 90.50 342 ILE A C 1
ATOM 2712 O O . ILE A 1 342 ? 0.297 12.550 11.027 1.00 90.50 342 ILE A O 1
ATOM 2716 N N . GLU A 1 343 ? 1.902 11.461 12.155 1.00 89.06 343 GLU A N 1
ATOM 2717 C CA . GLU A 1 343 ? 2.949 12.422 11.804 1.00 89.06 343 GLU A CA 1
ATOM 2718 C C . GLU A 1 343 ? 3.433 12.256 10.365 1.00 89.06 343 GLU A C 1
ATOM 2720 O O . GLU A 1 343 ? 3.756 13.265 9.732 1.00 89.06 343 GLU A O 1
ATOM 2725 N N . ASP A 1 344 ? 3.434 11.023 9.857 1.00 86.19 344 ASP A N 1
ATOM 2726 C CA . ASP A 1 344 ? 3.923 10.685 8.520 1.00 86.19 344 ASP A CA 1
ATOM 2727 C C . ASP A 1 344 ? 2.825 10.743 7.439 1.00 86.19 344 ASP A C 1
ATOM 2729 O O . ASP A 1 344 ? 3.112 11.078 6.287 1.00 86.19 344 ASP A O 1
ATOM 2733 N N . ASP A 1 345 ? 1.569 10.452 7.792 1.00 86.00 345 ASP A N 1
ATOM 2734 C CA . ASP A 1 345 ? 0.426 10.411 6.875 1.00 86.00 345 ASP A CA 1
ATOM 2735 C C . ASP A 1 345 ? -0.801 11.129 7.467 1.00 86.00 345 ASP A C 1
ATOM 2737 O O . ASP A 1 345 ? -1.513 10.622 8.342 1.00 86.00 345 ASP A O 1
ATOM 2741 N N . ILE A 1 346 ? -1.089 12.323 6.937 1.00 84.12 346 ILE A N 1
ATOM 2742 C CA . ILE A 1 346 ? -2.220 13.153 7.372 1.00 84.12 346 ILE A CA 1
ATOM 2743 C C . ILE A 1 346 ? -3.574 12.467 7.159 1.00 84.12 346 ILE A C 1
ATOM 2745 O O . ILE A 1 346 ? -4.518 12.747 7.890 1.00 84.12 346 ILE A O 1
ATOM 2749 N N . HIS A 1 347 ? -3.699 11.542 6.209 1.00 84.62 347 HIS A N 1
ATOM 2750 C CA . HIS A 1 347 ? -4.960 10.843 5.974 1.00 84.62 347 HIS A CA 1
ATOM 2751 C C . HIS A 1 347 ? -5.270 9.821 7.070 1.00 84.62 347 HIS A C 1
ATOM 2753 O O . HIS A 1 347 ? -6.433 9.477 7.299 1.00 84.62 347 HIS A O 1
ATOM 2759 N N . CYS A 1 348 ? -4.256 9.372 7.813 1.00 88.75 348 CYS A N 1
ATOM 2760 C CA . CYS A 1 348 ? -4.468 8.505 8.965 1.00 88.75 348 CYS A CA 1
ATOM 2761 C C . CYS A 1 348 ? -5.141 9.245 10.130 1.00 88.75 348 CYS A C 1
ATOM 2763 O O . CYS A 1 348 ? -5.857 8.605 10.903 1.00 88.75 348 CYS A O 1
ATOM 2765 N N . PHE A 1 349 ? -5.009 10.575 10.205 1.00 89.62 349 PHE A N 1
ATOM 2766 C CA . PHE A 1 349 ? -5.668 11.420 11.205 1.00 89.62 349 PHE A CA 1
ATOM 2767 C C . PHE A 1 349 ? -7.196 11.247 11.219 1.00 89.62 349 PHE A C 1
ATOM 2769 O O . PHE A 1 349 ? -7.799 11.099 12.281 1.00 89.62 349 PHE A O 1
ATOM 2776 N N . GLU A 1 350 ? -7.817 11.164 10.039 1.00 88.56 350 GLU A N 1
ATOM 2777 C CA . GLU A 1 350 ? -9.268 10.974 9.860 1.00 88.56 350 GLU A CA 1
ATOM 2778 C C . GLU A 1 350 ? -9.771 9.625 10.408 1.00 88.56 350 GLU A C 1
ATOM 2780 O O . GLU A 1 350 ? -10.971 9.399 10.553 1.00 88.56 350 GLU A O 1
ATOM 2785 N N . SER A 1 351 ? -8.859 8.703 10.721 1.00 90.94 351 SER A N 1
ATOM 2786 C CA . SER A 1 351 ? -9.164 7.362 11.239 1.00 90.94 351 SER A CA 1
ATOM 2787 C C . SER A 1 351 ? -9.298 7.330 12.758 1.00 90.94 351 SER A C 1
ATOM 2789 O O . SER A 1 351 ? -9.831 6.362 13.298 1.00 90.94 351 SER A O 1
ATOM 2791 N N . LEU A 1 352 ? -8.818 8.364 13.457 1.00 93.94 352 LEU A N 1
ATOM 2792 C CA . LEU A 1 352 ? -8.819 8.400 14.916 1.00 93.94 352 LEU A CA 1
ATOM 2793 C C . LEU A 1 352 ? -10.218 8.304 15.537 1.00 93.94 352 LEU A C 1
ATOM 2795 O O . LEU A 1 352 ? -10.356 7.526 16.477 1.00 93.94 352 LEU A O 1
ATOM 2799 N N . PRO A 1 353 ? -11.265 9.000 15.045 1.00 93.75 353 PRO A N 1
ATOM 2800 C CA . PRO A 1 353 ? -12.609 8.849 15.607 1.00 93.75 353 PRO A CA 1
ATOM 2801 C C . PRO A 1 353 ? -13.114 7.406 15.540 1.00 93.75 353 PRO A C 1
ATOM 2803 O O . PRO A 1 353 ? -13.698 6.900 16.494 1.00 93.75 353 PRO A O 1
ATOM 2806 N N . VAL A 1 354 ? -12.819 6.718 14.436 1.00 92.81 354 VAL A N 1
ATOM 2807 C CA . VAL A 1 354 ? -13.184 5.314 14.238 1.00 92.81 354 VAL A CA 1
ATOM 2808 C C . VAL A 1 354 ? -12.433 4.420 15.231 1.00 92.81 354 VAL A C 1
ATOM 2810 O O . VAL A 1 354 ? -13.045 3.569 15.873 1.00 92.81 354 VAL A O 1
ATOM 2813 N N . LEU A 1 355 ? -11.126 4.641 15.416 1.00 95.75 355 LEU A N 1
ATOM 2814 C CA . LEU A 1 355 ? -10.326 3.908 16.403 1.00 95.75 355 LEU A CA 1
ATOM 2815 C C . LEU A 1 355 ? -10.795 4.174 17.843 1.00 95.75 355 LEU A C 1
ATOM 2817 O O . LEU A 1 355 ? -10.830 3.249 18.654 1.00 95.75 355 LEU A O 1
ATOM 2821 N N . VAL A 1 356 ? -11.187 5.411 18.162 1.00 96.75 356 VAL A N 1
ATOM 2822 C CA . VAL A 1 356 ? -11.771 5.783 19.458 1.00 96.75 356 VAL A CA 1
ATOM 2823 C C . VAL A 1 356 ? -13.050 4.997 19.721 1.00 96.75 356 VAL A C 1
ATOM 2825 O O . VAL A 1 356 ? -13.171 4.398 20.789 1.00 96.75 356 VAL A O 1
ATOM 2828 N N . GLU A 1 357 ? -13.966 4.956 18.755 1.00 94.69 357 GLU A N 1
ATOM 2829 C CA . GLU A 1 357 ? -15.229 4.228 18.889 1.00 94.69 357 GLU A CA 1
ATOM 2830 C C . GLU A 1 357 ? -14.995 2.725 19.069 1.00 94.69 357 GLU A C 1
ATOM 2832 O O . GLU A 1 357 ? -15.513 2.115 20.004 1.00 94.69 357 GLU A O 1
ATOM 2837 N N . GLY A 1 358 ? -14.115 2.140 18.249 1.00 94.50 358 GLY A N 1
ATOM 2838 C CA . GLY A 1 358 ? -13.689 0.753 18.420 1.00 94.50 358 GLY A CA 1
ATOM 2839 C C . GLY A 1 358 ? -13.114 0.500 19.815 1.00 94.50 358 GLY A C 1
ATOM 2840 O O . GLY A 1 358 ? -13.474 -0.478 20.467 1.00 94.50 358 GLY A O 1
ATOM 2841 N N . THR A 1 359 ? -12.274 1.409 20.314 1.00 97.12 359 THR A N 1
ATOM 2842 C CA . THR A 1 359 ? -11.694 1.288 21.657 1.00 97.12 359 THR A CA 1
ATOM 2843 C C . THR A 1 359 ? -12.775 1.299 22.727 1.00 97.12 359 THR A C 1
ATOM 2845 O O . THR A 1 359 ? -12.781 0.403 23.562 1.00 97.12 359 THR A O 1
ATOM 2848 N N . ARG A 1 360 ? -13.732 2.233 22.680 1.00 96.50 360 ARG A N 1
ATOM 2849 C CA . ARG A 1 360 ? -14.856 2.282 23.634 1.00 96.50 360 ARG A CA 1
ATOM 2850 C C . ARG A 1 360 ? -15.692 1.011 23.609 1.00 96.50 360 ARG A C 1
ATOM 2852 O O . ARG A 1 360 ? -16.094 0.537 24.665 1.00 96.50 360 ARG A O 1
ATOM 2859 N N . LYS A 1 361 ? -15.928 0.449 22.425 1.00 95.00 361 LYS A N 1
ATOM 2860 C CA . LYS A 1 361 ? -16.732 -0.764 22.265 1.00 95.00 361 LYS A CA 1
ATOM 2861 C C . LYS A 1 361 ? -16.118 -1.986 22.953 1.00 95.00 361 LYS A C 1
ATOM 2863 O O . LYS A 1 361 ? -16.866 -2.814 23.456 1.00 95.00 361 LYS A O 1
ATOM 2868 N N . TYR A 1 362 ? -14.789 -2.112 22.959 1.00 95.69 362 TYR A N 1
ATOM 2869 C CA . TYR A 1 362 ? -14.101 -3.314 23.456 1.00 95.69 362 TYR A CA 1
ATOM 2870 C C . TYR A 1 362 ? -13.301 -3.098 24.752 1.00 95.69 362 TYR A C 1
ATOM 2872 O O . TYR A 1 362 ? -12.712 -4.045 25.274 1.00 95.69 362 TYR A O 1
ATOM 2880 N N . ILE A 1 363 ? -13.297 -1.883 25.315 1.00 96.12 363 ILE A N 1
ATOM 2881 C CA . ILE A 1 363 ? -12.534 -1.546 26.530 1.00 96.12 363 ILE A CA 1
ATOM 2882 C C . ILE A 1 363 ? -12.954 -2.357 27.764 1.00 96.12 363 ILE A C 1
ATOM 2884 O O . ILE A 1 363 ? -12.150 -2.538 28.673 1.00 96.12 363 ILE A O 1
ATOM 2888 N N . HIS A 1 364 ? -14.172 -2.908 27.806 1.00 95.50 364 HIS A N 1
ATOM 2889 C CA . HIS A 1 364 ? -14.621 -3.784 28.899 1.00 95.50 364 HIS A CA 1
ATOM 2890 C C . HIS A 1 364 ? -13.825 -5.093 28.996 1.00 95.50 364 HIS A C 1
ATOM 2892 O O . HIS A 1 364 ? -13.825 -5.722 30.050 1.00 95.50 364 HIS A O 1
ATOM 2898 N N . THR A 1 365 ? -13.133 -5.488 27.923 1.00 95.81 365 THR A N 1
ATOM 2899 C CA . THR A 1 365 ? -12.247 -6.665 27.892 1.00 95.81 365 THR A CA 1
ATOM 2900 C C . THR A 1 365 ? -10.855 -6.350 28.464 1.00 95.81 365 THR A C 1
ATOM 2902 O O . THR A 1 365 ? -10.046 -7.247 28.709 1.00 95.81 365 THR A O 1
ATOM 2905 N N . ALA A 1 366 ? -10.548 -5.073 28.706 1.00 94.75 366 ALA A N 1
ATOM 2906 C CA . ALA A 1 366 ? -9.223 -4.630 29.103 1.00 94.75 366 ALA A CA 1
ATOM 2907 C C . ALA A 1 366 ? -8.840 -5.076 30.523 1.00 94.75 366 ALA A C 1
ATOM 2909 O O . ALA A 1 366 ? -9.577 -4.904 31.494 1.00 94.75 366 ALA A O 1
ATOM 2910 N N . SER A 1 367 ? -7.607 -5.561 30.671 1.00 95.19 367 SER A N 1
ATOM 2911 C CA . SER A 1 367 ? -6.988 -5.742 31.986 1.00 95.19 367 SER A CA 1
ATOM 2912 C C . SER A 1 367 ? -6.447 -4.414 32.533 1.00 95.19 367 SER A C 1
ATOM 2914 O O . SER A 1 367 ? -6.085 -3.517 31.771 1.00 95.19 367 SER A O 1
ATOM 2916 N N . LYS A 1 368 ? -6.291 -4.296 33.861 1.00 94.56 368 LYS A N 1
ATOM 2917 C CA . LYS A 1 368 ? -5.699 -3.095 34.489 1.00 94.56 368 LYS A CA 1
ATOM 2918 C C . LYS A 1 368 ? -4.333 -2.694 33.905 1.00 94.56 368 LYS A C 1
ATOM 2920 O O . LYS A 1 368 ? -4.138 -1.506 33.645 1.00 94.56 368 LYS A O 1
ATOM 2925 N N . PRO A 1 369 ? -3.378 -3.622 33.669 1.00 95.00 369 PRO A N 1
ATOM 2926 C CA . PRO A 1 369 ? -2.134 -3.272 32.993 1.00 95.00 369 PRO A CA 1
ATOM 2927 C C . PRO A 1 369 ? -2.378 -2.709 31.592 1.00 95.00 369 PRO A C 1
ATOM 2929 O O . PRO A 1 369 ? -1.798 -1.686 31.252 1.00 95.00 369 PRO A O 1
ATOM 2932 N N . SER A 1 370 ? -3.258 -3.337 30.808 1.00 94.06 370 SER A N 1
ATOM 2933 C CA . SER A 1 370 ? -3.581 -2.912 29.442 1.00 94.06 370 SER A CA 1
ATOM 2934 C C . SER A 1 370 ? -4.200 -1.508 29.402 1.00 94.06 370 SER A C 1
ATOM 2936 O O . SER A 1 370 ? -3.755 -0.684 28.607 1.00 94.06 370 SER A O 1
ATOM 2938 N N . LEU A 1 371 ? -5.106 -1.177 30.331 1.00 95.25 371 LEU A N 1
ATOM 2939 C CA . LEU A 1 371 ? -5.653 0.180 30.480 1.00 95.25 371 LEU A CA 1
ATOM 2940 C C . LEU A 1 371 ? -4.566 1.226 30.756 1.00 95.25 371 LEU A C 1
ATOM 2942 O O . LEU A 1 371 ? -4.586 2.310 30.179 1.00 95.25 371 LEU A O 1
ATOM 2946 N N . LYS A 1 372 ? -3.578 0.899 31.598 1.00 95.81 372 LYS A N 1
ATOM 2947 C CA . LYS A 1 372 ? -2.451 1.801 31.880 1.00 95.81 372 LYS A CA 1
ATOM 2948 C C . LYS A 1 372 ? -1.619 2.095 30.625 1.00 95.81 372 LYS A C 1
ATOM 2950 O O . LYS A 1 372 ? -1.195 3.236 30.441 1.00 95.81 372 LYS A O 1
ATOM 2955 N N . TRP A 1 373 ? -1.373 1.088 29.784 1.00 95.19 373 TRP A N 1
ATOM 2956 C CA . TRP A 1 373 ? -0.680 1.271 28.504 1.00 95.19 373 TRP A CA 1
ATOM 2957 C C . TRP A 1 373 ? -1.514 2.118 27.542 1.00 95.19 373 TRP A C 1
ATOM 2959 O O . TRP A 1 373 ? -1.000 3.106 27.023 1.00 95.19 373 TRP A O 1
ATOM 2969 N N . LEU A 1 374 ? -2.811 1.814 27.414 1.00 96.38 374 LEU A N 1
ATOM 2970 C CA . LEU A 1 374 ? -3.736 2.587 26.588 1.00 96.38 374 LEU A CA 1
ATOM 2971 C C . LEU A 1 374 ? -3.734 4.073 26.967 1.00 96.38 374 LEU A C 1
ATOM 2973 O O . LEU A 1 374 ? -3.579 4.911 26.089 1.00 96.38 374 LEU A O 1
ATOM 2977 N N . ILE A 1 375 ? -3.864 4.411 28.256 1.00 96.94 375 ILE A N 1
ATOM 2978 C CA . ILE A 1 375 ? -3.858 5.809 28.727 1.00 96.94 375 ILE A CA 1
ATOM 2979 C C . ILE A 1 375 ? -2.587 6.532 28.270 1.00 96.94 375 ILE A C 1
ATOM 2981 O O . ILE A 1 375 ? -2.656 7.639 27.743 1.00 96.94 375 ILE A O 1
ATOM 2985 N N . ARG A 1 376 ? -1.423 5.896 28.437 1.00 96.81 376 ARG A N 1
ATOM 2986 C CA . ARG A 1 376 ? -0.138 6.474 28.029 1.00 96.81 376 ARG A CA 1
ATOM 2987 C C . ARG A 1 376 ? -0.070 6.704 26.517 1.00 96.81 376 ARG A C 1
ATOM 2989 O O . ARG A 1 376 ? 0.426 7.740 26.079 1.00 96.81 376 ARG A O 1
ATOM 2996 N N . ASP A 1 377 ? -0.533 5.743 25.726 1.00 97.12 377 ASP A N 1
ATOM 2997 C CA . ASP A 1 377 ? -0.450 5.822 24.268 1.00 97.12 377 ASP A CA 1
ATOM 2998 C C . ASP A 1 377 ? -1.474 6.835 23.713 1.00 97.12 377 ASP A C 1
ATOM 3000 O O . ASP A 1 377 ? -1.140 7.633 22.837 1.00 97.12 377 ASP A O 1
ATOM 3004 N N . VAL A 1 378 ? -2.674 6.910 24.304 1.00 97.00 378 VAL A N 1
ATOM 3005 C CA . VAL A 1 378 ? -3.675 7.961 24.042 1.00 97.00 378 VAL A CA 1
ATOM 3006 C C . VAL A 1 378 ? -3.121 9.348 24.378 1.00 97.00 378 VAL A C 1
ATOM 3008 O O . VAL A 1 378 ? -3.276 10.268 23.575 1.00 97.00 378 VAL A O 1
ATOM 3011 N N . ASP A 1 379 ? -2.415 9.506 25.502 1.00 96.75 379 ASP A N 1
ATOM 3012 C CA . ASP A 1 379 ? -1.747 10.765 25.860 1.00 96.75 379 ASP A CA 1
ATOM 3013 C C . ASP A 1 379 ? -0.684 11.158 24.824 1.00 96.75 379 ASP A C 1
ATOM 3015 O O . ASP A 1 379 ? -0.583 12.327 24.444 1.00 96.75 379 ASP A O 1
ATOM 3019 N N . SER A 1 380 ? 0.080 10.189 24.307 1.00 96.19 380 SER A N 1
ATOM 3020 C CA . SER A 1 380 ? 1.031 10.441 23.219 1.00 96.19 380 SER A CA 1
ATOM 3021 C C . SER A 1 380 ? 0.333 10.921 21.946 1.00 96.19 380 SER A C 1
ATOM 3023 O O . SER A 1 380 ? 0.819 11.859 21.314 1.00 96.19 380 SER A O 1
ATOM 3025 N N . VAL A 1 381 ? -0.786 10.300 21.560 1.00 95.75 381 VAL A N 1
ATOM 3026 C CA . VAL A 1 381 ? -1.562 10.710 20.380 1.00 95.75 381 VAL A CA 1
ATOM 3027 C C . VAL A 1 381 ? -2.146 12.106 20.572 1.00 95.75 381 VAL A C 1
ATOM 3029 O O . VAL A 1 381 ? -2.044 12.926 19.662 1.00 95.75 381 VAL A O 1
ATOM 3032 N N . LEU A 1 382 ? -2.697 12.412 21.750 1.00 95.25 382 LEU A N 1
ATOM 3033 C CA . LEU A 1 382 ? -3.222 13.742 22.071 1.00 95.25 382 LEU A CA 1
ATOM 3034 C C . LEU A 1 382 ? -2.157 14.821 21.909 1.00 95.25 382 LEU A C 1
ATOM 3036 O O . LEU A 1 382 ? -2.393 15.796 21.200 1.00 95.25 382 LEU A O 1
ATOM 3040 N N . ASN A 1 383 ? -0.968 14.610 22.478 1.00 94.56 383 ASN A N 1
ATOM 3041 C CA . ASN A 1 383 ? 0.142 15.553 22.349 1.00 94.56 383 ASN A CA 1
ATOM 3042 C C . ASN A 1 383 ? 0.525 15.791 20.879 1.00 94.56 383 ASN A C 1
ATOM 3044 O O . ASN A 1 383 ? 0.760 16.929 20.467 1.00 94.56 383 ASN A O 1
ATOM 3048 N N . THR A 1 384 ? 0.575 14.730 20.065 1.00 93.69 384 THR A N 1
ATOM 3049 C CA . THR A 1 384 ? 0.856 14.842 18.627 1.00 93.69 384 THR A CA 1
ATOM 3050 C C . THR A 1 384 ? -0.238 15.624 17.902 1.00 93.69 384 THR A C 1
ATOM 3052 O O . THR A 1 384 ? 0.076 16.530 17.125 1.00 93.69 384 THR A O 1
ATOM 3055 N N . VAL A 1 385 ? -1.509 15.309 18.162 1.00 91.94 385 VAL A N 1
ATOM 3056 C CA . VAL A 1 385 ? -2.641 15.940 17.481 1.00 91.94 385 VAL A CA 1
ATOM 3057 C C . VAL A 1 385 ? -2.787 17.409 17.874 1.00 91.94 385 VAL A C 1
ATOM 3059 O O . VAL A 1 385 ? -2.938 18.250 16.992 1.00 91.94 385 VAL A O 1
ATOM 3062 N N . GLU A 1 386 ? -2.693 17.748 19.159 1.00 91.88 386 GLU A N 1
ATOM 3063 C CA . GLU A 1 386 ? -2.789 19.136 19.630 1.00 91.88 386 GLU A CA 1
ATOM 3064 C C . GLU A 1 386 ? -1.658 20.006 19.070 1.00 91.88 386 GLU A C 1
ATOM 3066 O O . GLU A 1 386 ? -1.886 21.155 18.698 1.00 91.88 386 GLU A O 1
ATOM 3071 N N . ARG A 1 387 ? -0.450 19.444 18.933 1.00 90.81 387 ARG A N 1
ATOM 3072 C CA . ARG A 1 387 ? 0.705 20.139 18.349 1.00 90.81 387 ARG A CA 1
ATOM 3073 C C . ARG A 1 387 ? 0.549 20.415 16.850 1.00 90.81 387 ARG A C 1
ATOM 3075 O O . ARG A 1 387 ? 1.063 21.421 16.371 1.00 90.81 387 ARG A O 1
ATOM 3082 N N . ARG A 1 388 ? -0.066 19.500 16.093 1.00 85.69 388 ARG A N 1
ATOM 3083 C CA . ARG A 1 388 ? -0.062 19.515 14.614 1.00 85.69 388 ARG A CA 1
ATOM 3084 C C . ARG A 1 388 ? -1.381 19.980 13.990 1.00 85.69 388 ARG A C 1
ATOM 3086 O O . ARG A 1 388 ? -1.360 20.498 12.878 1.00 85.69 388 ARG A O 1
ATOM 3093 N N . TYR A 1 389 ? -2.508 19.780 14.672 1.00 82.81 389 TYR A N 1
ATOM 3094 C CA . TYR A 1 389 ? -3.848 19.861 14.078 1.00 82.81 389 TYR A CA 1
ATOM 3095 C C . TYR A 1 389 ? -4.859 20.626 14.945 1.00 82.81 389 TYR A C 1
ATOM 3097 O O . TYR A 1 389 ? -6.061 20.398 14.814 1.00 82.81 389 TYR A O 1
ATOM 3105 N N . SER A 1 390 ? -4.400 21.540 15.805 1.00 74.25 390 SER A N 1
ATOM 3106 C CA . SER A 1 390 ? -5.251 22.309 16.730 1.00 74.25 390 SER A CA 1
ATOM 3107 C C . SER A 1 390 ? -6.467 22.968 16.063 1.00 74.25 390 SER A C 1
ATOM 3109 O O . SER A 1 390 ? -7.544 22.959 16.644 1.00 74.25 390 SER A O 1
ATOM 3111 N N . GLU A 1 391 ? -6.328 23.473 14.833 1.00 77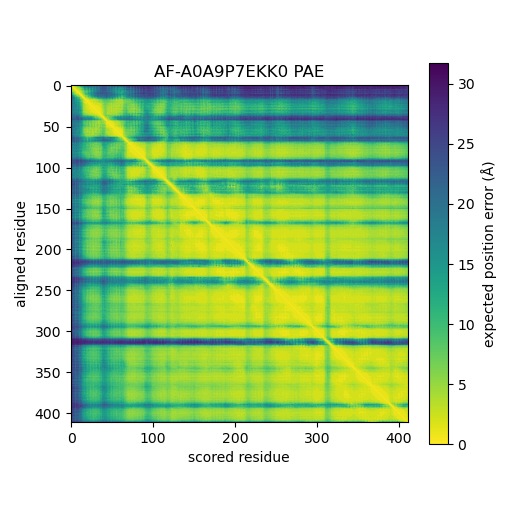.38 391 GLU A N 1
ATOM 3112 C CA . GLU A 1 391 ? -7.404 24.183 14.118 1.00 77.38 391 GLU A CA 1
ATOM 3113 C C . GLU A 1 391 ? -8.303 23.270 13.266 1.00 77.38 391 GLU A C 1
ATOM 3115 O O . GLU A 1 391 ? -9.495 23.521 13.123 1.00 77.38 391 GLU A O 1
ATOM 3120 N N . LYS A 1 392 ? -7.751 22.201 12.675 1.00 76.06 392 LYS A N 1
ATOM 3121 C CA . LYS A 1 392 ? -8.490 21.296 11.765 1.00 76.06 392 LYS A CA 1
ATOM 3122 C C . LYS A 1 392 ? -9.088 20.080 12.473 1.00 76.06 392 LYS A C 1
ATOM 3124 O O . LYS A 1 392 ? -9.799 19.293 11.855 1.00 76.06 392 LYS A O 1
ATOM 3129 N N . GLY A 1 393 ? -8.754 19.900 13.747 1.00 80.38 393 GLY A N 1
ATOM 3130 C CA . GLY A 1 393 ? -8.914 18.644 14.458 1.00 80.38 393 GLY A CA 1
ATOM 3131 C C . GLY A 1 393 ? -9.810 18.689 15.684 1.00 80.38 393 GLY A C 1
ATOM 3132 O O . GLY A 1 393 ? -9.806 17.701 16.407 1.00 80.38 393 GLY A O 1
ATOM 3133 N N . GLU A 1 394 ? -10.554 19.768 15.950 1.00 87.69 394 GLU A N 1
ATOM 3134 C CA . GLU A 1 394 ? -11.298 19.932 17.215 1.00 87.69 394 GLU A CA 1
ATOM 3135 C C . GLU A 1 394 ? -12.170 18.716 17.566 1.00 87.69 394 GLU A C 1
ATOM 3137 O O . GLU A 1 394 ? -12.088 18.204 18.682 1.00 87.69 394 GLU A O 1
ATOM 3142 N N . GLY A 1 395 ? -12.933 18.186 16.601 1.00 90.56 395 GLY A N 1
ATOM 3143 C CA . GLY A 1 395 ? -13.763 16.994 16.811 1.00 90.56 395 GLY A CA 1
ATOM 3144 C C . GLY A 1 395 ? -12.951 15.726 17.101 1.00 90.56 395 GLY A C 1
ATOM 3145 O O . GLY A 1 395 ? -13.315 14.937 17.971 1.00 90.56 395 GLY A O 1
ATOM 3146 N N . VAL A 1 396 ? -11.811 15.549 16.428 1.00 90.81 396 VAL A N 1
ATOM 3147 C CA . VAL A 1 396 ? -10.913 14.406 16.657 1.00 90.81 396 VAL A CA 1
ATOM 3148 C C . VAL A 1 396 ? -10.234 14.520 18.023 1.00 90.81 396 VAL A C 1
ATOM 3150 O O . VAL A 1 396 ? -10.215 13.555 18.783 1.00 90.81 396 VAL A O 1
ATOM 3153 N N . VAL A 1 397 ? -9.730 15.706 18.374 1.00 92.62 397 VAL A N 1
ATOM 3154 C CA . VAL A 1 397 ? -9.136 16.001 19.686 1.00 92.62 397 VAL A CA 1
ATOM 3155 C C . VAL A 1 397 ? -10.149 15.735 20.794 1.00 92.62 397 VAL A C 1
ATOM 3157 O O . VAL A 1 397 ? -9.813 15.079 21.778 1.00 92.62 397 VAL A O 1
ATOM 3160 N N . ALA A 1 398 ? -11.389 16.203 20.634 1.00 93.62 398 ALA A N 1
ATOM 3161 C CA . ALA A 1 398 ? -12.459 15.966 21.594 1.00 93.62 398 ALA A CA 1
ATOM 3162 C C . ALA A 1 398 ? -12.737 14.466 21.778 1.00 93.62 398 ALA A C 1
ATOM 3164 O O . ALA A 1 398 ? -12.763 13.996 22.915 1.00 93.62 398 ALA A O 1
ATOM 3165 N N . ALA A 1 399 ? -12.847 13.700 20.686 1.00 94.62 399 ALA A N 1
ATOM 3166 C CA . ALA A 1 399 ? -13.083 12.257 20.744 1.00 94.62 399 ALA A CA 1
ATOM 3167 C C . ALA A 1 399 ? -11.965 11.508 21.495 1.00 94.62 399 ALA A C 1
ATOM 3169 O O . ALA A 1 399 ? -12.242 10.654 22.345 1.00 94.62 399 ALA A O 1
ATOM 3170 N N . VAL A 1 400 ? -10.699 11.853 21.226 1.00 95.00 400 VAL A N 1
ATOM 3171 C CA . VAL A 1 400 ? -9.544 11.236 21.897 1.00 95.00 400 VAL A CA 1
ATOM 3172 C C . VAL A 1 400 ? -9.462 11.666 23.374 1.00 95.00 400 VAL A C 1
ATOM 3174 O O . VAL A 1 400 ? -9.178 10.834 24.236 1.00 95.00 400 VAL A O 1
ATOM 3177 N N . LYS A 1 401 ? -9.782 12.926 23.711 1.00 95.62 401 LYS A N 1
ATOM 3178 C CA . LYS A 1 401 ? -9.865 13.401 25.109 1.00 95.62 401 LYS A CA 1
ATOM 3179 C C . LYS A 1 401 ? -10.949 12.679 25.897 1.00 95.62 401 LYS A C 1
ATOM 3181 O O . LYS A 1 401 ? -10.731 12.301 27.046 1.00 95.62 401 LYS A O 1
ATOM 3186 N N . GLU A 1 402 ? -12.107 12.477 25.286 1.00 96.19 402 GLU A N 1
ATOM 3187 C CA . GLU A 1 402 ? -13.202 11.735 25.900 1.00 96.19 402 GLU A CA 1
ATOM 3188 C C . GLU A 1 402 ? -12.798 10.273 26.139 1.00 96.19 402 GLU A C 1
ATOM 3190 O O . GLU A 1 402 ? -12.995 9.768 27.243 1.00 96.19 402 GLU A O 1
ATOM 3195 N N . LEU A 1 403 ? -12.132 9.620 25.174 1.00 96.81 403 LEU A N 1
ATOM 3196 C CA . LEU A 1 403 ? -11.594 8.267 25.370 1.00 96.81 403 LEU A CA 1
ATOM 3197 C C . LEU A 1 403 ? -10.621 8.200 26.551 1.00 96.81 403 LEU A C 1
ATOM 3199 O O . LEU A 1 403 ? -10.703 7.277 27.360 1.00 96.81 403 LEU A O 1
ATOM 3203 N N . ARG A 1 404 ? -9.721 9.182 26.672 1.00 96.00 404 ARG A N 1
ATOM 3204 C CA . ARG A 1 404 ? -8.805 9.291 27.813 1.00 96.00 404 ARG A CA 1
ATOM 3205 C C . ARG A 1 404 ? -9.573 9.322 29.139 1.00 96.00 404 ARG A C 1
ATOM 3207 O O . ARG A 1 404 ? -9.211 8.613 30.075 1.00 96.00 404 ARG A O 1
ATOM 3214 N N . GLY A 1 405 ? -10.649 10.110 29.209 1.00 95.12 405 GLY A N 1
ATOM 3215 C CA . GLY A 1 405 ? -11.533 10.181 30.376 1.00 95.12 405 GLY A CA 1
ATOM 3216 C C . GLY A 1 405 ? -12.194 8.839 30.706 1.00 95.12 405 GLY A C 1
ATOM 3217 O O . GLY A 1 405 ? -12.173 8.421 31.863 1.00 95.12 405 GLY A O 1
ATOM 3218 N N . VAL A 1 406 ? -12.707 8.132 29.693 1.00 94.94 406 VAL A N 1
ATOM 3219 C CA . VAL A 1 406 ? -13.297 6.789 29.849 1.00 94.94 406 VAL A CA 1
ATOM 3220 C C . VAL A 1 406 ? -12.264 5.792 30.379 1.00 94.94 406 VAL A C 1
ATOM 3222 O O . VAL A 1 406 ? -12.532 5.098 31.357 1.00 94.94 406 VAL A O 1
ATOM 3225 N N . ALA A 1 407 ? -11.064 5.757 29.792 1.00 93.12 407 ALA A N 1
ATOM 3226 C CA . ALA A 1 407 ? -10.003 4.844 30.212 1.00 93.12 407 ALA A CA 1
ATOM 3227 C C . ALA A 1 407 ? -9.556 5.100 31.661 1.00 93.12 407 ALA A C 1
ATOM 3229 O O . ALA A 1 407 ? -9.345 4.151 32.415 1.00 93.12 407 ALA A O 1
ATOM 3230 N N . HIS A 1 408 ? -9.473 6.367 32.079 1.00 94.00 408 HIS A N 1
ATOM 3231 C CA . HIS A 1 408 ? -9.202 6.725 33.473 1.00 94.00 408 HIS A CA 1
ATOM 3232 C C . HIS A 1 408 ? -10.321 6.315 34.433 1.00 94.00 408 HIS A C 1
ATOM 3234 O O . HIS A 1 408 ? -10.020 5.911 35.549 1.00 94.00 408 HIS A O 1
ATOM 3240 N N . GLY A 1 409 ? -11.589 6.404 34.023 1.00 93.50 409 GLY A N 1
ATOM 3241 C CA . GLY A 1 409 ? -12.723 5.994 34.858 1.00 93.50 409 GLY A CA 1
ATOM 3242 C C . GLY A 1 409 ? -12.803 4.483 35.106 1.00 93.50 409 GLY A C 1
ATOM 3243 O O . GLY A 1 409 ? -13.459 4.058 36.053 1.00 93.50 409 GLY A O 1
ATOM 3244 N N . MET A 1 410 ? -12.142 3.678 34.269 1.00 90.56 410 MET A N 1
ATOM 3245 C CA . MET A 1 410 ? -12.103 2.214 34.378 1.00 90.56 410 MET A CA 1
ATOM 3246 C C . MET A 1 410 ? -10.867 1.668 35.109 1.00 90.56 410 MET A C 1
ATOM 3248 O O . MET A 1 410 ? -10.842 0.480 35.444 1.00 90.56 410 MET A O 1
ATOM 3252 N N . PHE A 1 411 ? -9.842 2.497 35.321 1.00 80.75 411 PHE A N 1
ATOM 3253 C CA . PHE A 1 411 ? -8.611 2.134 36.030 1.00 80.75 411 PHE A CA 1
ATOM 3254 C C . PHE A 1 411 ? -8.792 2.238 37.549 1.00 80.75 411 PHE A C 1
ATOM 3256 O O . PHE A 1 411 ? -8.432 1.257 38.255 1.00 80.75 411 PHE A O 1
#

Nearest PDB structures (foldseek):
  8eic-assembly1_A  TM=5.319E-01  e=2.494E-01  Homo sapiens
  7ue2-assembly1_A  TM=3.211E-01  e=2.291E-02  synthetic construct
  7p3y-assembly1_B  TM=2.124E-01  e=2.303E-01  Saccharomyces cerevisiae
  8tl7-assembly1_U  TM=1.714E-01  e=1.320E-01  synthetic construct

pLDDT: mean 82.77, std 14.87, range [31.3, 97.44]

Solvent-accessible surface area (backbone atoms only — not comparable to full-atom values): 23075 Å² total; per-residue (Å²): 138,84,89,77,83,81,60,87,76,72,75,79,80,59,68,64,64,66,53,34,55,56,47,35,60,49,52,51,50,50,44,50,49,49,54,72,70,41,83,84,75,51,69,68,60,46,52,52,44,54,67,42,43,64,55,50,51,54,39,50,65,71,36,80,60,87,66,91,49,52,65,58,54,34,53,53,39,49,54,49,35,52,52,49,50,54,49,50,71,66,47,88,61,95,52,73,72,75,58,44,54,65,38,52,55,44,48,53,49,31,54,56,61,51,41,93,68,86,55,96,64,63,73,74,61,88,32,89,57,86,70,94,71,57,35,66,79,48,47,64,55,52,54,49,37,68,74,25,52,89,83,34,50,67,56,28,21,52,51,26,36,49,51,25,29,47,58,56,54,67,30,83,93,45,37,67,58,45,51,56,47,39,35,60,35,10,35,81,90,41,57,67,66,27,11,45,10,25,47,40,27,48,33,46,36,19,70,65,60,26,67,60,53,68,86,87,63,19,60,63,47,50,68,46,40,43,45,19,58,49,44,38,62,48,52,62,88,91,62,88,60,50,95,85,39,89,57,21,88,78,40,74,68,63,51,44,36,47,40,54,26,53,33,41,28,42,69,30,73,83,43,36,62,39,39,53,76,54,40,50,56,58,54,55,59,71,40,45,78,58,32,63,75,40,102,49,62,56,14,36,34,51,39,53,36,58,65,58,59,57,74,90,70,81,74,93,51,74,68,75,74,56,46,70,65,57,52,34,47,29,45,65,48,14,41,77,38,46,39,62,49,38,73,77,33,70,75,53,52,78,45,48,55,55,52,44,52,53,44,67,73,37,50,87,77,55,49,71,71,55,42,56,51,50,47,55,28,49,52,50,31,49,56,49,45,57,74,74,31,61,87,86,29,56,70,50,53,49,46,52,52,51,47,49,54,53,47,59,75,73,103

Mean predicted aligned error: 8.67 Å

Foldseek 3Di:
DDDDPDDPVVQPDDPLQPCLVVVLVVLVVVLVVLLVPCPVPDPPSPVVSLVCLVVSLVSVLVNLDDPPPLQVSLVVLLVSLVVLLVVLVVPPDPDSPVSCPSSLSSLVSSLSSQASDPPVQSLQGQRAHPDPDALDSCLSLLVVLVVPVVPPLPSVLSSLSVLLNHLHEHDPVSNVSLLVSLLVQLDLPHPLSSNSSSLSNLLSCLLVLLPDDPPPCCVCSLQRVLLSLVSSQAADPPDPADPPRSNPLDDPRSVVSSLSSLLSNLVRVRNLVSNQVSCVLVSLLVCLVVLLVDLDQSLQSSLSNLLSSPPPDDDDGPSVVQDLVSLQSSLLSNLQCLLVCCVVDVVSLVSQLSSLVSCVVSVVVDDPVSLVSNLVSLVSNLVSCCVPPVPPCPVSNVSSVVSNVVSVVVD

Secondary structure (DSSP, 8-state):
-------TTGGGSS-HHHHHHHHHHHHHHHHHHHHHH--S--HHHHHHHHHHHHHHHHHHHHH-S--TTHHHHHHHHHHHHHHHHHHHHHS--S-HHHHSHHHHHHHHHHHHHH-SS--S-GGG----------GGGGHHHHHHHHHHTTT-HHHHHHHHHHHHHHTPPPPHHHHHHHHHHHHHHTSTTS-HHHHHHHHHHHHHTHHHHHT--TTTTHHHHHHHHHHHHHHHHSPPTT----TT-TT-S--HHHHHHHHHHHHHHTTSTTHHHHHHHTTHHHHHHHHHHHHTTS-STHHHHHHHHHHHS--SS-S--GGGGS-HHHHHHHHHHHHHHHHHHHHH-HHHHTTHHHHHHHHHHHGGG--HHHHHHHHHHHHHHHHHHHHHHTTT-HHHHHHHHHHHHHHHHH-

Organism: NCBI:txid48587